Protein 2ZL7 (pdb70)

B-factor: mean 16.63, std 8.41, range [6.57, 60.33]

Nearest PDB structures (foldseek):
  2zl7-assembly1_A  TM=1.004E+00  e=2.308E-61  unclassified
  2zl5-assembly1_B  TM=1.003E+00  e=7.548E-60  unclassified
  2zl7-assembly1_B  TM=1.002E+00  e=5.084E-59  unclassified
  5n7m-assembly1_B  TM=1.002E+00  e=2.753E-58  Norovirus Hu/1968/US
  5kw9-assembly1_A  TM=9.920E-01  e=4.555E-55  Norwalk virus

Radius of gyration: 23.11 Å; Cα contacts (8 Å, |Δi|>4): 1688; chains: 2; bounding box: 57×53×64 Å

Secondary structure (DSSP, 8-state):
-----S-GGGSB-SSSS-B--EEE---TT---B--SSS-B-TTS-B-TT--SSGGGTTEEEEEE-SSEEEEB-TTS-B--GGG-SSSTT-----SSEEEEEEE-BTS---EEEEE-S-STT-BGGGTEEE-TTPPSEEEEEEEEEEE--SSSTTPPP-TTS----SSSTTS---PPPPB---BTTBEEEEEEEEE-BSS-EEEEESS-HHHHHHHHHH--S---SEEEEEEE-TTT--EEEEEEEETTTEEEE--SS---GGGS-SS-EEEEEEEE-TTPPPPP-/-----S-GGGSB-SSSS-B--EEE---TT---B--SSS-B-TTS-B-TT--SSGGGTTEEEEEE-SSEEEEB-TTS-B--GGG-SSSTT-----SSEEEEEEE-BT----EEEEE-S-STT-BGGGTEEE-TTPPSEEEEEEEEEEE--SSSTTPPP-TTS----SSSTTS---PPPPB---STT-EE-EEEEEE-BSS-EEEEESS-HHHHHHHHHH--S---SEEEEEEE-TTT--EEEEEEEETTTEEEE---TTTSSGGGS-SS-EEEEEEEE-TTPPPPP-

Solvent-accessible surface area: 21526 Å² total; per-residue (Å²): 50,74,12,1,69,7,39,0,41,29,0,0,0,0,0,1,28,22,35,6,47,38,5,8,58,23,60,143,124,21,109,41,4,50,0,0,0,0,9,0,21,1,73,14,171,65,27,32,1,3,6,18,1,7,1,32,0,0,20,5,42,2,64,2,94,37,100,36,0,75,12,33,26,20,109,34,67,88,18,85,55,152,86,5,1,3,6,70,0,1,0,0,0,1,14,3,16,0,14,1,4,2,9,32,79,38,105,51,62,28,62,59,0,57,1,25,9,65,48,110,64,1,16,0,10,90,10,23,1,24,0,92,74,7,41,82,22,56,19,16,0,40,10,16,15,0,16,61,15,56,104,100,108,70,31,146,35,48,8,36,113,35,8,40,4,1,59,46,150,134,51,82,10,106,66,6,92,35,6,140,51,47,32,157,50,14,40,7,0,0,0,18,0,92,4,9,0,54,23,107,24,64,0,0,0,0,0,0,4,13,0,0,8,30,0,7,12,54,92,8,132,83,50,28,98,0,0,13,0,47,0,23,24,70,144,95,46,133,70,32,10,13,0,0,0,3,38,89,3,12,1,0,0,19,32,106,46,102,106,8,0,62,103,28,66,37,78,0,8,2,65,43,66,41,76,23,59,94,150,76,108,6,135,70,44,56,73,12,2,70,6,43,0,44,20,0,0,0,0,0,1,29,21,35,6,45,37,2,8,89,24,56,138,125,28,108,37,4,51,0,0,0,0,12,0,21,1,73,15,170,67,28,30,1,3,5,16,1,6,1,32,0,0,20,6,29,1,66,2,91,36,102,36,0,75,11,33,26,20,108,34,67,90,19,84,57,151,87,5,1,3,6,73,0,1,0,0,0,0,14,3,15,1,15,1,4,2,13,31,68,41,100,51,61,30,63,66,1,57,0,27,8,65,48,115,62,1,18,0,7,88,10,23,1,26,0,94,72,5,39,85,22,57,20,19,0,42,10,15,15,0,15,61,14,53,101,102,97,82,38,156,34,52,8,42,112,34,9,49,5,2,54,49,148,115,54,78,9,106,65,6,91,43,7,142,53,29,25,73,50,7,40,6,0,0,0,19,0,103,5,3,0,53,25,96,23,56,0,0,0,1,1,0,4,13,0,0,8,31,0,9,12,53,92,9,133,104,48,25,103,0,0,13,0,48,0,25,28,70,134,99,49,163,65,25,8,34,0,0,0,2,43,93,3,11,0,0,0,16,27,82,61,104,96,26,3,4,132,105,24,66,37,71,0,8,1,65,44,64,44,76,24,58,97,151,77,110,4,135,47,24

Sequence (571 aa):
FTLPNLPLSSSLSNSRAPLPISSMGISPDNVQSVQFQNGRCTLDGRLVGTTPVSLSHVAKIRGTSNGTVINLTELDGTPFHPFEGPAPIGFPDLGGCDWHINMTQFGHSSQTQYDVDTTPDTFVPHLGSIQANGIGSGNYVGVLSWISPPSHPSGSQVDLWKIPNYGSSITEATHLAPSVYPPGFGEVLVFFMSKMPGPGAYNLPCLLPQEYISHLASEQAPTVGEAALLHYVDPDTGRNLGEFKAYPDGFLTCVPNGASGPQQLPINGVFVFVSWVSRFYQLKPVFTLPNLPLSSSLSNSRAPLPISSMGISPDNVQSVQFQNGRCTLDGRLVGTTPVSLSHVAKIRGTSNGTVINLTELDGTPFHPFEGPAPIGFPDLGGCDWHINMTQFGHSSQTQYDVDTTPDTFVPHLGSIQANGIGSGNYVGVLSWISPPSHPSGSQVDLWKIPNYGSSITEATHLAPSVYPPGFGEVLVFFMSKKMPGPGAYNLPCLLPQEYISSHLASEQAPTVGEAALLHYVDPDTGRNLGEFKAYPDGFLTCVPNGASSGPQQLPINGVFVFVSWVSRFYQLKPV

Foldseek 3Di:
DWFDPFFQQVFAAFQAGFGFDFKDFDPPVDFKFQFQTQWAFLLQRRGHLYDLDNVLAQKWKAWDQQFKTQTAAQVPHHDALVVFLAHRRHHFFPFWWWWKWKDDDPDDDIDTFIGQLPALQQARSHRIHTRNRPHGDIIMIHTAAIGGHPPPPPTGRDRSGTGCNHSDVPDDRRGGDMDGQPDDQKTWMWGWGAGDDDDRDIHTHFDTSSRSNVSNVCSDPDDAQKWWKFWADVPVRDGPFIWIAGRRRGIIAHAPDPCARRVDDRRTDITTDDHDHNPDHTDHD/DWFDPFFQQVFADFQAGFGFDFKDFDPPVDFKFQFQTQWAFLLQRRGHLYDLDNVLAQKWKAWDQQFKTQTAAQVRHHDALVVFLAHRRHHFFPQWWFWKWKDDDPDDDIDTFIGQLPALQQARSHRIHTRNRPHGDIIMIHTAAIGGHPPPPPGHRDRSGTGDNHSDVPDDRHGGDMDGQDDDPKGWMWGWGAGDDDDRDIHTHFDTSSRSNVSNVCSDPDAAQWWWKFFADVPVRDGPFIWIAGRRRGIIGAAPPPPGDRRPDDRRTDITTDDHDHNPDDTDHD

CATH classification: 2.40.510.10 (+1 more: 2.40.30.120)

Structure (mmCIF, N/CA/C/O backbone):
data_2ZL7
#
_entry.id   2ZL7
#
_cell.length_a   83.069
_cell.length_b   83.069
_cell.length_c   164.316
_cell.angle_alpha   90.00
_cell.angle_beta   90.00
_cell.angle_gamma   120.00
#
_symmetry.space_group_name_H-M   'P 31 2 1'
#
loop_
_entity.id
_entity.type
_entity.pdbx_description
1 polymer '58 kd capsid protein'
2 branched alpha-L-fucopyranose-(1-2)-[2-acetamido-2-deoxy-beta-D-galactopyranose-(1-3)]beta-D-galactopyranose
3 non-polymer 'CALCIUM ION'
4 non-polymer 'MAGNESIUM ION'
5 non-polymer 'ACETATE ION'
6 water water
#
loop_
_atom_site.group_PDB
_atom_site.id
_atom_site.type_symbol
_atom_site.label_atom_id
_atom_site.label_alt_id
_atom_site.label_comp_id
_atom_site.label_asym_id
_atom_site.label_entity_id
_atom_site.label_seq_id
_atom_site.pdbx_PDB_ins_code
_atom_site.Cartn_x
_atom_site.Cartn_y
_atom_site.Cartn_z
_atom_site.occupancy
_atom_site.B_iso_or_equiv
_atom_site.auth_seq_id
_atom_site.auth_comp_id
_atom_site.auth_asym_id
_atom_site.auth_atom_id
_atom_site.pdbx_PDB_model_num
ATOM 1 N N . PHE A 1 7 ? -22.229 68.025 3.034 1.00 18.86 231 PHE A N 1
ATOM 2 C CA . PHE A 1 7 ? -20.923 67.588 3.602 1.00 18.50 231 PHE A CA 1
ATOM 3 C C . PHE A 1 7 ? -20.910 66.090 3.730 1.00 17.44 231 PHE A C 1
ATOM 4 O O . PHE A 1 7 ? -21.932 65.488 4.072 1.00 18.59 231 PHE A O 1
ATOM 12 N N . THR A 1 8 ? -19.763 65.465 3.439 1.00 16.67 232 THR A N 1
ATOM 13 C CA . THR A 1 8 ? -19.652 64.013 3.587 1.00 15.25 232 THR A CA 1
ATOM 14 C C . THR A 1 8 ? -18.345 63.557 4.239 1.00 13.22 232 THR A C 1
ATOM 15 O O . THR A 1 8 ? -17.291 64.210 4.133 1.00 13.89 232 THR A O 1
ATOM 19 N N . LEU A 1 9 ? -18.453 62.417 4.921 1.00 11.95 233 LEU A N 1
ATOM 20 C CA . LEU A 1 9 ? -17.300 61.607 5.307 1.00 11.67 233 LEU A CA 1
ATOM 21 C C . LEU A 1 9 ? -17.337 60.345 4.448 1.00 11.83 233 LEU A C 1
ATOM 22 O O . LEU A 1 9 ? -18.375 60.025 3.862 1.00 12.32 233 LEU A O 1
ATOM 27 N N . PRO A 1 10 ? -16.207 59.632 4.331 1.00 10.65 234 PRO A N 1
ATOM 28 C CA . PRO A 1 10 ? -16.202 58.409 3.533 1.00 11.01 234 PRO A CA 1
ATOM 29 C C . PRO A 1 10 ? -17.262 57.387 3.942 1.00 10.32 234 PRO A C 1
ATOM 30 O O . PRO A 1 10 ? -17.460 57.107 5.126 1.00 11.16 234 PRO A O 1
ATOM 34 N N . ASN A 1 11 ? -17.942 56.847 2.942 1.00 10.13 235 ASN A N 1
ATOM 35 C CA . ASN A 1 11 ? -18.924 55.796 3.163 1.00 10.96 235 ASN A CA 1
ATOM 36 C C . ASN A 1 11 ? -18.195 54.456 3.121 1.00 10.68 235 ASN A C 1
ATOM 37 O O . ASN A 1 11 ? -18.367 53.657 2.193 1.00 11.59 235 ASN A O 1
ATOM 42 N N . LEU A 1 12 ? -17.360 54.249 4.127 1.00 10.71 236 LEU A N 1
ATOM 43 C CA . LEU A 1 12 ? -16.495 53.078 4.218 1.00 10.00 236 LEU A CA 1
ATOM 44 C C . LEU A 1 12 ? -16.410 52.656 5.672 1.00 10.38 236 LEU A C 1
ATOM 45 O O . LEU A 1 12 ? -16.298 53.519 6.554 1.00 10.54 236 LEU A O 1
ATOM 50 N N . PRO A 1 13 ? -16.457 51.345 5.947 1.00 10.54 237 PRO A N 1
ATOM 51 C CA . PRO A 1 13 ? -16.368 50.927 7.334 1.00 10.68 237 PRO A CA 1
ATOM 52 C C . PRO A 1 13 ? -14.982 51.190 7.920 1.00 10.53 237 PRO A C 1
ATOM 53 O O . PRO A 1 13 ? -13.970 51.032 7.225 1.00 9.62 237 PRO A O 1
ATOM 57 N N . LEU A 1 14 ? -14.920 51.530 9.203 1.00 10.49 238 LEU A N 1
ATOM 58 C CA . LEU A 1 14 ? -13.636 51.886 9.824 1.00 10.15 238 LEU A CA 1
ATOM 59 C C . LEU A 1 14 ? -12.606 50.771 9.691 1.00 10.91 238 LEU A C 1
ATOM 60 O O . LEU A 1 14 ? -11.414 51.032 9.493 1.00 10.67 238 LEU A O 1
ATOM 65 N N . SER A 1 15 ? -13.052 49.531 9.816 1.00 11.34 239 SER A N 1
ATOM 66 C CA . SER A 1 15 ? -12.139 48.393 9.778 1.00 12.01 239 SER A CA 1
ATOM 67 C C . SER A 1 15 ? -11.490 48.194 8.409 1.00 11.07 239 SER A C 1
ATOM 68 O O . SER A 1 15 ? -10.557 47.398 8.286 1.00 11.60 239 SER A O 1
ATOM 71 N N . SER A 1 16 ? -11.967 48.906 7.389 1.00 10.02 240 SER A N 1
ATOM 72 C CA A SER A 1 16 ? -11.353 48.843 6.057 0.50 9.96 240 SER A CA 1
ATOM 73 C CA B SER A 1 16 ? -11.350 48.839 6.057 0.50 9.79 240 SER A CA 1
ATOM 74 C C . SER A 1 16 ? -10.315 49.943 5.840 1.00 9.56 240 SER A C 1
ATOM 75 O O . SER A 1 16 ? -9.716 50.015 4.771 1.00 9.19 240 SER A O 1
ATOM 80 N N . LEU A 1 17 ? -10.106 50.792 6.840 1.00 8.93 241 LEU A N 1
ATOM 81 C CA . LEU A 1 17 ? -9.289 51.996 6.671 1.00 8.41 241 LEU A CA 1
ATOM 82 C C . LEU A 1 17 ? -7.960 51.904 7.387 1.00 7.78 241 LEU A C 1
ATOM 83 O O . LEU A 1 17 ? -7.668 50.927 8.080 1.00 8.40 241 LEU A O 1
ATOM 88 N N . SER A 1 18 ? -7.144 52.938 7.199 1.00 7.87 242 SER A N 1
ATOM 89 C CA . SER A 1 18 ? -5.797 52.972 7.744 1.00 8.24 242 SER A CA 1
ATOM 90 C C . SER A 1 18 ? -5.629 53.987 8.842 1.00 7.45 242 SER A C 1
ATOM 91 O O . SER A 1 18 ? -6.229 55.064 8.809 1.00 7.64 242 SER A O 1
ATOM 94 N N . ASN A 1 19 ? -4.691 53.708 9.738 1.00 7.12 243 ASN A N 1
ATOM 95 C CA . ASN A 1 19 ? -4.121 54.740 10.577 1.00 7.11 243 ASN A CA 1
ATOM 96 C C . ASN A 1 19 ? -3.500 55.855 9.730 1.00 7.46 243 ASN A C 1
ATOM 97 O O . ASN A 1 19 ? -3.066 55.611 8.615 1.00 7.94 243 ASN A O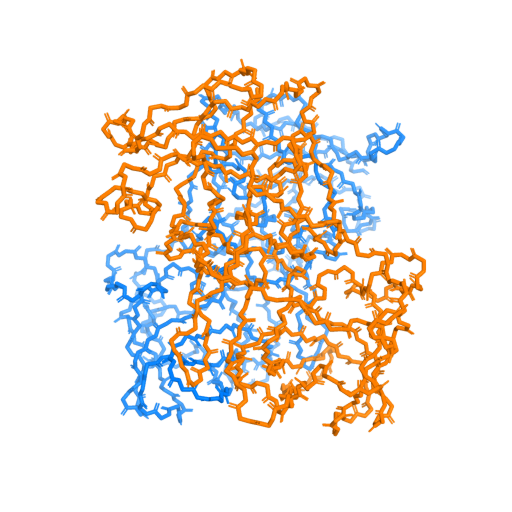 1
ATOM 102 N N . SER A 1 20 ? -3.430 57.056 10.288 1.00 7.19 244 SER A N 1
ATOM 103 C CA . SER A 1 20 ? -2.769 58.180 9.638 1.00 7.11 244 SER A CA 1
ATOM 104 C C . SER A 1 20 ? -1.396 58.489 10.233 1.00 7.47 244 SER A C 1
ATOM 105 O O . SER A 1 20 ? -0.727 59.410 9.769 1.00 7.89 244 SER A O 1
ATOM 108 N N . ARG A 1 21 ? -0.951 57.705 11.228 1.00 7.03 245 ARG A N 1
ATOM 109 C CA . ARG A 1 21 ? 0.396 57.889 11.785 1.00 7.12 245 ARG A CA 1
ATOM 110 C C . ARG A 1 21 ? 1.357 56.763 11.433 1.00 6.97 245 ARG A C 1
ATOM 111 O O . ARG A 1 21 ? 2.538 56.867 11.672 1.00 8.30 245 ARG A O 1
ATOM 119 N N . ALA A 1 22 ? 0.843 55.690 10.841 1.00 7.37 246 ALA A N 1
ATOM 120 C CA . ALA A 1 22 ? 1.660 54.607 10.301 1.00 7.45 246 ALA A CA 1
ATOM 121 C C . ALA A 1 22 ? 0.756 53.828 9.340 1.00 8.12 246 ALA A C 1
ATOM 122 O O . ALA A 1 22 ? -0.463 53.907 9.452 1.00 8.32 246 ALA A O 1
ATOM 124 N N . PRO A 1 23 ? 1.338 53.118 8.364 1.00 8.81 247 PRO A N 1
ATOM 125 C CA . PRO A 1 23 ? 0.528 52.403 7.377 1.00 8.75 247 PRO A CA 1
ATOM 126 C C . PRO A 1 23 ? -0.068 51.088 7.881 1.00 9.80 247 PRO A C 1
ATOM 127 O O . PRO A 1 23 ? 0.274 50.000 7.403 1.00 11.61 247 PRO A O 1
ATOM 131 N N . LEU A 1 24 ? -0.989 51.215 8.826 1.00 9.09 248 LEU A N 1
ATOM 132 C CA . LEU A 1 24 ? -1.533 50.060 9.538 1.00 9.30 248 LEU A CA 1
ATOM 133 C C . LEU A 1 24 ? -3.039 50.080 9.495 1.00 9.20 248 LEU A C 1
ATOM 134 O O . LEU A 1 24 ? -3.641 51.128 9.617 1.00 9.89 248 LEU A O 1
ATOM 139 N N . PRO A 1 25 ? -3.669 48.920 9.341 1.00 9.04 249 PRO A N 1
ATOM 140 C CA . PRO A 1 25 ? -5.121 48.858 9.418 1.00 9.18 249 PRO A CA 1
ATOM 141 C C . PRO A 1 25 ? -5.656 49.355 10.743 1.00 9.05 249 PRO A C 1
ATOM 142 O O . PRO A 1 25 ? -5.032 49.182 11.780 1.00 9.13 249 PRO A O 1
ATOM 146 N N . ILE A 1 26 ? -6.829 49.970 10.712 1.00 9.53 250 ILE A N 1
ATOM 147 C CA . ILE A 1 26 ? -7.539 50.318 11.936 1.00 10.04 250 ILE A CA 1
ATOM 148 C C . ILE A 1 26 ? -8.141 49.053 12.558 1.00 11.11 250 ILE A C 1
ATOM 149 O O . ILE A 1 26 ? -8.862 48.315 11.873 1.00 12.02 250 ILE A O 1
ATOM 154 N N . SER A 1 27 ? -7.873 48.841 13.847 1.00 11.50 251 SER A N 1
ATOM 155 C CA . SER A 1 27 ? -8.353 47.662 14.577 1.00 13.32 251 SER A CA 1
ATOM 156 C C . SER A 1 27 ? -9.437 47.998 15.602 1.00 13.47 251 SER A C 1
ATOM 157 O O . SER A 1 27 ? -10.225 47.110 15.990 1.00 14.06 251 SER A O 1
ATOM 160 N N . SER A 1 28 ? -9.498 49.244 16.059 1.00 12.74 252 SER A N 1
ATOM 161 C CA . SER A 1 28 ? -10.467 49.633 17.082 1.00 13.40 252 SER A CA 1
ATOM 162 C C . SER A 1 28 ? -10.549 51.138 17.167 1.00 12.98 252 SER A C 1
ATOM 163 O O . SER A 1 28 ? -9.708 51.828 16.585 1.00 11.43 252 SER A O 1
ATOM 166 N N . MET A 1 29 ? -11.581 51.663 17.828 1.00 13.10 253 MET A N 1
ATOM 167 C CA . MET A 1 29 ? -11.588 53.037 18.298 1.00 13.95 253 MET A CA 1
ATOM 168 C C . MET A 1 29 ? -11.210 53.015 19.758 1.00 14.38 253 MET A C 1
ATOM 169 O O . MET A 1 29 ? -11.263 51.965 20.413 1.00 16.34 253 MET A O 1
ATOM 174 N N . GLY A 1 30 ? -10.817 54.166 20.277 1.00 14.11 254 GLY A N 1
ATOM 175 C CA . GLY A 1 30 ? -10.421 54.244 21.674 1.00 14.87 254 GLY A CA 1
ATOM 176 C C . GLY A 1 30 ? -10.469 55.655 22.198 1.00 14.71 254 GLY A C 1
ATOM 177 O O . GLY A 1 30 ? -10.714 56.599 21.461 1.00 13.18 254 GLY A O 1
ATOM 178 N N . ILE A 1 31 ? -10.236 55.778 23.491 1.00 14.90 255 ILE A N 1
ATOM 179 C CA . ILE A 1 31 ? -10.137 57.054 24.146 1.00 15.38 255 ILE A CA 1
ATOM 180 C C . ILE A 1 31 ? -8.757 57.085 24.774 1.00 14.79 255 ILE A C 1
ATOM 181 O O . ILE A 1 31 ? -8.106 56.052 24.895 1.00 14.95 255 ILE A O 1
ATOM 186 N N . SER A 1 32 ? -8.269 58.254 25.140 1.00 14.36 256 SER A N 1
ATOM 187 C CA . SER A 1 32 ? -6.936 58.324 25.726 1.00 15.03 256 SER A CA 1
ATOM 188 C C . SER A 1 32 ? -6.954 57.900 27.189 1.00 16.03 256 SER A C 1
ATOM 189 O O . SER A 1 32 ? -8.002 57.918 27.820 1.00 16.95 256 SER A O 1
ATOM 192 N N . PRO A 1 33 ? -5.786 57.531 27.721 1.00 16.46 257 PRO A N 1
ATOM 193 C CA . PRO A 1 33 ? -5.660 57.350 29.170 1.00 17.54 257 PRO A CA 1
ATOM 194 C C . PRO A 1 33 ? -6.081 58.606 29.902 1.00 18.38 257 PRO A C 1
ATOM 195 O O . PRO A 1 33 ? -6.055 59.705 29.333 1.00 17.63 257 PRO A O 1
ATOM 199 N N . ASP A 1 34 ? -6.453 58.454 31.172 1.00 19.64 258 ASP A N 1
ATOM 200 C CA . ASP A 1 34 ? -6.860 59.602 31.980 1.00 21.06 258 ASP A CA 1
ATOM 201 C C . ASP A 1 34 ? -5.749 60.635 32.154 1.00 21.70 258 ASP A C 1
ATOM 202 O O . ASP A 1 34 ? -6.035 61.828 32.288 1.00 22.62 258 ASP A O 1
ATOM 207 N N . ASN A 1 35 ? -4.494 60.186 32.102 1.00 21.79 259 ASN A N 1
ATOM 208 C CA . ASN A 1 35 ? -3.342 61.083 32.218 1.00 22.29 259 ASN A CA 1
ATOM 209 C C . ASN A 1 35 ? -2.959 61.792 30.910 1.00 21.14 259 ASN A C 1
ATOM 210 O O . ASN A 1 35 ? -1.953 62.499 30.839 1.00 21.36 259 ASN A O 1
ATOM 215 N N . VAL A 1 36 ? -3.771 61.595 29.877 1.00 19.28 260 VAL A N 1
ATOM 216 C CA . VAL A 1 36 ? -3.610 62.317 28.621 1.00 18.68 260 VAL A CA 1
ATOM 217 C C . VAL A 1 36 ? -4.869 63.107 28.380 1.00 18.97 260 VAL A C 1
ATOM 218 O O . VAL A 1 36 ? -5.962 62.551 28.358 1.00 19.51 260 VAL A O 1
ATOM 222 N N . GLN A 1 37 ? -4.713 64.402 28.200 1.00 19.50 261 GLN A N 1
ATOM 223 C CA . GLN A 1 37 ? -5.844 65.232 27.850 1.00 20.28 261 GLN A CA 1
ATOM 224 C C . GLN A 1 37 ? -5.641 65.651 26.392 1.00 19.41 261 GLN A C 1
ATOM 225 O O . GLN A 1 37 ? -6.269 65.107 25.475 1.00 20.82 261 GLN A O 1
ATOM 231 N N . SER A 1 38 ? -4.726 66.570 26.163 1.00 17.43 262 SER A N 1
ATOM 232 C CA . SER A 1 38 ? -4.504 67.059 24.818 1.00 15.84 262 SER A CA 1
ATOM 233 C C . SER A 1 38 ? -3.516 66.172 24.099 1.00 14.14 262 SER A C 1
ATOM 234 O O . SER A 1 38 ? -2.740 65.440 24.705 1.00 14.22 262 SER A O 1
ATOM 237 N N . VAL A 1 39 ? -3.576 66.243 22.772 1.00 11.92 263 VAL A N 1
ATOM 238 C CA . VAL A 1 39 ? -2.579 65.592 21.922 1.00 11.31 263 VAL A CA 1
ATOM 239 C C . VAL A 1 39 ? -2.079 66.599 20.913 1.00 10.76 263 VAL A C 1
ATOM 240 O O . VAL A 1 39 ? -2.736 67.610 20.637 1.00 11.43 263 VAL A O 1
ATOM 244 N N . GLN A 1 40 ? -0.911 66.312 20.362 1.00 9.95 264 GLN A N 1
ATOM 245 C CA . GLN A 1 40 ? -0.291 67.230 19.424 1.00 10.27 264 GLN A CA 1
ATOM 246 C C . GLN A 1 40 ? 0.310 66.472 18.245 1.00 9.69 264 GLN A C 1
ATOM 247 O O . GLN A 1 40 ? 1.370 66.812 17.755 1.00 9.38 264 GLN A O 1
ATOM 253 N N . PHE A 1 41 ? -0.402 65.456 17.765 1.00 9.56 265 PHE A N 1
ATOM 254 C CA . PHE A 1 41 ? 0.076 64.667 16.636 1.00 8.62 265 PHE A CA 1
ATOM 255 C C . PHE A 1 41 ? 0.364 65.587 15.464 1.00 8.60 265 PHE A C 1
ATOM 256 O O . PHE A 1 41 ? -0.343 66.560 15.267 1.00 9.43 265 PHE A O 1
ATOM 264 N N . GLN A 1 42 ? 1.404 65.273 14.707 1.00 8.23 266 GLN A N 1
ATOM 265 C CA . GLN A 1 42 ? 1.758 66.060 13.523 1.00 8.49 266 GLN A CA 1
ATOM 266 C C . GLN A 1 42 ? 1.292 65.422 12.226 1.00 8.32 266 GLN A C 1
ATOM 267 O O . GLN A 1 42 ? 1.123 66.122 11.235 1.00 8.68 266 GLN A O 1
ATOM 273 N N . ASN A 1 43 ? 1.120 64.093 12.226 1.00 8.29 267 ASN A N 1
ATOM 274 C CA . ASN A 1 43 ? 0.473 63.391 11.127 1.00 8.04 267 ASN A CA 1
ATOM 275 C C . ASN A 1 43 ? -0.979 63.110 11.473 1.00 7.77 267 ASN A C 1
ATOM 276 O O . ASN A 1 43 ? -1.378 63.155 12.653 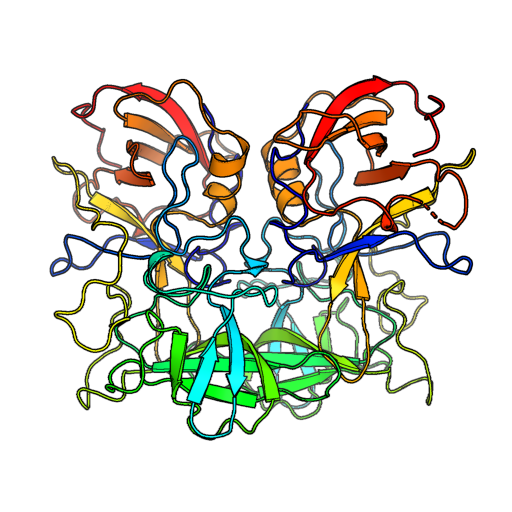1.00 8.68 267 ASN A O 1
ATOM 281 N N . GLY A 1 44 ? -1.778 62.842 10.453 1.00 8.05 268 GLY A N 1
ATOM 282 C CA . GLY A 1 44 ? -3.211 62.620 10.678 1.00 8.24 268 GLY A CA 1
ATOM 283 C C . GLY A 1 44 ? -3.990 63.856 11.091 1.00 8.48 268 GLY A C 1
ATOM 284 O O . GLY A 1 44 ? -4.962 63.761 11.842 1.00 8.75 268 GLY A O 1
ATOM 285 N N . ARG A 1 45 ? -3.545 65.015 10.605 1.00 8.20 269 ARG A N 1
ATOM 286 C CA . ARG A 1 45 ? -4.141 66.311 10.935 1.00 8.70 269 ARG A CA 1
ATOM 287 C C . ARG A 1 45 ? -4.717 66.940 9.680 1.00 8.83 269 ARG A C 1
ATOM 288 O O . ARG A 1 45 ? -3.974 67.330 8.771 1.00 9.29 269 ARG A O 1
ATOM 296 N N . CYS A 1 46 ? -6.036 67.060 9.627 1.00 8.76 270 CYS A N 1
ATOM 297 C CA . CYS A 1 46 ? -6.697 67.685 8.491 1.00 9.41 270 CYS A CA 1
ATOM 298 C C . CYS A 1 46 ? -7.977 68.323 9.004 1.00 9.71 270 CYS A C 1
ATOM 299 O O . CYS A 1 46 ? -8.733 67.669 9.700 1.00 10.09 270 CYS A O 1
ATOM 302 N N . THR A 1 47 ? -8.220 69.585 8.648 1.00 9.18 271 THR A N 1
ATOM 303 C CA . THR A 1 47 ? -9.454 70.258 9.048 1.00 9.10 271 THR A CA 1
ATOM 304 C C . THR A 1 47 ? -10.633 69.753 8.209 1.00 9.46 271 THR A C 1
ATOM 305 O O . THR A 1 47 ? -10.442 69.147 7.155 1.00 9.81 271 THR A O 1
ATOM 309 N N . LEU A 1 48 ? -11.854 70.035 8.648 1.00 9.59 272 LEU A N 1
ATOM 310 C CA . LEU A 1 48 ? -13.024 69.534 7.937 1.00 9.94 272 LEU A CA 1
ATOM 311 C C . LEU A 1 48 ? -13.181 70.145 6.561 1.00 10.23 272 LEU A C 1
ATOM 312 O O . LEU A 1 48 ? -13.811 69.546 5.700 1.00 10.53 272 LEU A O 1
ATOM 317 N N . ASP A 1 49 ? -12.614 71.333 6.344 1.00 9.66 273 ASP A N 1
ATOM 318 C CA . ASP A 1 49 ? -12.620 71.943 5.023 1.00 9.52 273 ASP A CA 1
ATOM 319 C C . ASP A 1 49 ? -11.447 71.549 4.130 1.00 9.63 273 ASP A C 1
ATOM 320 O O . ASP A 1 49 ? -11.338 72.034 3.022 1.00 9.49 273 ASP A O 1
ATOM 325 N N . GLY A 1 50 ? -10.612 70.610 4.595 1.00 9.23 274 GLY A N 1
ATOM 326 C CA . GLY A 1 50 ? -9.570 70.038 3.756 1.00 9.12 274 GLY A CA 1
ATOM 327 C C . GLY A 1 50 ? -8.181 70.624 3.892 1.00 9.74 274 GLY A C 1
ATOM 328 O O . GLY A 1 50 ? -7.358 70.381 3.019 1.00 11.33 274 GLY A O 1
ATOM 329 N N . ARG A 1 51 ? -7.913 71.363 4.959 1.00 9.21 275 ARG A N 1
ATOM 330 C CA . ARG A 1 51 ? -6.577 71.919 5.190 1.00 9.24 275 ARG A CA 1
ATOM 331 C C . ARG A 1 51 ? -5.689 70.899 5.906 1.00 9.21 275 ARG A C 1
ATOM 332 O O . ARG A 1 51 ? -5.927 70.576 7.057 1.00 9.71 275 ARG A O 1
ATOM 340 N N . LEU A 1 52 ? -4.657 70.425 5.225 1.00 9.27 276 LEU A N 1
ATOM 341 C CA . LEU A 1 52 ? -3.646 69.582 5.860 1.00 10.18 276 LEU A CA 1
ATOM 342 C C . LEU A 1 52 ? -2.811 70.413 6.797 1.00 10.16 276 LEU A C 1
ATOM 343 O O . LEU A 1 52 ? -2.376 71.491 6.444 1.00 11.04 276 LEU A O 1
ATOM 348 N N . VAL A 1 53 ? -2.523 69.842 7.958 1.00 10.25 277 VAL A N 1
ATOM 349 C CA . VAL A 1 53 ? -1.889 70.480 9.071 1.00 11.60 277 VAL A CA 1
ATOM 350 C C . VAL A 1 53 ? -0.659 69.640 9.475 1.00 10.18 277 VAL A C 1
ATOM 351 O O . VAL A 1 53 ? -0.650 68.432 9.297 1.00 9.61 277 VAL A O 1
ATOM 355 N N . GLY A 1 54 ? 0.372 70.267 10.021 1.00 9.97 278 GLY A N 1
ATOM 356 C CA . GLY A 1 54 ? 1.539 69.527 10.502 1.00 9.56 278 GLY A CA 1
ATOM 357 C C . GLY A 1 54 ? 2.315 68.928 9.354 1.00 9.59 278 GLY A C 1
ATOM 358 O O . GLY A 1 54 ? 2.479 69.561 8.317 1.00 10.28 278 GLY A O 1
ATOM 359 N N . THR A 1 55 ? 2.790 67.707 9.535 1.00 8.72 279 THR A N 1
ATOM 360 C CA . THR A 1 55 ? 3.526 67.000 8.490 1.00 8.27 279 THR A CA 1
ATOM 361 C C . THR A 1 55 ? 2.620 66.063 7.666 1.00 8.11 279 THR A C 1
ATOM 362 O O . THR A 1 55 ? 3.080 65.277 6.859 1.00 8.87 279 THR A O 1
ATOM 366 N N . THR A 1 56 ? 1.310 66.188 7.861 1.00 8.24 280 THR A N 1
ATOM 367 C CA . THR A 1 56 ? 0.331 65.304 7.231 1.00 7.51 280 THR A CA 1
ATOM 368 C C . THR A 1 56 ? 0.356 65.350 5.707 1.00 7.87 280 THR A C 1
ATOM 369 O O . THR A 1 56 ? 0.199 66.433 5.125 1.00 8.42 280 THR A O 1
ATOM 373 N N . PRO A 1 57 ? 0.489 64.183 5.056 1.00 7.62 281 PRO A N 1
ATOM 374 C CA . PRO A 1 57 ? 0.339 64.067 3.604 1.00 7.96 281 PRO A CA 1
ATOM 375 C C . PRO A 1 57 ? -1.064 63.663 3.211 1.00 7.87 281 PRO A C 1
ATOM 376 O O . PRO A 1 57 ? -1.822 63.149 4.035 1.00 8.96 281 PRO A O 1
ATOM 380 N N . VAL A 1 58 ? -1.396 63.864 1.943 1.00 7.93 282 VAL A N 1
ATOM 381 C CA . VAL A 1 58 ? -2.642 63.356 1.379 1.00 8.47 282 VAL A CA 1
ATOM 382 C C . VAL A 1 58 ? -2.717 61.813 1.410 1.00 7.98 282 VAL A C 1
ATOM 383 O O . VAL A 1 58 ? -3.786 61.238 1.680 1.00 8.62 282 VAL A O 1
ATOM 387 N N . SER A 1 59 ? -1.593 61.159 1.087 1.00 7.52 283 SER A N 1
ATOM 388 C CA . SER A 1 59 ? -1.552 59.725 0.824 1.00 7.75 283 SER A CA 1
ATOM 389 C C . SER A 1 59 ? -0.813 58.958 1.884 1.00 7.22 283 SER A C 1
ATOM 390 O O . SER A 1 59 ? 0.253 59.363 2.334 1.00 7.51 283 SER A O 1
ATOM 393 N N . LEU A 1 60 ? -1.323 57.775 2.192 1.00 7.46 284 LEU A N 1
ATOM 394 C CA . LEU A 1 60 ? -0.630 56.843 3.062 1.00 7.47 284 LEU A CA 1
ATOM 395 C C . LEU A 1 60 ? 0.743 56.437 2.536 1.00 7.36 284 LEU A C 1
ATOM 396 O O . LEU A 1 60 ? 1.599 56.034 3.324 1.00 7.93 284 LEU A O 1
ATOM 401 N N . SER A 1 61 ? 0.977 56.552 1.227 1.00 6.71 285 SER A N 1
ATOM 402 C CA . SER A 1 61 ? 2.279 56.228 0.661 1.00 7.10 285 SER A CA 1
ATOM 403 C C . SER A 1 61 ? 3.380 57.153 1.149 1.00 7.76 285 SER A C 1
ATOM 404 O O . SER A 1 61 ? 4.547 56.864 0.930 1.00 8.33 285 SER A O 1
ATOM 407 N N . HIS A 1 62 ? 3.029 58.240 1.817 1.00 7.41 286 HIS A N 1
ATOM 408 C CA . HIS A 1 62 ? 4.016 59.141 2.416 1.00 6.80 286 HIS A CA 1
ATOM 409 C C . HIS A 1 62 ? 4.064 59.052 3.946 1.00 7.95 286 HIS A C 1
ATOM 410 O O . HIS A 1 62 ? 4.876 59.708 4.560 1.00 8.89 286 HIS A O 1
ATOM 417 N N . VAL A 1 63 ? 3.189 58.266 4.575 1.00 7.42 287 VAL A N 1
ATOM 418 C CA . VAL A 1 63 ? 3.053 58.269 6.038 1.00 7.65 287 VAL A CA 1
ATOM 419 C C . VAL A 1 63 ? 4.124 57.446 6.754 1.00 8.22 287 VAL A C 1
ATOM 420 O O . VAL A 1 63 ? 4.331 56.272 6.459 1.00 8.09 287 VAL A O 1
ATOM 424 N N . ALA A 1 64 ? 4.773 58.085 7.720 1.00 7.78 288 ALA A N 1
ATOM 425 C CA . ALA A 1 64 ? 5.823 57.487 8.535 1.00 8.02 288 ALA A CA 1
ATOM 426 C C . ALA A 1 64 ? 6.989 57.018 7.686 1.00 8.45 288 ALA A C 1
ATOM 427 O O . ALA A 1 64 ? 7.535 55.928 7.873 1.00 8.66 288 ALA A O 1
ATOM 429 N N . LYS A 1 65 ? 7.390 57.898 6.778 1.00 8.91 289 LYS A N 1
ATOM 430 C CA . LYS A 1 65 ? 8.520 57.653 5.907 1.00 9.31 289 LYS A CA 1
ATOM 431 C C . LYS A 1 65 ? 9.549 58.757 6.011 1.00 9.45 289 LYS A C 1
ATOM 432 O O . LYS A 1 65 ? 9.241 59.878 6.432 1.00 9.26 289 LYS A O 1
ATOM 438 N N . ILE A 1 66 ? 10.782 58.396 5.665 1.00 9.23 290 ILE A N 1
ATOM 439 C CA . ILE A 1 66 ? 11.895 59.353 5.594 1.00 9.80 290 ILE A CA 1
ATOM 440 C C . ILE A 1 66 ? 12.606 59.191 4.268 1.00 9.65 290 ILE A C 1
ATOM 441 O O . ILE A 1 66 ? 12.545 58.156 3.640 1.00 8.90 290 ILE A O 1
ATOM 446 N N . ARG A 1 67 ? 13.273 60.251 3.838 1.00 9.81 291 ARG A N 1
ATOM 447 C CA . ARG A 1 67 ? 14.170 60.175 2.721 1.00 10.49 291 ARG A CA 1
ATOM 448 C C . ARG A 1 67 ? 15.374 61.034 3.002 1.00 10.25 291 ARG A C 1
ATOM 449 O O . ARG A 1 67 ? 15.253 62.156 3.475 1.00 10.50 291 ARG A O 1
ATOM 457 N N . GLY A 1 68 ? 16.550 60.512 2.706 1.00 10.79 292 GLY A N 1
ATOM 458 C CA . GLY A 1 68 ? 17.745 61.323 2.916 1.00 12.05 292 GLY A CA 1
ATOM 459 C C . GLY A 1 68 ? 19.005 60.640 2.489 1.00 12.39 292 GLY A C 1
ATOM 460 O O . GLY A 1 68 ? 19.002 59.475 2.098 1.00 12.51 292 GLY A O 1
ATOM 461 N N . THR A 1 69 ? 20.099 61.388 2.591 1.00 12.59 293 THR A N 1
ATOM 462 C CA . THR A 1 69 ? 21.415 60.859 2.258 1.00 13.10 293 THR A CA 1
ATOM 463 C C . THR A 1 69 ? 22.262 60.760 3.510 1.00 13.00 293 THR A C 1
ATOM 464 O O . THR A 1 69 ? 22.464 61.744 4.187 1.00 13.54 293 THR A O 1
ATOM 468 N N . SER A 1 70 ? 22.707 59.546 3.824 1.00 13.54 294 SER A N 1
ATOM 469 C CA . SER A 1 70 ? 23.681 59.322 4.876 1.00 14.06 294 SER A CA 1
ATOM 470 C C . SER A 1 70 ? 25.095 59.615 4.377 1.00 14.51 294 SER A C 1
ATOM 471 O O . SER A 1 70 ? 25.422 59.286 3.249 1.00 14.36 294 SER A O 1
ATOM 474 N N . ASN A 1 71 ? 25.902 60.213 5.253 1.00 15.36 295 ASN A N 1
ATOM 475 C CA . ASN A 1 71 ? 27.351 60.288 5.044 1.00 16.37 295 ASN A CA 1
ATOM 476 C C . ASN A 1 71 ? 28.080 59.399 6.047 1.00 17.43 295 ASN A C 1
ATOM 477 O O . ASN A 1 71 ? 29.307 59.513 6.214 1.00 18.79 295 ASN A O 1
ATOM 482 N N . GLY A 1 72 ? 27.339 58.520 6.717 1.00 17.41 296 GLY A N 1
ATOM 483 C CA . GLY A 1 72 ? 27.894 57.611 7.718 1.00 17.84 296 GLY A CA 1
ATOM 484 C C . GLY A 1 72 ? 27.795 58.124 9.142 1.00 17.90 296 GLY A C 1
ATOM 485 O O . GLY A 1 72 ? 27.873 57.344 10.088 1.00 19.08 296 GLY A O 1
ATOM 486 N N . THR A 1 73 ? 27.621 59.438 9.287 1.00 17.56 297 THR A N 1
ATOM 487 C CA . THR A 1 73 ? 27.483 60.085 10.585 1.00 17.24 297 THR A CA 1
ATOM 488 C C . THR A 1 73 ? 26.084 60.678 10.777 1.00 16.13 297 THR A C 1
ATOM 489 O O . THR A 1 73 ? 25.491 60.510 11.833 1.00 15.17 297 THR A O 1
ATOM 493 N N . VAL A 1 74 ? 25.612 61.410 9.775 1.00 15.18 298 VAL A N 1
ATOM 494 C CA . VAL A 1 74 ? 24.255 61.964 9.774 1.00 15.36 298 VAL A CA 1
ATOM 495 C C . VAL A 1 74 ? 23.544 61.578 8.490 1.00 14.13 298 VAL A C 1
ATOM 496 O O . VAL A 1 74 ? 24.158 61.261 7.476 1.00 14.42 298 VAL A O 1
ATOM 500 N N . ILE A 1 75 ? 22.215 61.640 8.562 1.00 13.11 299 ILE A N 1
ATOM 501 C CA . ILE A 1 75 ? 21.353 61.544 7.408 1.00 12.92 299 ILE A CA 1
ATOM 502 C C . ILE A 1 75 ? 20.762 62.941 7.168 1.00 12.19 299 ILE A C 1
ATOM 503 O O . ILE A 1 75 ? 20.100 63.499 8.044 1.00 12.60 299 ILE A O 1
ATOM 508 N N . ASN A 1 76 ? 21.073 63.517 6.015 1.00 12.55 300 ASN A N 1
ATOM 509 C CA . ASN A 1 76 ? 20.529 64.805 5.620 1.00 12.87 300 ASN A CA 1
ATOM 510 C C . ASN A 1 76 ? 19.238 64.535 4.850 1.00 12.32 300 ASN A C 1
ATOM 511 O O . ASN A 1 76 ? 19.262 63.917 3.788 1.00 12.61 300 ASN A O 1
ATOM 516 N N . LEU A 1 77 ? 18.128 65.003 5.434 1.00 11.71 301 LEU A N 1
ATOM 517 C CA . LEU A 1 77 ? 16.779 64.692 4.976 1.00 11.63 301 LEU A CA 1
ATOM 518 C C . LEU A 1 77 ? 16.347 65.578 3.833 1.00 11.73 301 LEU A C 1
ATOM 519 O O . LEU A 1 77 ? 16.740 66.752 3.758 1.00 12.81 301 LEU A O 1
ATOM 524 N N . THR A 1 78 ? 15.505 65.021 2.974 1.00 10.97 302 THR A N 1
ATOM 525 C CA . THR A 1 78 ? 14.772 65.750 1.958 1.00 10.56 302 THR A CA 1
ATOM 526 C C . THR A 1 78 ? 13.292 65.378 2.084 1.00 10.55 302 THR A C 1
ATOM 527 O O . THR A 1 78 ? 12.924 64.541 2.910 1.00 10.98 302 THR A O 1
ATOM 531 N N . GLU A 1 79 ? 12.453 65.948 1.234 1.00 10.06 303 GLU A N 1
ATOM 532 C CA . GLU A 1 79 ? 11.113 65.410 1.067 1.00 10.66 303 GLU A CA 1
ATOM 533 C C . GLU A 1 79 ? 11.222 64.040 0.417 1.00 11.11 303 GLU A C 1
ATOM 534 O O . GLU A 1 79 ? 12.265 63.670 -0.138 1.00 10.31 303 GLU A O 1
ATOM 540 N N . LEU A 1 80 ? 10.127 63.293 0.464 1.00 10.76 304 LEU A N 1
ATOM 541 C CA . LEU A 1 80 ? 10.101 61.918 -0.026 1.00 11.86 304 LEU A CA 1
ATOM 542 C C . LEU A 1 80 ? 10.483 61.823 -1.493 1.00 12.14 304 LEU A C 1
ATOM 543 O O . LEU A 1 80 ? 11.150 60.867 -1.896 1.00 12.86 304 LEU A O 1
ATOM 548 N N . ASP A 1 81 ? 10.088 62.822 -2.288 1.00 12.27 305 ASP A N 1
ATOM 549 C CA . ASP A 1 81 ? 10.413 62.848 -3.728 1.00 13.06 305 ASP A CA 1
ATOM 550 C C . ASP A 1 81 ? 11.818 63.388 -4.027 1.00 13.26 305 ASP A C 1
ATOM 551 O O . ASP A 1 81 ? 12.189 63.517 -5.203 1.00 14.39 305 ASP A O 1
ATOM 556 N N . GLY A 1 82 ? 12.600 63.681 -2.993 1.00 13.38 306 GLY A N 1
ATOM 557 C CA . GLY A 1 82 ? 13.970 64.157 -3.167 1.00 14.23 306 GLY A CA 1
ATOM 558 C C . GLY A 1 82 ? 14.112 65.661 -3.171 1.00 15.32 306 GLY A C 1
ATOM 559 O O . GLY A 1 82 ? 15.233 66.162 -3.123 1.00 16.78 306 GLY A O 1
ATOM 560 N N . THR A 1 83 ? 13.017 66.398 -3.154 1.00 15.00 307 THR A N 1
ATOM 561 C CA . THR A 1 83 ? 13.182 67.841 -3.206 1.00 15.86 307 THR A CA 1
ATOM 562 C C . THR A 1 83 ? 13.582 68.362 -1.835 1.00 15.38 307 THR A C 1
ATOM 563 O O . THR A 1 83 ? 13.296 67.750 -0.798 1.00 13.97 307 THR A O 1
ATOM 567 N N . PRO A 1 84 ? 14.293 69.484 -1.809 1.00 14.82 308 PRO A N 1
ATOM 568 C CA . PRO A 1 84 ? 14.829 69.958 -0.558 1.00 14.33 308 PRO A CA 1
ATOM 569 C C . PRO A 1 84 ? 13.777 70.285 0.492 1.00 13.36 308 PRO A C 1
ATOM 570 O O . PRO A 1 84 ? 12.690 70.730 0.171 1.00 14.07 308 PRO A O 1
ATOM 574 N N . PHE A 1 85 ? 14.146 70.039 1.744 1.00 12.40 309 PHE A N 1
ATOM 575 C CA . PHE A 1 85 ? 13.377 70.451 2.902 1.00 11.91 309 PHE A CA 1
ATOM 576 C C . PHE A 1 85 ? 14.134 71.575 3.600 1.00 12.55 309 PHE A C 1
ATOM 577 O O . PHE A 1 85 ? 15.348 71.510 3.745 1.00 14.03 309 PHE A O 1
ATOM 585 N N . HIS A 1 86 ? 13.395 72.588 4.047 1.00 12.20 310 HIS A N 1
ATOM 586 C CA . HIS A 1 86 ? 13.966 73.730 4.756 1.00 12.95 310 HIS A CA 1
ATOM 587 C C . HIS A 1 86 ? 13.235 73.923 6.068 1.00 11.47 310 HIS A C 1
ATOM 588 O O . HIS A 1 86 ? 12.045 73.654 6.140 1.00 11.59 310 HIS A O 1
ATOM 595 N N . PRO A 1 87 ? 13.922 74.401 7.105 1.00 11.86 311 PRO A N 1
ATOM 596 C CA . PRO A 1 87 ? 13.283 74.544 8.405 1.00 11.96 311 PRO A CA 1
ATOM 597 C C . PRO A 1 87 ? 11.970 75.330 8.393 1.00 11.02 311 PRO A C 1
ATOM 598 O O . PRO A 1 87 ? 11.082 75.021 9.182 1.00 10.74 311 PRO A O 1
ATOM 602 N N . PHE A 1 88 ? 11.833 76.341 7.531 1.00 10.58 312 PHE A N 1
ATOM 603 C CA . PHE A 1 88 ? 10.589 77.125 7.532 1.00 10.34 312 PHE A CA 1
ATOM 604 C C . PHE A 1 88 ? 9.361 76.295 7.206 1.00 10.46 312 PHE A C 1
ATOM 605 O O . PHE A 1 88 ? 8.247 76.687 7.550 1.00 10.32 312 PHE A O 1
ATOM 613 N N . GLU A 1 89 ? 9.564 75.143 6.577 1.00 10.38 313 GLU A N 1
ATOM 614 C CA . GLU A 1 89 ? 8.447 74.339 6.103 1.00 11.15 313 GLU A CA 1
ATOM 615 C C . GLU A 1 89 ? 7.747 73.556 7.211 1.00 11.34 313 GLU A C 1
ATOM 616 O O . GLU A 1 89 ? 6.591 73.201 7.054 1.00 12.86 313 GLU A O 1
ATOM 622 N N . GLY A 1 90 ? 8.383 73.287 8.345 1.00 10.46 314 GLY A N 1
ATOM 623 C CA . GLY A 1 90 ? 7.728 72.491 9.353 1.00 10.63 314 GLY A CA 1
ATOM 624 C C . GLY A 1 90 ? 8.690 71.855 10.322 1.00 10.24 314 GLY A C 1
ATOM 625 O O . GLY A 1 90 ? 9.897 72.118 10.298 1.00 10.09 314 GLY A O 1
ATOM 626 N N . PRO A 1 91 ? 8.162 71.012 11.210 1.00 9.09 315 PRO A N 1
ATOM 627 C CA . PRO A 1 91 ? 8.991 70.340 12.194 1.00 9.88 315 PRO A CA 1
ATOM 628 C C . PRO A 1 91 ? 9.868 69.238 11.599 1.00 9.78 315 PRO A C 1
ATOM 629 O O . PRO A 1 91 ? 10.824 68.806 12.236 1.00 10.06 315 PRO A O 1
ATOM 633 N N . ALA A 1 92 ? 9.514 68.791 10.394 1.00 9.53 316 ALA A N 1
ATOM 634 C CA . ALA A 1 92 ? 10.205 67.739 9.691 1.00 8.81 316 ALA A CA 1
ATOM 635 C C . ALA A 1 92 ? 9.586 67.693 8.301 1.00 8.47 316 ALA A C 1
ATOM 636 O O . ALA A 1 92 ? 8.560 68.324 8.055 1.00 8.44 316 ALA A O 1
ATOM 638 N N . PRO A 1 93 ? 10.209 66.953 7.376 1.00 8.70 317 PRO A N 1
ATOM 639 C CA . PRO A 1 93 ? 9.592 66.798 6.067 1.00 8.24 317 PRO A CA 1
ATOM 640 C C . PRO A 1 93 ? 8.198 66.160 6.150 1.00 8.85 317 PRO A C 1
ATOM 641 O O . PRO A 1 93 ? 7.878 65.409 7.105 1.00 8.59 317 PRO A O 1
ATOM 645 N N . ILE A 1 94 ? 7.390 66.398 5.125 1.00 8.49 318 ILE A N 1
ATOM 646 C CA . ILE A 1 94 ? 6.063 65.800 5.041 1.00 9.02 318 ILE A CA 1
ATOM 647 C C . ILE A 1 94 ? 6.161 64.274 5.217 1.00 8.70 318 ILE A C 1
ATOM 648 O O . ILE A 1 94 ? 7.014 63.622 4.629 1.00 9.17 318 ILE A O 1
ATOM 653 N N . GLY A 1 95 ? 5.296 63.729 6.067 1.00 8.34 319 GLY A N 1
ATOM 654 C CA . GLY A 1 95 ? 5.211 62.294 6.295 1.00 8.50 319 GLY A CA 1
ATOM 655 C C . GLY A 1 95 ? 6.153 61.764 7.340 1.00 8.37 319 GLY A C 1
ATOM 656 O O . GLY A 1 95 ? 6.038 60.606 7.720 1.00 8.50 319 GLY A O 1
ATOM 657 N N . PHE A 1 96 ? 7.082 62.574 7.822 1.00 7.52 320 PHE A N 1
ATOM 658 C CA . PHE A 1 96 ? 8.083 62.096 8.764 1.00 8.16 320 PHE A CA 1
ATOM 659 C C . PHE A 1 96 ? 7.371 61.486 9.978 1.00 8.06 320 PHE A C 1
ATOM 660 O O . PHE A 1 96 ? 6.365 62.017 10.423 1.00 8.15 320 PHE A O 1
ATOM 668 N N . PRO A 1 97 ? 7.865 60.361 10.535 1.00 7.82 321 PRO A N 1
ATOM 669 C CA . PRO A 1 97 ? 7.138 59.800 11.663 1.00 8.02 321 PRO A CA 1
ATOM 670 C C . PRO A 1 97 ? 6.956 60.743 12.835 1.00 8.06 321 PRO A C 1
ATOM 671 O O . PRO A 1 97 ? 7.853 61.551 13.131 1.00 7.92 321 PRO A O 1
ATOM 675 N N . ASP A 1 98 ? 5.818 60.628 13.523 1.00 7.99 322 ASP A N 1
ATOM 676 C CA . ASP A 1 98 ? 5.505 61.503 14.641 1.00 8.19 322 ASP A CA 1
ATOM 677 C C . ASP A 1 98 ? 5.233 60.735 15.928 1.00 8.63 322 ASP A C 1
ATOM 678 O O . ASP A 1 98 ? 4.571 61.250 16.824 1.00 8.47 322 ASP A O 1
ATOM 683 N N . LEU A 1 99 ? 5.774 59.528 16.041 1.00 9.04 323 LEU A N 1
ATOM 684 C CA . LEU A 1 99 ? 5.539 58.681 17.225 1.00 8.96 323 LEU A CA 1
ATOM 685 C C . LEU A 1 99 ? 6.553 59.071 18.292 1.00 8.89 323 LEU A C 1
ATOM 686 O O . LEU A 1 99 ? 7.716 58.714 18.212 1.00 9.69 323 LEU A O 1
ATOM 691 N N . GLY A 1 100 ? 6.083 59.785 19.309 1.00 9.76 324 GLY A N 1
ATOM 692 C CA . GLY A 1 100 ? 6.890 59.999 20.509 1.00 9.64 324 GLY A CA 1
ATOM 693 C C . GLY A 1 100 ? 6.873 58.755 21.368 1.00 9.70 324 GLY A C 1
ATOM 694 O O . GLY A 1 100 ? 6.194 57.783 21.060 1.00 10.80 324 GLY A O 1
ATOM 695 N N . GLY A 1 101 ? 7.605 58.810 22.474 1.00 9.71 325 GLY A N 1
ATOM 696 C CA . GLY A 1 101 ? 7.511 57.767 23.482 1.00 10.32 325 GLY A CA 1
ATOM 697 C C . GLY A 1 101 ? 7.927 56.393 23.033 1.00 10.12 325 GLY A C 1
ATOM 698 O O . GLY A 1 101 ? 7.401 55.397 23.533 1.00 10.80 325 GLY A O 1
ATOM 699 N N . CYS A 1 102 ? 8.898 56.302 22.136 1.00 9.59 326 CYS A N 1
ATOM 700 C CA . CYS A 1 102 ? 9.390 55.024 21.667 1.00 9.34 326 CYS A CA 1
ATOM 701 C C . CYS A 1 102 ? 10.663 55.213 20.843 1.00 10.06 326 CYS A C 1
ATOM 702 O O . CYS A 1 102 ? 10.939 56.320 20.370 1.00 10.37 326 CYS A O 1
ATOM 705 N N . ASP A 1 103 ? 11.408 54.134 20.645 1.00 9.67 327 ASP A N 1
ATOM 706 C CA . ASP A 1 103 ? 12.429 54.085 19.609 1.00 10.55 327 ASP A CA 1
ATOM 707 C C . ASP A 1 103 ? 11.778 53.552 18.342 1.00 10.09 327 ASP A C 1
ATOM 708 O O . ASP A 1 103 ? 10.849 52.732 18.397 1.00 10.85 327 ASP A O 1
ATOM 713 N N . TRP A 1 104 ? 12.284 54.002 17.199 1.00 10.25 328 TRP A N 1
ATOM 714 C CA . TRP A 1 104 ? 11.779 53.562 15.908 1.00 9.81 328 TRP A CA 1
ATOM 715 C C . TRP A 1 104 ? 12.737 52.584 15.274 1.00 9.72 328 TRP A C 1
ATOM 716 O O . TRP A 1 104 ? 13.951 52.681 15.471 1.00 10.40 328 TRP A O 1
ATOM 727 N N . HIS A 1 105 ? 12.201 51.665 14.479 1.00 9.61 329 HIS A N 1
ATOM 728 C CA . HIS A 1 105 ? 13.008 50.792 13.641 1.00 9.39 329 HIS A CA 1
ATOM 729 C C . HIS A 1 105 ? 12.461 50.928 12.236 1.00 9.81 329 HIS A C 1
ATOM 730 O O . HIS A 1 105 ? 11.306 50.580 11.978 1.00 9.84 329 HIS A O 1
ATOM 737 N N . ILE A 1 106 ? 13.260 51.584 11.399 1.00 9.47 330 ILE A N 1
ATOM 738 C CA . ILE A 1 106 ? 12.844 52.006 10.083 1.00 9.95 330 ILE A CA 1
ATOM 739 C C . ILE A 1 106 ? 13.503 51.125 9.044 1.00 9.17 330 ILE A C 1
ATOM 740 O O . ILE A 1 106 ? 14.708 50.869 9.118 1.00 10.80 330 ILE A O 1
ATOM 745 N N . ASN A 1 107 ? 12.741 50.621 8.083 1.00 9.41 331 ASN A N 1
ATOM 746 C CA . ASN A 1 107 ? 13.286 49.780 7.028 1.00 8.90 331 ASN A CA 1
ATOM 747 C C . ASN A 1 107 ? 13.742 50.645 5.865 1.00 9.59 331 ASN A C 1
ATOM 748 O O . ASN A 1 107 ? 12.926 51.332 5.235 1.00 8.98 331 ASN A O 1
ATOM 753 N N . MET A 1 108 ? 15.052 50.608 5.580 1.00 9.31 332 MET A N 1
ATOM 754 C CA . MET A 1 108 ? 15.695 51.484 4.593 1.00 10.25 332 MET A CA 1
ATOM 755 C C . MET A 1 108 ? 15.979 50.712 3.311 1.00 9.83 332 MET A C 1
ATOM 756 O O . MET A 1 108 ? 16.593 49.641 3.363 1.00 10.14 332 MET A O 1
ATOM 761 N N . THR A 1 109 ? 15.521 51.232 2.178 1.00 9.24 333 THR A N 1
ATOM 762 C CA . THR A 1 109 ? 15.777 50.662 0.864 1.00 9.85 333 THR A CA 1
ATOM 763 C C . THR A 1 109 ? 16.312 51.755 -0.050 1.00 10.27 333 THR A C 1
ATOM 764 O O . THR A 1 109 ? 16.357 52.928 0.328 1.00 10.22 333 THR A O 1
ATOM 768 N N . GLN A 1 110 ? 16.741 51.357 -1.244 1.00 10.93 334 GLN A N 1
ATOM 769 C CA . GLN A 1 110 ? 17.388 52.278 -2.170 1.00 11.08 334 GLN A CA 1
ATOM 770 C C . GLN A 1 110 ? 16.927 52.041 -3.595 1.00 11.24 334 GLN A C 1
ATOM 771 O O . GLN A 1 110 ? 16.780 50.897 -4.041 1.00 13.41 334 GLN A O 1
ATOM 777 N N . PHE A 1 111 ? 16.713 53.122 -4.329 1.00 11.97 335 PHE A N 1
ATOM 778 C CA . PHE A 1 111 ? 16.453 53.019 -5.749 1.00 11.76 335 PHE A CA 1
ATOM 779 C C . PHE A 1 111 ? 17.750 52.651 -6.436 1.00 12.39 335 PHE A C 1
ATOM 780 O O . PHE A 1 111 ? 18.765 53.330 -6.274 1.00 13.71 335 PHE A O 1
ATOM 788 N N . GLY A 1 112 ? 17.741 51.548 -7.161 1.00 12.29 336 GLY A N 1
ATOM 789 C CA . GLY A 1 112 ? 18.913 51.138 -7.921 1.00 12.85 336 GLY A CA 1
ATOM 790 C C . GLY A 1 112 ? 19.862 50.220 -7.183 1.00 13.44 336 GLY A C 1
ATOM 791 O O . GLY A 1 112 ? 20.909 49.863 -7.735 1.00 15.29 336 GLY A O 1
ATOM 792 N N . HIS A 1 113 ? 19.561 49.841 -5.946 1.00 13.47 337 HIS A N 1
ATOM 793 C CA . HIS A 1 113 ? 20.394 48.883 -5.228 1.00 13.75 337 HIS A CA 1
ATOM 794 C C . HIS A 1 113 ? 19.557 47.813 -4.574 1.00 13.39 337 HIS A C 1
ATOM 795 O O . HIS A 1 113 ? 18.397 48.049 -4.217 1.00 12.72 337 HIS A O 1
ATOM 802 N N . SER A 1 114 ? 20.169 46.649 -4.403 1.00 12.61 338 SER A N 1
ATOM 803 C CA . SER A 1 114 ? 19.596 45.572 -3.610 1.00 12.39 338 SER A CA 1
ATOM 804 C C . SER A 1 114 ? 19.565 45.919 -2.138 1.00 12.52 338 SER A C 1
ATOM 805 O O . SER A 1 114 ? 20.228 46.842 -1.678 1.00 11.80 338 SER A O 1
ATOM 808 N N . SER A 1 115 ? 18.775 45.145 -1.403 1.00 11.55 339 SER A N 1
ATOM 809 C CA . SER A 1 115 ? 18.854 44.980 0.040 1.00 12.01 339 SER A CA 1
ATOM 810 C C . SER A 1 115 ? 18.003 45.959 0.819 1.00 11.22 339 SER A C 1
ATOM 811 O O . SER A 1 115 ? 17.603 47.010 0.306 1.00 11.29 339 SER A O 1
ATOM 814 N N . GLN A 1 116 ? 17.764 45.619 2.071 1.00 11.45 340 GLN A N 1
ATOM 815 C CA . GLN A 1 116 ? 17.135 46.513 3.025 1.00 11.86 340 GLN A CA 1
ATOM 816 C C . GLN A 1 116 ? 18.006 46.568 4.267 1.00 11.95 340 GLN A C 1
ATOM 817 O O . GLN A 1 116 ? 18.779 45.639 4.520 1.00 12.17 340 GLN A O 1
ATOM 823 N N . THR A 1 117 ? 17.881 47.636 5.045 1.00 11.95 341 THR A N 1
ATOM 824 C CA . THR A 1 117 ? 18.680 47.815 6.256 1.00 11.63 341 THR A CA 1
ATOM 825 C C . THR A 1 117 ? 17.802 48.397 7.345 1.00 11.72 341 THR A C 1
ATOM 826 O O . THR A 1 117 ? 17.079 49.355 7.095 1.00 11.91 341 THR A O 1
ATOM 830 N N . GLN A 1 118 ? 17.853 47.839 8.542 1.00 11.34 342 GLN A N 1
ATOM 831 C CA . GLN A 1 118 ? 17.110 48.393 9.659 1.00 11.28 342 GLN A CA 1
ATOM 832 C C . GLN A 1 118 ? 17.883 49.556 10.250 1.00 12.13 342 GLN A C 1
ATOM 833 O O . GLN A 1 118 ? 19.061 49.426 10.576 1.00 14.07 342 GLN A O 1
ATOM 839 N N . TYR A 1 119 ? 17.209 50.692 10.372 1.00 10.90 343 TYR A N 1
ATOM 840 C CA . TYR A 1 119 ? 17.732 51.909 10.965 1.00 11.02 343 TYR A CA 1
ATOM 841 C C . TYR A 1 119 ? 17.061 52.085 12.324 1.00 11.22 343 TYR A C 1
ATOM 842 O O . TYR A 1 119 ? 15.842 52.183 12.424 1.00 11.22 343 TYR A O 1
ATOM 851 N N . ASP A 1 120 ? 17.867 52.097 13.386 1.00 11.19 344 ASP A N 1
ATOM 852 C CA . ASP A 1 120 ? 17.389 52.187 14.748 1.00 11.49 344 ASP A CA 1
ATOM 853 C C . ASP A 1 120 ? 17.484 53.637 15.215 1.00 11.55 344 ASP A C 1
ATOM 854 O O . ASP A 1 120 ? 18.576 54.220 15.229 1.00 12.31 344 ASP A O 1
ATOM 859 N N . VAL A 1 121 ? 16.347 54.208 15.606 1.00 11.44 345 VAL A N 1
ATOM 860 C CA . VAL A 1 121 ? 16.244 55.618 15.893 1.00 11.67 345 VAL A CA 1
ATOM 861 C C . VAL A 1 121 ? 15.816 55.869 17.334 1.00 11.79 345 VAL A C 1
ATOM 862 O O . VAL A 1 121 ? 14.688 55.559 17.716 1.00 12.53 345 VAL A O 1
ATOM 866 N N . ASP A 1 122 ? 16.723 56.449 18.119 1.00 11.96 346 ASP A N 1
ATOM 867 C CA . ASP A 1 122 ? 16.388 57.089 19.380 1.00 12.78 346 ASP A CA 1
ATOM 868 C C . ASP A 1 122 ? 16.133 58.557 19.037 1.00 12.36 346 ASP A C 1
ATOM 869 O O . ASP A 1 122 ? 16.992 59.207 18.447 1.00 12.91 346 ASP A O 1
ATOM 874 N N . THR A 1 123 ? 14.941 59.064 19.358 1.00 12.00 347 THR A N 1
ATOM 875 C CA . THR A 1 123 ? 14.561 60.410 18.932 1.00 12.58 347 THR A CA 1
ATOM 876 C C . THR A 1 123 ? 14.957 61.459 19.973 1.00 13.46 347 THR A C 1
ATOM 877 O O . THR A 1 123 ? 14.700 62.646 19.794 1.00 13.67 347 THR A O 1
ATOM 881 N N . THR A 1 124 ? 15.594 61.023 21.061 1.00 13.92 348 THR A N 1
ATOM 882 C CA . THR A 1 124 ? 15.939 61.948 22.155 1.00 14.76 348 THR A CA 1
ATOM 883 C C . THR A 1 124 ? 17.259 62.731 22.081 1.00 16.06 348 THR A C 1
ATOM 884 O O . THR A 1 124 ? 17.311 63.813 22.674 1.00 16.98 348 THR A O 1
ATOM 888 N N . PRO A 1 125 ? 18.306 62.204 21.413 1.00 16.38 349 PRO A N 1
ATOM 889 C CA . PRO A 1 125 ? 19.602 62.907 21.525 1.00 16.94 349 PRO A CA 1
ATOM 890 C C . PRO A 1 125 ? 19.645 64.207 20.729 1.00 17.72 349 PRO A C 1
ATOM 891 O O . PRO A 1 125 ? 18.789 64.452 19.869 1.00 17.28 349 PRO A O 1
ATOM 895 N N . ASP A 1 126 ? 20.649 65.041 21.011 1.00 18.23 350 ASP A N 1
ATOM 896 C CA . ASP A 1 126 ? 20.759 66.351 20.356 1.00 18.52 350 ASP A CA 1
ATOM 897 C C . ASP A 1 126 ? 21.107 66.266 18.870 1.00 16.89 350 ASP A C 1
ATOM 898 O O . ASP A 1 126 ? 21.062 67.269 18.172 1.00 18.16 350 ASP A O 1
ATOM 903 N N . THR A 1 127 ? 21.479 65.072 18.408 1.00 15.85 351 THR A N 1
ATOM 904 C CA . THR A 1 127 ? 21.700 64.800 16.992 1.00 14.85 351 THR A CA 1
ATOM 905 C C . THR A 1 127 ? 20.408 64.542 16.196 1.00 13.73 351 THR A C 1
ATOM 906 O O . THR A 1 127 ? 20.442 64.507 14.972 1.00 14.07 351 THR A O 1
ATOM 910 N N . PHE A 1 128 ? 19.304 64.312 16.903 1.00 13.07 352 PHE A N 1
ATOM 911 C CA . PHE A 1 128 ? 18.023 64.098 16.233 1.00 12.08 352 PHE A CA 1
ATOM 912 C C . PHE A 1 128 ? 17.366 65.462 16.051 1.00 11.81 352 PHE A C 1
ATOM 913 O O . PHE A 1 128 ? 16.671 65.965 16.942 1.00 11.92 352 PHE A O 1
ATOM 921 N N . VAL A 1 129 ? 17.620 66.077 14.898 1.00 12.07 353 VAL A N 1
ATOM 922 C CA . VAL A 1 129 ? 17.104 67.427 14.631 1.00 13.04 353 VAL A CA 1
ATOM 923 C C . VAL A 1 129 ? 16.452 67.464 13.247 1.00 12.12 353 VAL A C 1
ATOM 924 O O . VAL A 1 129 ? 16.886 68.175 12.336 1.00 11.96 353 VAL A O 1
ATOM 928 N N . PRO A 1 130 ? 15.372 66.686 13.073 1.00 11.65 354 PRO A N 1
ATOM 929 C CA . PRO A 1 130 ? 14.734 66.665 11.764 1.00 10.84 354 PRO A CA 1
ATOM 930 C C . PRO A 1 130 ? 14.194 68.043 11.326 1.00 10.85 354 PRO A C 1
ATOM 931 O O . PRO A 1 130 ? 14.127 68.320 10.128 1.00 10.80 354 PRO A O 1
ATOM 935 N N . HIS A 1 131 ? 13.853 68.909 12.279 1.00 10.86 355 HIS A N 1
ATOM 936 C CA . HIS A 1 131 ? 13.459 70.270 11.913 1.00 11.22 355 HIS A CA 1
ATOM 937 C C . HIS A 1 131 ? 14.559 71.016 11.147 1.00 12.00 355 HIS A C 1
ATOM 938 O O . HIS A 1 131 ? 14.274 71.857 10.294 1.00 11.69 355 HIS A O 1
ATOM 945 N N . LEU A 1 132 ? 15.816 70.708 11.459 1.00 13.41 356 LEU A N 1
ATOM 946 C CA . LEU A 1 132 ? 16.945 71.294 10.745 1.00 14.38 356 LEU A CA 1
ATOM 947 C C . LEU A 1 132 ? 17.482 70.360 9.668 1.00 15.12 356 LEU A C 1
ATOM 948 O O . LEU A 1 132 ? 18.574 70.584 9.123 1.00 17.64 356 LEU A O 1
ATOM 953 N N . GLY A 1 133 ? 16.723 69.311 9.359 1.00 14.66 357 GLY A N 1
ATOM 954 C CA . GLY A 1 133 ? 17.014 68.407 8.261 1.00 14.36 357 GLY A CA 1
ATOM 955 C C . GLY A 1 133 ? 18.104 67.377 8.493 1.00 13.58 357 GLY A C 1
ATOM 956 O O . GLY A 1 133 ? 18.625 66.838 7.536 1.00 13.93 357 GLY A O 1
ATOM 957 N N . SER A 1 134 ? 18.416 67.079 9.755 1.00 13.12 358 SER A N 1
ATOM 958 C CA . SER A 1 134 ? 19.558 66.219 10.074 1.00 13.87 358 SER A CA 1
ATOM 959 C C . SER A 1 134 ? 19.200 65.284 11.216 1.00 13.14 358 SER A C 1
ATOM 960 O O . SER A 1 134 ? 18.731 65.741 12.245 1.00 13.76 358 SER A O 1
ATOM 963 N N . ILE A 1 135 ? 19.439 63.985 11.031 1.00 12.41 359 ILE A N 1
ATOM 964 C CA . ILE A 1 135 ? 19.285 63.012 12.112 1.00 11.84 359 ILE A CA 1
ATOM 965 C C . ILE A 1 135 ? 20.502 62.094 12.124 1.00 12.23 359 ILE A C 1
ATOM 966 O O . ILE A 1 135 ? 21.118 61.887 11.094 1.00 11.92 359 ILE A O 1
ATOM 971 N N . GLN A 1 136 ? 20.842 61.538 13.283 1.00 12.98 360 GLN A N 1
ATOM 972 C CA . GLN A 1 136 ? 22.039 60.669 13.356 1.00 13.20 360 GLN A CA 1
ATOM 973 C C . GLN A 1 136 ? 21.902 59.448 12.444 1.00 13.66 360 GLN A C 1
ATOM 974 O O . GLN A 1 136 ? 20.820 58.867 12.343 1.00 13.26 360 GLN A O 1
ATOM 980 N N . ALA A 1 137 ? 22.982 59.035 11.791 1.00 13.43 361 ALA A N 1
ATOM 981 C CA . ALA A 1 137 ? 22.960 57.877 10.898 1.00 13.62 361 ALA A CA 1
ATOM 982 C C . ALA A 1 137 ? 22.902 56.557 11.667 1.00 14.34 361 ALA A C 1
ATOM 983 O O . ALA A 1 137 ? 22.413 55.549 11.150 1.00 13.93 361 ALA A O 1
ATOM 985 N N . ASN A 1 138 ? 23.413 56.567 12.895 1.00 14.64 362 ASN A N 1
ATOM 986 C CA . ASN A 1 138 ? 23.479 55.373 13.737 1.00 14.95 362 ASN A CA 1
ATOM 987 C C . ASN A 1 138 ? 23.895 54.135 12.961 1.00 15.68 362 ASN A C 1
ATOM 988 O O . ASN A 1 138 ? 23.253 53.083 13.038 1.00 15.50 362 ASN A O 1
ATOM 993 N N . GLY A 1 139 ? 24.983 54.255 12.219 1.00 15.75 363 GLY A N 1
ATOM 994 C CA . GLY A 1 139 ? 25.575 53.114 11.535 1.00 16.25 363 GLY A CA 1
ATOM 995 C C . GLY A 1 139 ? 25.105 52.872 10.120 1.00 16.35 363 GLY A C 1
ATOM 996 O O . GLY A 1 139 ? 25.608 51.991 9.434 1.00 17.06 363 GLY A O 1
ATOM 997 N N . ILE A 1 140 ? 24.133 53.652 9.655 1.00 15.52 364 ILE A N 1
ATOM 998 C CA . ILE A 1 140 ? 23.670 53.519 8.285 1.00 15.33 364 ILE A CA 1
ATOM 999 C C . ILE A 1 140 ? 24.747 54.081 7.364 1.00 15.15 364 ILE A C 1
ATOM 1000 O O . ILE A 1 140 ? 25.137 55.247 7.489 1.00 15.66 364 ILE A O 1
ATOM 1005 N N . GLY A 1 141 ? 25.250 53.231 6.475 1.00 15.44 365 GLY A N 1
ATOM 1006 C CA . GLY A 1 141 ? 26.347 53.587 5.581 1.00 15.57 365 GLY A CA 1
ATOM 1007 C C . GLY A 1 141 ? 25.962 54.632 4.563 1.00 15.88 365 GLY A C 1
ATOM 1008 O O . GLY A 1 141 ? 24.777 54.825 4.259 1.00 15.65 365 GLY A O 1
ATOM 1009 N N . SER A 1 142 ? 26.968 55.308 4.019 1.00 15.86 366 SER A N 1
ATOM 1010 C CA . SER A 1 142 ? 26.745 56.365 3.068 1.00 16.13 366 SER A CA 1
ATOM 1011 C C . SER A 1 142 ? 25.858 55.921 1.911 1.00 15.47 366 SER A C 1
ATOM 1012 O O . SER A 1 142 ? 25.967 54.785 1.404 1.00 15.82 366 SER A O 1
ATOM 1015 N N . GLY A 1 143 ? 24.974 56.823 1.488 1.00 15.20 367 GLY A N 1
ATOM 1016 C CA . GLY A 1 143 ? 24.056 56.513 0.420 1.00 13.85 367 GLY A CA 1
ATOM 1017 C C . GLY A 1 143 ? 22.740 57.230 0.591 1.00 13.08 367 GLY A C 1
ATOM 1018 O O . GLY A 1 143 ? 22.487 57.808 1.630 1.00 12.96 367 GLY A O 1
ATOM 1019 N N . ASN A 1 144 ? 21.926 57.169 -0.446 1.00 12.79 368 ASN A N 1
ATOM 1020 C CA . ASN A 1 144 ? 20.582 57.739 -0.412 1.00 12.90 368 ASN A CA 1
ATOM 1021 C C . ASN A 1 144 ? 19.588 56.619 -0.140 1.00 12.85 368 ASN A C 1
ATOM 1022 O O . ASN A 1 144 ? 19.660 55.544 -0.762 1.00 13.06 368 ASN A O 1
ATOM 1027 N N . TYR A 1 145 ? 18.646 56.885 0.765 1.00 12.05 369 TYR A N 1
ATOM 1028 C CA . TYR A 1 145 ? 17.667 55.889 1.182 1.00 11.30 369 TYR A CA 1
ATOM 1029 C C . TYR A 1 145 ? 16.281 56.489 1.279 1.00 11.22 369 TYR A C 1
ATOM 1030 O O . TYR A 1 145 ? 16.109 57.672 1.561 1.00 11.48 369 TYR A O 1
ATOM 1039 N N . VAL A 1 146 ? 15.296 55.623 1.072 1.00 10.44 370 VAL A N 1
ATOM 1040 C CA . VAL A 1 146 ? 13.916 55.844 1.544 1.00 10.34 370 VAL A CA 1
ATOM 1041 C C . VAL A 1 146 ? 13.687 54.851 2.671 1.00 9.51 370 VAL A C 1
ATOM 1042 O O . VAL A 1 146 ? 14.090 53.680 2.577 1.00 10.22 370 VAL A O 1
ATOM 1046 N N . GLY A 1 147 ? 13.080 55.321 3.753 1.00 8.92 371 GLY A N 1
ATOM 1047 C CA . GLY A 1 147 ? 12.787 54.477 4.897 1.00 8.90 371 GLY A CA 1
ATOM 1048 C C . GLY A 1 147 ? 11.314 54.537 5.250 1.00 8.78 371 GLY A C 1
ATOM 1049 O O . GLY A 1 147 ? 10.674 55.587 5.098 1.00 9.31 371 GLY A O 1
ATOM 1050 N N . VAL A 1 148 ? 10.799 53.429 5.767 1.00 8.91 372 VAL A N 1
ATOM 1051 C CA . VAL A 1 148 ? 9.435 53.389 6.288 1.00 8.46 372 VAL A CA 1
ATOM 1052 C C . VAL A 1 148 ? 9.473 52.761 7.673 1.00 8.14 372 VAL A C 1
ATOM 1053 O O . VAL A 1 148 ? 10.173 51.780 7.918 1.00 9.06 372 VAL A O 1
ATOM 1057 N N . LEU A 1 149 ? 8.715 53.333 8.592 1.00 8.29 373 LEU A N 1
ATOM 1058 C CA . LEU A 1 149 ? 8.633 52.796 9.927 1.00 8.85 373 LEU A CA 1
ATOM 1059 C C . LEU A 1 149 ? 8.128 51.357 9.873 1.00 9.21 373 LEU A C 1
ATOM 1060 O O . LEU A 1 149 ? 7.120 51.071 9.221 1.00 9.59 373 LEU A O 1
ATOM 1065 N N . SER A 1 150 ? 8.834 50.445 10.535 1.00 9.52 374 SER A N 1
ATOM 1066 C CA . SER A 1 150 ? 8.510 49.017 10.494 1.00 9.64 374 SER A CA 1
ATOM 1067 C C . SER A 1 150 ? 8.013 48.487 11.852 1.00 9.70 374 SER A C 1
ATOM 1068 O O . SER A 1 150 ? 7.009 47.779 11.912 1.00 10.11 374 SER A O 1
ATOM 1071 N N . TRP A 1 151 ? 8.718 48.806 12.928 1.00 9.29 375 TRP A N 1
ATOM 1072 C CA . TRP A 1 151 ? 8.307 48.386 14.265 1.00 9.40 375 TRP A CA 1
ATOM 1073 C C . TRP A 1 151 ? 8.904 49.347 15.275 1.00 9.29 375 TRP A C 1
ATOM 1074 O O . TRP A 1 151 ? 9.776 50.175 14.927 1.00 9.67 375 TRP A O 1
ATOM 1085 N N . ILE A 1 152 ? 8.405 49.299 16.511 1.00 9.13 376 ILE A N 1
ATOM 1086 C CA . ILE A 1 152 ? 8.855 50.211 17.563 1.00 9.57 376 ILE A CA 1
ATOM 1087 C C . ILE A 1 152 ? 9.222 49.437 18.815 1.00 10.04 376 ILE A C 1
ATOM 1088 O O . ILE A 1 152 ? 8.889 48.254 18.935 1.00 10.11 376 ILE A O 1
ATOM 1093 N N . SER A 1 153 ? 9.921 50.105 19.730 1.00 10.46 377 SER A N 1
ATOM 1094 C CA . SER A 1 153 ? 10.287 49.472 20.993 1.00 10.69 377 SER A CA 1
ATOM 1095 C C . SER A 1 153 ? 10.373 50.573 22.027 1.00 11.16 377 SER A C 1
ATOM 1096 O O . SER A 1 153 ? 10.252 51.747 21.700 1.00 10.40 377 SER A O 1
ATOM 1099 N N . PRO A 1 154 ? 10.551 50.218 23.316 1.00 11.30 378 PRO A N 1
ATOM 1100 C CA . PRO A 1 154 ? 10.655 51.262 24.331 1.00 11.85 378 PRO A CA 1
ATOM 1101 C C . PRO A 1 154 ? 11.779 52.275 24.070 1.00 11.61 378 PRO A C 1
ATOM 1102 O O . PRO A 1 154 ? 12.801 51.928 23.478 1.00 11.55 378 PRO A O 1
ATOM 1106 N N . PRO A 1 155 ? 11.577 53.528 24.502 1.00 12.53 379 PRO A N 1
ATOM 1107 C CA . PRO A 1 155 ? 12.618 54.527 24.285 1.00 13.49 379 PRO A CA 1
ATOM 1108 C C . PRO A 1 155 ? 13.925 54.134 24.944 1.00 14.62 379 PRO A C 1
ATOM 1109 O O . PRO A 1 155 ? 13.923 53.596 26.061 1.00 15.16 379 PRO A O 1
ATOM 1113 N N . SER A 1 156 ? 15.027 54.444 24.282 1.00 15.21 380 SER A N 1
ATOM 1114 C CA . SER A 1 156 ? 16.352 54.228 24.861 1.00 15.84 380 SER A CA 1
ATOM 1115 C C . SER A 1 156 ? 16.602 55.182 26.020 1.00 16.43 380 SER A C 1
ATOM 1116 O O . SER A 1 156 ? 17.309 54.823 26.972 1.00 17.25 380 SER A O 1
ATOM 1119 N N . HIS A 1 157 ? 16.032 56.384 25.953 1.00 16.54 381 HIS A N 1
ATOM 1120 C CA . HIS A 1 157 ? 16.124 57.375 27.028 1.00 17.29 381 HIS A CA 1
ATOM 1121 C C . HIS A 1 157 ? 14.766 58.041 27.208 1.00 17.78 381 HIS A C 1
ATOM 1122 O O . HIS A 1 157 ? 14.078 58.281 26.228 1.00 16.61 381 HIS A O 1
ATOM 1129 N N . PRO A 1 158 ? 14.363 58.345 28.453 1.00 18.57 382 PRO A N 1
ATOM 1130 C CA . PRO A 1 158 ? 15.011 57.935 29.698 1.00 19.28 382 PRO A CA 1
ATOM 1131 C C . PRO A 1 158 ? 15.006 56.424 29.854 1.00 20.18 382 PRO A C 1
ATOM 1132 O O . PRO A 1 158 ? 14.052 55.764 29.446 1.00 20.00 382 PRO A O 1
ATOM 1136 N N . SER A 1 159 ? 16.066 55.879 30.440 1.00 21.29 383 SER A N 1
ATOM 1137 C CA . SER A 1 159 ? 16.181 54.445 30.673 1.00 21.80 383 SER A CA 1
ATOM 1138 C C . SER A 1 159 ? 14.943 53.911 31.382 1.00 21.39 383 SER A C 1
ATOM 1139 O O . SER A 1 159 ? 14.475 54.531 32.330 1.00 21.38 383 SER A O 1
ATOM 1142 N N . GLY A 1 160 ? 14.407 52.793 30.887 1.00 20.55 384 GLY A N 1
ATOM 1143 C CA . GLY A 1 160 ? 13.257 52.123 31.516 1.00 20.24 384 GLY A CA 1
ATOM 1144 C C . GLY A 1 160 ? 11.894 52.740 31.244 1.00 19.54 384 GLY A C 1
ATOM 1145 O O . GLY A 1 160 ? 10.891 52.307 31.820 1.00 20.01 384 GLY A O 1
ATOM 1146 N N . SER A 1 161 ? 11.847 53.747 30.371 1.00 18.11 385 SER A N 1
ATOM 1147 C CA . SER A 1 161 ? 10.607 54.399 29.973 1.00 17.45 385 SER A CA 1
ATOM 1148 C C . SER A 1 161 ? 9.630 53.422 29.324 1.00 14.82 385 SER A C 1
ATOM 1149 O O . SER A 1 161 ? 10.042 52.469 28.676 1.00 15.52 385 SER A O 1
ATOM 1152 N N . GLN A 1 162 ? 8.339 53.694 29.513 1.00 13.46 386 GLN A N 1
ATOM 1153 C CA . GLN A 1 162 ? 7.278 52.943 28.850 1.00 12.01 386 GLN A CA 1
ATOM 1154 C C . GLN A 1 162 ? 7.131 53.438 27.417 1.00 11.66 386 GLN A C 1
ATOM 1155 O O . GLN A 1 162 ? 7.701 54.479 27.032 1.00 12.44 386 GLN A O 1
ATOM 1161 N N . VAL A 1 163 ? 6.374 52.695 26.624 1.00 11.25 387 VAL A N 1
ATOM 1162 C CA . VAL A 1 163 ? 5.981 53.153 25.287 1.00 11.13 387 VAL A CA 1
ATOM 1163 C C . VAL A 1 163 ? 4.727 53.983 25.457 1.00 10.81 387 VAL A C 1
ATOM 1164 O O . VAL A 1 163 ? 3.717 53.513 25.978 1.00 11.47 387 VAL A O 1
ATOM 1168 N N . ASP A 1 164 ? 4.780 55.226 24.979 1.00 10.43 388 ASP A N 1
ATOM 1169 C CA . ASP A 1 164 ? 3.681 56.172 25.134 1.00 10.53 388 ASP A CA 1
ATOM 1170 C C . ASP A 1 164 ? 3.431 56.870 23.806 1.00 10.29 388 ASP A C 1
ATOM 1171 O O . ASP A 1 164 ? 3.975 57.931 23.524 1.00 10.43 388 ASP A O 1
ATOM 1176 N N . LEU A 1 165 ? 2.555 56.268 23.015 1.00 10.44 389 LEU A N 1
ATOM 1177 C CA . LEU A 1 165 ? 2.299 56.737 21.658 1.00 9.98 389 LEU A CA 1
ATOM 1178 C C . LEU A 1 165 ? 1.343 57.922 21.631 1.00 9.94 389 LEU A C 1
ATOM 1179 O O . LEU A 1 165 ? 0.971 58.390 20.547 1.00 10.84 389 LEU A O 1
ATOM 1184 N N . TRP A 1 166 ? 0.955 58.437 22.801 1.00 9.86 390 TRP A N 1
ATOM 1185 C CA . TRP A 1 166 ? 0.218 59.702 22.875 1.00 10.70 390 TRP A CA 1
ATOM 1186 C C . TRP A 1 166 ? 1.138 60.897 22.707 1.00 10.62 390 TRP A C 1
ATOM 1187 O O . TRP A 1 166 ? 0.657 62.021 22.578 1.00 11.80 390 TRP A O 1
ATOM 1198 N N . LYS A 1 167 ? 2.446 60.646 22.681 1.00 10.37 391 LYS A N 1
ATOM 1199 C CA . LYS A 1 167 ? 3.453 61.681 22.540 1.00 11.38 391 LYS A CA 1
ATOM 1200 C C . LYS A 1 167 ? 3.908 61.834 21.096 1.00 10.47 391 LYS A C 1
ATOM 1201 O O . LYS A 1 167 ? 3.672 60.968 20.257 1.00 9.96 391 LYS A O 1
ATOM 1207 N N . ILE A 1 168 ? 4.562 62.963 20.842 1.00 10.45 392 ILE A N 1
ATOM 1208 C CA . ILE A 1 168 ? 5.301 63.219 19.608 1.00 9.79 392 ILE A CA 1
ATOM 1209 C C . ILE A 1 168 ? 6.790 63.352 19.963 1.00 9.90 392 ILE A C 1
ATOM 1210 O O . ILE A 1 168 ? 7.126 63.630 21.128 1.00 10.59 392 ILE A O 1
ATOM 1215 N N . PRO A 1 169 ? 7.684 63.143 18.993 1.00 10.37 393 PRO A N 1
ATOM 1216 C CA . PRO A 1 169 ? 9.097 63.321 19.288 1.00 11.38 393 PRO A CA 1
ATOM 1217 C C . PRO A 1 169 ? 9.528 64.774 19.394 1.00 12.38 393 PRO A C 1
ATOM 1218 O O . PRO A 1 169 ? 8.801 65.693 19.026 1.00 12.50 393 PRO A O 1
ATOM 1222 N N . ASN A 1 170 ? 10.742 64.959 19.910 1.00 13.02 394 ASN A N 1
ATOM 1223 C CA . ASN A 1 170 ? 11.380 66.245 19.933 1.00 14.37 394 ASN A CA 1
ATOM 1224 C C . ASN A 1 170 ? 12.065 66.482 18.595 1.00 13.82 394 ASN A C 1
ATOM 1225 O O . ASN A 1 170 ? 13.139 65.971 18.353 1.00 15.50 394 ASN A O 1
ATOM 1230 N N . TYR A 1 171 ? 11.457 67.301 17.743 1.00 12.64 395 TYR A N 1
ATOM 1231 C CA . TYR A 1 171 ? 11.963 67.544 16.391 1.00 12.16 395 TYR A CA 1
ATOM 1232 C C . TYR A 1 171 ? 13.125 68.541 16.322 1.00 12.95 395 TYR A C 1
ATOM 1233 O O . TYR A 1 171 ? 13.793 68.637 15.301 1.00 13.05 395 TYR A O 1
ATOM 1242 N N . GLY A 1 172 ? 13.341 69.267 17.414 1.00 15.14 396 GLY A N 1
ATOM 1243 C CA . GLY A 1 172 ? 14.376 70.312 17.449 1.00 17.48 396 GLY A CA 1
ATOM 1244 C C . GLY A 1 172 ? 15.583 69.858 18.248 1.00 20.25 396 GLY A C 1
ATOM 1245 O O . GLY A 1 172 ? 15.594 68.766 18.808 1.00 20.73 396 GLY A O 1
ATOM 1246 N N . SER A 1 173 ? 16.607 70.703 18.311 1.00 23.97 397 SER A N 1
ATOM 1247 C CA . SER A 1 173 ? 17.823 70.378 19.069 1.00 26.51 397 SER A CA 1
ATOM 1248 C C . SER A 1 173 ? 17.545 70.374 20.571 1.00 27.69 397 SER A C 1
ATOM 1249 O O . SER A 1 173 ? 18.188 69.646 21.335 1.00 28.64 397 SER A O 1
ATOM 1252 N N . SER A 1 174 ? 16.579 71.189 20.983 1.00 28.94 398 SER A N 1
ATOM 1253 C CA . SER A 1 174 ? 16.055 71.153 22.338 1.00 29.87 398 SER A CA 1
ATOM 1254 C C . SER A 1 174 ? 14.541 71.305 22.292 1.00 30.32 398 SER A C 1
ATOM 1255 O O . SER A 1 174 ? 13.965 71.641 21.252 1.00 30.26 398 SER A O 1
ATOM 1258 N N . ILE A 1 175 ? 13.898 71.091 23.433 1.00 30.83 399 ILE A N 1
ATOM 1259 C CA . ILE A 1 175 ? 12.442 71.150 23.503 1.00 31.14 399 ILE A CA 1
ATOM 1260 C C . ILE A 1 175 ? 11.970 72.611 23.477 1.00 30.93 399 ILE A C 1
ATOM 1261 O O . ILE A 1 175 ? 10.791 72.886 23.246 1.00 31.40 399 ILE A O 1
ATOM 1266 N N . THR A 1 176 ? 12.898 73.545 23.688 1.00 30.51 400 THR A N 1
ATOM 1267 C CA . THR A 1 176 ? 12.588 74.973 23.654 1.00 30.29 400 THR A CA 1
ATOM 1268 C C . THR A 1 176 ? 12.739 75.586 22.260 1.00 29.35 400 THR A C 1
ATOM 1269 O O . THR A 1 176 ? 12.405 76.758 22.065 1.00 30.18 400 THR A O 1
ATOM 1273 N N . GLU A 1 177 ? 13.244 74.809 21.301 1.00 27.68 401 GLU A N 1
ATOM 1274 C CA . GLU A 1 177 ? 13.376 75.285 19.927 1.00 26.26 401 GLU A CA 1
ATOM 1275 C C . GLU A 1 177 ? 12.024 75.256 19.216 1.00 24.31 401 GLU A C 1
ATOM 1276 O O . GLU A 1 177 ? 11.300 74.263 19.272 1.00 23.74 401 GLU A O 1
ATOM 1282 N N . ALA A 1 178 ? 11.707 76.356 18.540 1.00 22.52 402 ALA A N 1
ATOM 1283 C CA . ALA A 1 178 ? 10.480 76.480 17.770 1.00 20.82 402 ALA A CA 1
ATOM 1284 C C . ALA A 1 178 ? 10.634 75.669 16.495 1.00 18.39 402 ALA A C 1
ATOM 1285 O O . ALA A 1 178 ? 11.644 75.787 15.807 1.00 20.04 402 ALA A O 1
ATOM 1287 N N . THR A 1 179 ? 9.658 74.813 16.206 1.00 15.77 403 THR A N 1
ATOM 1288 C CA . THR A 1 179 ? 9.752 73.905 15.055 1.00 13.71 403 THR A CA 1
ATOM 1289 C C . THR A 1 179 ? 8.487 73.936 14.183 1.00 12.57 403 THR A C 1
ATOM 1290 O O . THR A 1 179 ? 8.334 73.126 13.299 1.00 11.91 403 THR A O 1
ATOM 1294 N N . HIS A 1 180 ? 7.616 74.921 14.420 1.00 11.48 404 HIS A N 1
ATOM 1295 C CA . HIS A 1 180 ? 6.371 75.095 13.668 1.00 11.64 404 HIS A CA 1
ATOM 1296 C C . HIS A 1 180 ? 5.438 73.918 13.818 1.00 11.35 404 HIS A C 1
ATOM 1297 O O . HIS A 1 180 ? 4.815 73.496 12.853 1.00 11.77 404 HIS A O 1
ATOM 1304 N N . LEU A 1 181 ? 5.305 73.421 15.039 1.00 11.33 405 LEU A N 1
ATOM 1305 C CA . LEU A 1 181 ? 4.380 72.307 15.276 1.00 11.37 405 LEU A CA 1
ATOM 1306 C C . LEU A 1 181 ? 2.960 72.727 15.002 1.00 11.79 405 LEU A C 1
ATOM 1307 O O . LEU A 1 181 ? 2.558 73.864 15.331 1.00 12.42 405 LEU A O 1
ATOM 1312 N N . ALA A 1 182 ? 2.174 71.830 14.429 1.00 11.57 406 ALA A N 1
ATOM 1313 C CA . ALA A 1 182 ? 0.729 71.975 14.458 1.00 11.80 406 ALA A CA 1
ATOM 1314 C C . ALA A 1 182 ? 0.286 72.073 15.904 1.00 11.83 406 ALA A C 1
ATOM 1315 O O . ALA A 1 182 ? 0.841 71.390 16.767 1.00 11.46 406 ALA A O 1
ATOM 1317 N N . PRO A 1 183 ? -0.711 72.922 16.189 1.00 12.20 407 PRO A N 1
ATOM 1318 C CA . PRO A 1 183 ? -1.154 73.106 17.564 1.00 12.08 407 PRO A CA 1
ATOM 1319 C C . PRO A 1 183 ? -1.787 71.873 18.203 1.00 12.21 407 PRO A C 1
ATOM 1320 O O . PRO A 1 183 ? -2.244 70.970 17.521 1.00 12.00 407 PRO A O 1
ATOM 1324 N N . SER A 1 184 ? -1.835 71.865 19.522 1.00 12.24 408 SER A N 1
ATOM 1325 C CA . SER A 1 184 ? -2.489 70.806 20.252 1.00 12.65 408 SER A CA 1
ATOM 1326 C C . SER A 1 184 ? -3.996 70.794 20.029 1.00 12.77 408 SER A C 1
ATOM 1327 O O . SER A 1 184 ? -4.615 71.810 19.704 1.00 13.73 408 SER A O 1
ATOM 1330 N N . VAL A 1 185 ? -4.573 69.615 20.223 1.00 12.81 409 VAL A N 1
ATOM 1331 C CA . VAL A 1 185 ? -6.003 69.388 20.131 1.00 13.20 409 VAL A CA 1
ATOM 1332 C C . VAL A 1 185 ? -6.475 69.035 21.532 1.00 13.70 409 VAL A C 1
ATOM 1333 O O . VAL A 1 185 ? -5.908 68.154 22.155 1.00 13.57 409 VAL A O 1
ATOM 1337 N N . TYR A 1 186 ? -7.502 69.740 22.016 1.00 14.77 410 TYR A N 1
ATOM 1338 C CA . TYR A 1 186 ? -8.022 69.549 23.381 1.00 16.47 410 TYR A CA 1
ATOM 1339 C C . TYR A 1 186 ? -9.438 68.977 23.367 1.00 16.61 410 TYR A C 1
ATOM 1340 O O . TYR A 1 186 ? -10.245 69.334 22.499 1.00 15.88 410 TYR A O 1
ATOM 1349 N N . PRO A 1 187 ? -9.775 68.150 24.374 1.00 18.09 411 PRO A N 1
ATOM 1350 C CA . PRO A 1 187 ? -11.159 67.767 24.586 1.00 18.88 411 PRO A CA 1
ATOM 1351 C C . PRO A 1 187 ? -11.961 69.057 24.787 1.00 19.68 411 PRO A C 1
ATOM 1352 O O . PRO A 1 187 ? -11.505 69.931 25.525 1.00 19.38 411 PRO A O 1
ATOM 1356 N N . PRO A 1 188 ? -13.094 69.212 24.082 1.00 20.85 412 PRO A N 1
ATOM 1357 C CA . PRO A 1 188 ? -13.772 70.523 24.085 1.00 22.39 412 PRO A CA 1
ATOM 1358 C C . PRO A 1 188 ? -14.681 70.835 25.279 1.00 23.97 412 PRO A C 1
ATOM 1359 O O . PRO A 1 188 ? -15.231 71.944 25.331 1.00 25.03 412 PRO A O 1
ATOM 1363 N N . GLY A 1 189 ? -14.845 69.891 26.206 1.00 24.89 413 GLY A N 1
ATOM 1364 C CA . GLY A 1 189 ? -15.638 70.115 27.420 1.00 25.60 413 GLY A CA 1
ATOM 1365 C C . GLY A 1 189 ? -16.952 69.363 27.473 1.00 26.24 413 GLY A C 1
ATOM 1366 O O . GLY A 1 189 ? -17.321 68.634 26.546 1.00 26.23 413 GLY A O 1
ATOM 1367 N N . PHE A 1 190 ? -17.654 69.563 28.591 1.00 27.06 414 PHE A N 1
ATOM 1368 C CA . PHE A 1 190 ? -19.010 69.062 28.810 1.00 27.28 414 PHE A CA 1
ATOM 1369 C C . PHE A 1 190 ? -19.190 67.568 28.561 1.00 26.03 414 PHE A C 1
ATOM 1370 O O . PHE A 1 190 ? -20.145 67.131 27.920 1.00 26.22 414 PHE A O 1
ATOM 1378 N N . GLY A 1 191 ? -18.266 66.792 29.105 1.00 24.71 415 GLY A N 1
ATOM 1379 C CA . GLY A 1 191 ? -18.371 65.349 29.062 1.00 23.29 415 GLY A CA 1
ATOM 1380 C C . GLY A 1 191 ? -17.882 64.747 27.761 1.00 21.99 415 GLY A C 1
ATOM 1381 O O . GLY A 1 191 ? -17.821 63.529 27.644 1.00 22.23 415 GLY A O 1
ATOM 1382 N N . GLU A 1 192 ? -17.527 65.585 26.788 1.00 20.48 416 GLU A N 1
ATOM 1383 C CA . GLU A 1 192 ? -17.020 65.066 25.521 1.00 19.37 416 GLU A CA 1
ATOM 1384 C C . GLU A 1 192 ? -15.567 64.639 25.632 1.00 18.81 416 GLU A C 1
ATOM 1385 O O . GLU A 1 192 ? -14.723 65.358 26.186 1.00 20.06 416 GLU A O 1
ATOM 1391 N N . VAL A 1 193 ? -15.284 63.463 25.067 1.00 16.96 417 VAL A N 1
ATOM 1392 C CA . VAL A 1 193 ? -13.940 62.917 25.015 1.00 16.48 417 VAL A CA 1
ATOM 1393 C C . VAL A 1 193 ? -13.501 62.850 23.547 1.00 14.50 417 VAL A C 1
ATOM 1394 O O . VAL A 1 193 ? -14.313 62.630 22.650 1.00 14.05 417 VAL A O 1
ATOM 1398 N N . LEU A 1 194 ? -12.202 63.040 23.325 1.00 13.19 418 LEU A N 1
ATOM 1399 C CA . LEU A 1 194 ? -11.626 62.827 22.000 1.00 12.50 418 LEU A CA 1
ATOM 1400 C C . LEU A 1 194 ? -11.706 61.354 21.622 1.00 12.06 418 LEU A C 1
ATOM 1401 O O . LEU A 1 194 ? -11.485 60.462 22.435 1.00 12.08 418 LEU A O 1
ATOM 1406 N N . VAL A 1 195 ? -12.031 61.120 20.359 1.00 10.98 419 VAL A N 1
ATOM 1407 C CA . VAL A 1 195 ? -12.122 59.770 19.819 1.00 11.49 419 VAL A CA 1
ATOM 1408 C C . VAL A 1 195 ? -10.891 59.487 18.978 1.00 10.46 419 VAL A C 1
ATOM 1409 O O . VAL A 1 195 ? -10.512 60.321 18.131 1.00 11.47 419 VAL A O 1
ATOM 1413 N N . PHE A 1 196 ? -10.270 58.342 19.213 1.00 10.13 420 PHE A N 1
ATOM 1414 C CA . PHE A 1 196 ? -9.076 57.966 18.479 1.00 9.83 420 PHE A CA 1
ATOM 1415 C C . PHE A 1 196 ? -9.296 56.694 17.704 1.00 9.67 420 PHE A C 1
ATOM 1416 O O . PHE A 1 196 ? -10.068 55.809 18.102 1.00 10.33 420 PHE A O 1
ATOM 1424 N N . PHE A 1 197 ? -8.604 56.593 16.576 1.00 9.17 421 PHE A N 1
ATOM 1425 C CA . PHE A 1 197 ? -8.645 55.413 15.734 1.00 9.44 421 PHE A CA 1
ATOM 1426 C C . PHE A 1 197 ? -7.330 54.692 15.945 1.00 8.95 421 PHE A C 1
ATOM 1427 O O . PHE A 1 197 ? -6.280 55.280 15.806 1.00 9.42 421 PHE A O 1
ATOM 1435 N N . MET A 1 198 ? -7.398 53.418 16.334 1.00 9.45 422 MET A N 1
ATOM 1436 C CA . MET A 1 198 ? -6.265 52.671 16.841 1.00 9.92 422 MET A CA 1
ATOM 1437 C C . MET A 1 198 ? -5.815 51.581 15.891 1.00 9.98 422 MET A C 1
ATOM 1438 O O . MET A 1 198 ? -6.645 50.988 15.190 1.00 10.26 422 MET A O 1
ATOM 1443 N N . SER A 1 199 ? -4.506 51.331 15.867 1.00 9.11 423 SER A N 1
ATOM 1444 C CA . SER A 1 199 ? -3.916 50.236 15.125 1.00 9.46 423 SER A CA 1
ATOM 1445 C C . SER A 1 199 ? -2.876 49.518 15.966 1.00 10.00 423 SER A C 1
ATOM 1446 O O . SER A 1 199 ? -2.161 50.140 16.734 1.00 10.63 423 SER A O 1
ATOM 1449 N N . LYS A 1 200 ? -2.775 48.217 15.773 1.00 10.76 424 LYS A N 1
ATOM 1450 C CA . LYS A 1 200 ? -1.716 47.417 16.386 1.00 11.47 424 LYS A CA 1
ATOM 1451 C C . LYS A 1 200 ? -0.395 47.679 15.681 1.00 10.11 424 LYS A C 1
ATOM 1452 O O . LYS A 1 200 ? -0.299 47.525 14.468 1.00 10.35 424 LYS A O 1
ATOM 1458 N N . MET A 1 201 ? 0.633 48.046 16.440 1.00 10.17 425 MET A N 1
ATOM 1459 C CA . MET A 1 201 ? 1.982 48.326 15.893 1.00 10.14 425 MET A CA 1
ATOM 1460 C C . MET A 1 201 ? 2.928 47.205 16.328 1.00 10.03 425 MET A C 1
ATOM 1461 O O . MET A 1 201 ? 3.048 46.949 17.526 1.00 10.17 425 MET A O 1
ATOM 1466 N N . PRO A 1 202 ? 3.607 46.543 15.376 1.00 9.98 426 PRO A N 1
ATOM 1467 C CA . PRO A 1 202 ? 4.557 45.524 15.794 1.00 10.19 426 PRO A CA 1
ATOM 1468 C C . PRO A 1 202 ? 5.702 46.047 16.657 1.00 10.48 426 PRO A C 1
ATOM 1469 O O . PRO A 1 202 ? 6.078 47.228 16.624 1.00 9.80 426 PRO A O 1
ATOM 1473 N N . GLY A 1 203 ? 6.264 45.106 17.403 1.00 10.25 427 GLY A N 1
ATOM 1474 C CA . GLY A 1 203 ? 7.311 45.348 18.374 1.00 10.45 427 GLY A CA 1
ATOM 1475 C C . GLY A 1 203 ? 7.063 44.494 19.601 1.00 10.59 427 GLY A C 1
ATOM 1476 O O . GLY A 1 203 ? 6.056 43.785 19.667 1.00 11.98 427 GLY A O 1
ATOM 1477 N N . PRO A 1 204 ? 7.992 44.548 20.564 1.00 11.28 428 PRO A N 1
ATOM 1478 C CA . PRO A 1 204 ? 7.962 43.662 21.746 1.00 12.44 428 PRO A CA 1
ATOM 1479 C C . PRO A 1 204 ? 6.997 44.079 22.848 1.00 13.70 428 PRO A C 1
ATOM 1480 O O . PRO A 1 204 ? 7.359 44.134 24.043 1.00 17.01 428 PRO A O 1
ATOM 1484 N N . GLY A 1 205 ? 5.778 44.379 22.479 1.00 14.50 429 GLY A N 1
ATOM 1485 C CA . GLY A 1 205 ? 4.735 44.718 23.423 1.00 14.54 429 GLY A CA 1
ATOM 1486 C C . GLY A 1 205 ? 3.425 44.863 22.687 1.00 14.87 429 GLY A C 1
ATOM 1487 O O . GLY A 1 205 ? 3.392 44.787 21.455 1.00 14.77 429 GLY A O 1
ATOM 1488 N N . ALA A 1 206 ? 2.350 45.071 23.419 1.00 14.48 430 ALA A N 1
ATOM 1489 C CA . ALA A 1 206 ? 1.030 45.209 22.835 1.00 14.43 430 ALA A CA 1
ATOM 1490 C C . ALA A 1 206 ? 0.770 46.675 22.562 1.00 14.21 430 ALA A C 1
ATOM 1491 O O . ALA A 1 206 ? 0.051 47.360 23.287 1.00 15.34 430 ALA A O 1
ATOM 1493 N N . TYR A 1 207 ? 1.380 47.168 21.494 1.00 12.88 431 TYR A N 1
ATOM 1494 C CA . TYR A 1 207 ? 1.384 48.592 21.208 1.00 12.23 431 TYR A CA 1
ATOM 1495 C C . TYR A 1 207 ? 0.200 48.948 20.340 1.00 11.72 431 TYR A C 1
ATOM 1496 O O . TYR A 1 207 ? -0.066 48.277 19.347 1.00 12.21 431 TYR A O 1
ATOM 1505 N N . ASN A 1 208 ? -0.505 49.998 20.749 1.00 11.97 432 ASN A N 1
ATOM 1506 C CA . ASN A 1 208 ? -1.683 50.484 20.044 1.00 12.53 432 ASN A CA 1
ATOM 1507 C C . ASN A 1 208 ? -1.474 51.951 19.717 1.00 10.66 432 ASN A C 1
ATOM 1508 O O . ASN A 1 208 ? -1.316 52.760 20.598 1.00 12.23 432 ASN A O 1
ATOM 1513 N N . LEU A 1 209 ? -1.467 52.253 18.422 1.00 9.01 433 LEU A N 1
ATOM 1514 C CA . LEU A 1 209 ? -1.155 53.582 17.910 1.00 8.54 433 LEU A CA 1
ATOM 1515 C C . LEU A 1 209 ? -2.444 54.331 17.651 1.00 8.61 433 LEU A C 1
ATOM 1516 O O . LEU A 1 209 ? -3.226 53.921 16.783 1.00 8.89 433 LEU A O 1
ATOM 1521 N N . PRO A 1 210 ? -2.666 55.447 18.361 1.00 8.25 434 PRO A N 1
ATOM 1522 C CA . PRO A 1 210 ? -3.850 56.255 18.155 1.00 8.89 434 PRO A CA 1
ATOM 1523 C C . PRO A 1 210 ? -3.629 57.331 17.090 1.00 8.68 434 PRO A C 1
ATOM 1524 O O . PRO A 1 210 ? -2.531 57.854 16.991 1.00 8.98 434 PRO A O 1
ATOM 1528 N N . CYS A 1 211 ? -4.670 57.669 16.345 1.00 8.63 435 CYS A N 1
ATOM 1529 C CA . CYS A 1 211 ? -4.652 58.828 15.453 1.00 8.30 435 CYS A CA 1
ATOM 1530 C C . CYS A 1 211 ? -6.018 59.501 15.499 1.00 8.87 435 CYS A C 1
ATOM 1531 O O . CYS A 1 211 ? -7.019 58.913 15.922 1.00 8.37 435 CYS A O 1
ATOM 1534 N N . LEU A 1 212 ? -6.079 60.753 15.059 1.00 8.38 436 LEU A N 1
ATOM 1535 C CA . LEU A 1 212 ? -7.320 61.512 15.131 1.00 8.35 436 LEU A CA 1
ATOM 1536 C C . LEU A 1 212 ? -8.287 61.228 13.984 1.00 7.96 436 LEU A C 1
ATOM 1537 O O . LEU A 1 212 ? -9.486 61.402 14.147 1.00 8.67 436 LEU A O 1
ATOM 1542 N N . LEU A 1 213 ? -7.770 60.838 12.822 1.00 7.87 437 LEU A N 1
ATOM 1543 C CA . LEU A 1 213 ? -8.599 60.528 11.659 1.00 8.51 437 LEU A CA 1
ATOM 1544 C C . LEU A 1 213 ? -7.964 59.405 10.890 1.00 8.91 437 LEU A C 1
ATOM 1545 O O . LEU A 1 213 ? -6.762 59.422 10.711 1.00 8.73 437 LEU A O 1
ATOM 1550 N N . PRO A 1 214 ? -8.765 58.489 10.346 1.00 8.85 438 PRO A N 1
ATOM 1551 C CA . PRO A 1 214 ? -8.172 57.541 9.401 1.00 8.83 438 PRO A CA 1
ATOM 1552 C C . PRO A 1 214 ? -7.589 58.247 8.198 1.00 8.10 438 PRO A C 1
ATOM 1553 O O . PRO A 1 214 ? -8.059 59.312 7.800 1.00 8.03 438 PRO A O 1
ATOM 1557 N N . GLN A 1 215 ? -6.557 57.674 7.603 1.00 7.29 439 GLN A N 1
ATOM 1558 C CA . GLN A 1 215 ? -5.925 58.337 6.467 1.00 7.60 439 GLN A CA 1
ATOM 1559 C C . GLN A 1 215 ? -6.897 58.598 5.319 1.00 7.66 439 GLN A C 1
ATOM 1560 O O . GLN A 1 215 ? -6.829 59.649 4.655 1.00 7.95 439 GLN A O 1
ATOM 1566 N N . GLU A 1 216 ? -7.831 57.687 5.093 1.00 7.64 440 GLU A N 1
ATOM 1567 C CA . GLU A 1 216 ? -8.745 57.849 3.989 1.00 8.06 440 GLU A CA 1
ATOM 1568 C C . GLU A 1 216 ? -9.727 58.990 4.228 1.00 8.46 440 GLU A C 1
ATOM 1569 O O . GLU A 1 216 ? -10.253 59.568 3.283 1.00 8.51 440 GLU A O 1
ATOM 1575 N N . TYR A 1 217 ? -9.964 59.316 5.488 1.00 8.53 441 TYR A N 1
ATOM 1576 C CA . TYR A 1 217 ? -10.747 60.525 5.795 1.00 8.82 441 TYR A CA 1
ATOM 1577 C C . TYR A 1 217 ? -9.977 61.771 5.351 1.00 9.21 441 TYR A C 1
ATOM 1578 O O . TYR A 1 217 ? -10.562 62.741 4.888 1.00 9.65 441 TYR A O 1
ATOM 1587 N N . ILE A 1 218 ? -8.664 61.754 5.545 1.00 9.58 442 ILE A N 1
ATOM 1588 C CA . ILE A 1 218 ? -7.828 62.901 5.195 1.00 9.96 442 ILE A CA 1
ATOM 1589 C C . ILE A 1 218 ? -7.856 63.131 3.702 1.00 9.72 442 ILE A C 1
ATOM 1590 O O . ILE A 1 218 ? -8.106 64.252 3.246 1.00 10.00 442 ILE A O 1
ATOM 1595 N N . SER A 1 219 ? -7.642 62.087 2.905 1.00 9.35 443 SER A N 1
ATOM 1596 C CA . SER A 1 219 ? -7.708 62.272 1.461 1.00 9.94 443 SER A CA 1
ATOM 1597 C C . SER A 1 219 ? -9.110 62.706 1.021 1.00 10.33 443 SER A C 1
ATOM 1598 O O . SER A 1 219 ? -9.264 63.523 0.107 1.00 10.80 443 SER A O 1
ATOM 1601 N N . HIS A 1 220 ? -10.142 62.164 1.655 1.00 9.63 444 HIS A N 1
ATOM 1602 C CA . HIS A 1 220 ? -11.524 62.552 1.331 1.00 9.58 444 HIS A CA 1
ATOM 1603 C C . HIS A 1 220 ? -11.766 64.020 1.613 1.00 9.79 444 HIS A C 1
ATOM 1604 O O . HIS A 1 220 ? -12.271 64.750 0.765 1.00 10.07 444 HIS A O 1
ATOM 1611 N N . LEU A 1 221 ? -11.378 64.465 2.801 1.00 9.22 445 LEU A N 1
ATOM 1612 C CA . LEU A 1 221 ? -11.596 65.862 3.176 1.00 9.55 445 LEU A CA 1
ATOM 1613 C C . LEU A 1 221 ? -10.780 66.817 2.309 1.00 9.36 445 LEU A C 1
ATOM 1614 O O . LEU A 1 221 ? -11.268 67.897 1.927 1.00 9.65 445 LEU A O 1
ATOM 1619 N N . ALA A 1 222 ? -9.534 66.445 2.009 1.00 9.78 446 ALA A N 1
ATOM 1620 C CA . ALA A 1 222 ? -8.649 67.251 1.175 1.00 9.40 446 ALA A CA 1
ATOM 1621 C C . ALA A 1 222 ? -9.149 67.346 -0.254 1.00 10.01 446 ALA A C 1
ATOM 1622 O O . ALA A 1 222 ? -8.936 68.363 -0.913 1.00 10.84 446 ALA A O 1
ATOM 1624 N N . SER A 1 223 ? -9.844 66.328 -0.724 1.00 10.08 447 SER A N 1
ATOM 1625 C CA . SER A 1 223 ? -10.479 66.339 -2.046 1.00 10.00 447 SER A CA 1
ATOM 1626 C C . SER A 1 223 ? -11.764 67.148 -2.051 1.00 11.19 447 SER A C 1
ATOM 1627 O O . SER A 1 223 ? -12.007 67.978 -2.943 1.00 11.47 447 SER A O 1
ATOM 1630 N N . GLU A 1 224 ? -12.579 66.937 -1.033 1.00 10.97 448 GLU A N 1
ATOM 1631 C CA . GLU A 1 224 ? -13.920 67.530 -0.944 1.00 12.41 448 GLU A CA 1
ATOM 1632 C C . GLU A 1 224 ? -13.858 69.043 -0.814 1.00 12.31 448 GLU A C 1
ATOM 1633 O O . GLU A 1 224 ? -14.668 69.780 -1.398 1.00 13.23 448 GLU A O 1
ATOM 1639 N N . GLN A 1 225 ? -12.924 69.526 0.000 1.00 12.18 449 GLN A N 1
ATOM 1640 C CA . GLN A 1 225 ? -12.721 70.968 0.185 1.00 13.67 449 GLN A CA 1
ATOM 1641 C C . GLN A 1 225 ? -14.031 71.675 0.522 1.00 15.26 449 GLN A C 1
ATOM 1642 O O . GLN A 1 225 ? -14.357 72.731 -0.040 1.00 17.17 449 GLN A O 1
ATOM 1648 N N . ALA A 1 226 ? -14.762 71.093 1.462 1.00 16.04 450 ALA A N 1
ATOM 1649 C CA . ALA A 1 226 ? -16.087 71.582 1.829 1.00 17.77 450 ALA A CA 1
ATOM 1650 C C . ALA A 1 226 ? -16.164 73.115 1.932 1.00 20.29 450 ALA A C 1
ATOM 1651 O O . ALA A 1 226 ? -15.449 73.720 2.730 1.00 21.67 450 ALA A O 1
ATOM 1653 N N . PRO A 1 227 ? -17.020 73.749 1.099 1.00 22.31 451 PRO A N 1
ATOM 1654 C CA . PRO A 1 227 ? -17.218 75.203 1.099 1.00 23.67 451 PRO A CA 1
ATOM 1655 C C . PRO A 1 227 ? -18.071 75.671 2.271 1.00 24.51 451 PRO A C 1
ATOM 1656 O O . PRO A 1 227 ? -18.143 76.868 2.559 1.00 26.26 451 PRO A O 1
ATOM 1660 N N . THR A 1 228 ? -18.763 74.718 2.879 1.00 25.39 452 THR A N 1
ATOM 1661 C CA . THR A 1 228 ? -19.579 74.923 4.038 1.00 26.40 452 THR A CA 1
ATOM 1662 C C . THR A 1 228 ? -18.988 74.057 5.124 1.00 25.98 452 THR A C 1
ATOM 1663 O O . THR A 1 228 ? -18.890 72.843 4.975 1.00 27.54 452 THR A O 1
ATOM 1667 N N . VAL A 1 229 ? -18.576 74.684 6.207 1.00 24.28 453 VAL A N 1
ATOM 1668 C CA . VAL A 1 229 ? -18.347 73.967 7.444 1.00 23.01 453 VAL A CA 1
ATOM 1669 C C . VAL A 1 229 ? -18.956 74.803 8.562 1.00 22.58 453 VAL A C 1
ATOM 1670 O O . VAL A 1 229 ? -18.682 75.990 8.659 1.00 23.56 453 VAL A O 1
ATOM 1674 N N . GLY A 1 230 ? -19.779 74.168 9.394 1.00 21.96 454 GLY A N 1
ATOM 1675 C CA . GLY A 1 230 ? -20.468 74.838 10.509 1.00 21.38 454 GLY A CA 1
ATOM 1676 C C . GLY A 1 230 ? -19.644 74.747 11.791 1.00 21.00 454 GLY A C 1
ATOM 1677 O O . GLY A 1 230 ? -18.441 74.504 11.728 1.00 21.70 454 GLY A O 1
ATOM 1678 N N . GLU A 1 231 ? -20.278 74.919 12.952 1.00 19.88 455 GLU A N 1
ATOM 1679 C CA . GLU A 1 231 ? -19.561 74.900 14.241 1.00 19.59 455 GLU A CA 1
ATOM 1680 C C . GLU A 1 231 ? -19.139 73.496 14.677 1.00 18.11 455 GLU A C 1
ATOM 1681 O O . GLU A 1 231 ? -18.095 73.304 15.308 1.00 16.84 455 GLU A O 1
ATOM 1687 N N . ALA A 1 232 ? -19.994 72.530 14.379 1.00 16.54 456 ALA A N 1
ATOM 1688 C CA . ALA A 1 232 ? -19.696 71.128 14.643 1.00 16.27 456 ALA A CA 1
ATOM 1689 C C . ALA A 1 232 ? -20.616 70.294 13.788 1.00 16.03 456 ALA A C 1
ATOM 1690 O O . ALA A 1 232 ? -21.750 70.690 13.522 1.00 16.28 456 ALA A O 1
ATOM 1692 N N . ALA A 1 233 ? -20.124 69.146 13.331 1.00 15.27 457 ALA A N 1
ATOM 1693 C CA . ALA A 1 233 ? -20.919 68.250 12.523 1.00 15.08 457 ALA A CA 1
ATOM 1694 C C . ALA A 1 233 ? -21.451 67.170 13.432 1.00 15.40 457 ALA A C 1
ATOM 1695 O O . ALA A 1 233 ? -20.673 66.487 14.094 1.00 16.00 457 ALA A O 1
ATOM 1697 N N . LEU A 1 234 ? -22.778 67.031 13.485 1.00 14.62 458 LEU A N 1
ATOM 1698 C CA . LEU A 1 234 ? -23.396 65.907 14.158 1.00 14.74 458 LEU A CA 1
ATOM 1699 C C . LEU A 1 234 ? -23.289 64.705 13.229 1.00 13.77 458 LEU A C 1
ATOM 1700 O O . LEU A 1 234 ? -23.664 64.785 12.063 1.00 14.53 458 LEU A O 1
ATOM 1705 N N . LEU A 1 235 ? -22.758 63.614 13.777 1.00 13.16 459 LEU A N 1
ATOM 1706 C CA . LEU A 1 235 ? -22.608 62.354 13.048 1.00 12.95 459 LEU A CA 1
ATOM 1707 C C . LEU A 1 235 ? -23.370 61.252 13.750 1.00 13.31 459 LEU A C 1
ATOM 1708 O O . LEU A 1 235 ? -23.565 61.295 14.967 1.00 13.65 459 LEU A O 1
ATOM 1713 N N . HIS A 1 236 ? -23.738 60.246 12.972 1.00 13.64 460 HIS A N 1
ATOM 1714 C CA . HIS A 1 236 ? -24.124 58.952 13.497 1.00 13.75 460 HIS A CA 1
ATOM 1715 C C . HIS A 1 236 ? -23.098 57.913 13.075 1.00 12.83 460 HIS A C 1
ATOM 1716 O O . HIS A 1 236 ? -22.618 57.927 11.940 1.00 13.28 460 HIS A O 1
ATOM 1723 N N . TYR A 1 237 ? -22.795 56.999 13.985 1.00 12.92 461 TYR A N 1
ATOM 1724 C CA . TYR A 1 237 ? -21.977 55.839 13.674 1.00 13.36 461 TYR A CA 1
ATOM 1725 C C . TYR A 1 237 ? -22.967 54.739 13.375 1.00 14.09 461 TYR A C 1
ATOM 1726 O O . TYR A 1 237 ? -23.714 54.309 14.263 1.00 15.54 461 TYR A O 1
ATOM 1735 N N . VAL A 1 238 ? -23.020 54.323 12.119 1.00 14.26 462 VAL A N 1
ATOM 1736 C CA . VAL A 1 238 ? -24.082 53.454 11.649 1.00 16.10 462 VAL A CA 1
ATOM 1737 C C . VAL A 1 238 ? -23.590 52.057 11.287 1.00 17.54 462 VAL A C 1
ATOM 1738 O O . VAL A 1 238 ? -22.495 51.883 10.741 1.00 16.55 462 VAL A O 1
ATOM 1742 N N . ASP A 1 239 ? -24.407 51.053 11.596 1.00 18.97 463 ASP A N 1
ATOM 1743 C CA . ASP A 1 239 ? -24.202 49.722 11.054 1.00 20.42 463 ASP A CA 1
ATOM 1744 C C . ASP A 1 239 ? -24.740 49.692 9.624 1.00 21.62 463 ASP A C 1
ATOM 1745 O O . ASP A 1 239 ? -25.939 49.865 9.417 1.00 21.52 463 ASP A O 1
ATOM 1750 N N . PRO A 1 240 ? -23.869 49.473 8.627 1.00 22.71 464 PRO A N 1
ATOM 1751 C CA . PRO A 1 240 ? -24.285 49.588 7.218 1.00 23.99 464 PRO A CA 1
ATOM 1752 C C . PRO A 1 240 ? -25.484 48.737 6.760 1.00 25.50 464 PRO A C 1
ATOM 1753 O O . PRO A 1 240 ? -26.339 49.222 6.009 1.00 26.49 464 PRO A O 1
ATOM 1757 N N . ASP A 1 241 ? -25.537 47.485 7.185 1.00 27.13 465 ASP A N 1
ATOM 1758 C CA . ASP A 1 241 ? -26.558 46.561 6.681 1.00 28.28 465 ASP A CA 1
ATOM 1759 C C . ASP A 1 241 ? -27.933 46.867 7.245 1.00 28.28 465 ASP A C 1
ATOM 1760 O O . ASP A 1 241 ? -28.924 46.884 6.502 1.00 28.60 465 ASP A O 1
ATOM 1765 N N . THR A 1 242 ? -27.988 47.094 8.557 1.00 28.09 466 THR A N 1
ATOM 1766 C CA . THR A 1 242 ? -29.246 47.364 9.254 1.00 27.48 466 THR A CA 1
ATOM 1767 C C . THR A 1 242 ? -29.596 48.843 9.197 1.00 27.27 466 THR A C 1
ATOM 1768 O O . THR A 1 242 ? -30.770 49.225 9.274 1.00 27.18 466 THR A O 1
ATOM 1772 N N . GLY A 1 243 ? -28.571 49.683 9.063 1.00 26.34 467 GLY A N 1
ATOM 1773 C CA . GLY A 1 243 ? -28.753 51.127 9.088 1.00 25.89 467 GLY A CA 1
ATOM 1774 C C . GLY A 1 243 ? -28.933 51.661 10.498 1.00 25.12 467 GLY A C 1
ATOM 1775 O O . GLY A 1 243 ? -29.259 52.829 10.672 1.00 25.70 467 GLY A O 1
ATOM 1776 N N . ARG A 1 244 ? -28.702 50.811 11.498 1.00 24.37 468 ARG A N 1
ATOM 1777 C CA . ARG A 1 244 ? -28.903 51.171 12.895 1.00 24.49 468 ARG A CA 1
ATOM 1778 C C . ARG A 1 244 ? -27.891 52.219 13.331 1.00 23.00 468 ARG A C 1
ATOM 1779 O O . ARG A 1 244 ? -26.689 52.062 13.100 1.00 21.66 468 ARG A O 1
ATOM 1787 N N . ASN A 1 245 ? -28.392 53.290 13.940 1.00 21.64 469 ASN A N 1
ATOM 1788 C CA . ASN A 1 245 ? -27.573 54.301 14.589 1.00 20.97 469 ASN A CA 1
ATOM 1789 C C . ASN A 1 245 ? -27.013 53.741 15.897 1.00 20.26 469 ASN A C 1
ATOM 1790 O O . ASN A 1 245 ? -27.762 53.516 16.864 1.00 20.62 469 ASN A O 1
ATOM 1795 N N . LEU A 1 246 ? -25.703 53.516 15.936 1.00 18.61 470 LEU A N 1
ATOM 1796 C CA . LEU A 1 246 ? -25.035 52.980 17.109 1.00 18.07 470 LEU A CA 1
ATOM 1797 C C . LEU A 1 246 ? -24.575 54.056 18.101 1.00 17.46 470 LEU A C 1
ATOM 1798 O O . LEU A 1 246 ? -24.192 53.734 19.216 1.00 18.18 470 LEU A O 1
ATOM 1803 N N . GLY A 1 247 ? -24.608 55.326 17.707 1.00 17.03 471 GLY A N 1
ATOM 1804 C CA . GLY A 1 247 ? -24.178 56.383 18.602 1.00 16.83 471 GLY A CA 1
ATOM 1805 C C . GLY A 1 247 ? -23.984 57.706 17.903 1.00 16.72 471 GLY A C 1
ATOM 1806 O O . GLY A 1 247 ? -23.616 57.736 16.728 1.00 16.16 471 GLY A O 1
ATOM 1807 N N . GLU A 1 248 ? -24.196 58.789 18.648 1.00 16.37 472 GLU A N 1
ATOM 1808 C CA . GLU A 1 248 ? -24.006 60.151 18.157 1.00 16.92 472 GLU A CA 1
ATOM 1809 C C . GLU A 1 248 ? -22.606 60.615 18.487 1.00 15.58 472 GLU A C 1
ATOM 1810 O O . GLU A 1 248 ? -22.107 60.385 19.587 1.00 15.58 472 GLU A O 1
ATOM 1816 N N . PHE A 1 249 ? -21.987 61.286 17.518 1.00 14.44 473 PHE A N 1
ATOM 1817 C CA . PHE A 1 249 ? -20.665 61.882 17.679 1.00 13.87 473 PHE A CA 1
ATOM 1818 C C . PHE A 1 249 ? -20.693 63.283 17.090 1.00 13.59 473 PHE A C 1
ATOM 1819 O O . PHE A 1 249 ? -21.575 63.619 16.315 1.00 14.74 473 PHE A O 1
ATOM 1827 N N . LYS A 1 250 ? -19.692 64.078 17.437 1.00 13.68 474 LYS A N 1
ATOM 1828 C CA . LYS A 1 250 ? -19.483 65.367 16.785 1.00 14.26 474 LYS A CA 1
ATOM 1829 C C . LYS A 1 250 ? -18.107 65.398 16.134 1.00 14.37 474 LYS A C 1
ATOM 1830 O O . LYS A 1 250 ? -17.150 64.896 16.694 1.00 15.40 474 LYS A O 1
ATOM 1836 N N . ALA A 1 251 ? -18.027 65.969 14.940 1.00 13.28 475 ALA A N 1
ATOM 1837 C CA . ALA A 1 251 ? -16.736 66.315 14.337 1.00 12.98 475 ALA A CA 1
ATOM 1838 C C . ALA A 1 251 ? -16.571 67.818 14.392 1.00 12.88 475 ALA A C 1
ATOM 1839 O O . ALA A 1 251 ? -17.491 68.567 14.038 1.00 13.85 475 ALA A O 1
ATOM 1841 N N . TYR A 1 252 ? -15.392 68.254 14.813 1.00 12.39 476 TYR A N 1
ATOM 1842 C CA . TYR A 1 252 ? -15.087 69.666 14.987 1.00 12.52 476 TYR A CA 1
ATOM 1843 C C . TYR A 1 252 ? -14.238 70.162 13.823 1.00 12.09 476 TYR A C 1
ATOM 1844 O O . TYR A 1 252 ? -13.459 69.395 13.243 1.00 11.65 476 TYR A O 1
ATOM 1853 N N . PRO A 1 253 ? -14.407 71.431 13.440 1.00 12.08 477 PRO A N 1
ATOM 1854 C CA . PRO A 1 253 ? -13.695 71.982 12.290 1.00 12.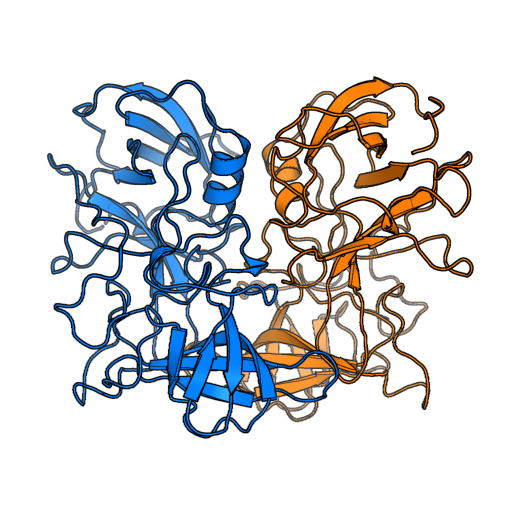13 477 PRO A CA 1
ATOM 1855 C C . PRO A 1 253 ? -12.187 71.681 12.250 1.00 11.93 477 PRO A C 1
ATOM 1856 O O . PRO A 1 253 ? -11.644 71.464 11.171 1.00 11.72 477 PRO A O 1
ATOM 1860 N N . ASP A 1 254 ? -11.515 71.684 13.396 1.00 11.97 478 ASP A N 1
ATOM 1861 C CA . ASP A 1 254 ? -10.068 71.449 13.430 1.00 13.00 478 ASP A CA 1
ATOM 1862 C C . ASP A 1 254 ? -9.644 70.018 13.081 1.00 12.27 478 ASP A C 1
ATOM 1863 O O . ASP A 1 254 ? -8.451 69.761 12.900 1.00 13.07 478 ASP A O 1
ATOM 1868 N N . GLY A 1 255 ? -10.612 69.115 12.943 1.00 11.57 479 GLY A N 1
ATOM 1869 C CA . GLY A 1 255 ? -10.348 67.771 12.411 1.00 11.34 479 GLY A CA 1
ATOM 1870 C C . GLY A 1 255 ? -10.301 66.664 13.435 1.00 11.06 479 GLY A C 1
ATOM 1871 O O . GLY A 1 255 ? -9.439 65.803 13.365 1.00 11.57 479 GLY A O 1
ATOM 1872 N N . PHE A 1 256 ? -11.241 66.636 14.358 1.00 10.91 480 PHE A N 1
ATOM 1873 C CA . PHE A 1 256 ? -11.284 65.584 15.349 1.00 10.96 480 PHE A CA 1
ATOM 1874 C C . PHE A 1 256 ? -12.733 65.282 15.694 1.00 11.45 480 PHE A C 1
ATOM 1875 O O . PHE A 1 256 ? -13.637 66.110 15.474 1.00 11.71 480 PHE A O 1
ATOM 1883 N N . LEU A 1 257 ? -12.935 64.080 16.215 1.00 11.38 481 LEU A N 1
ATOM 1884 C CA . LEU A 1 257 ? -14.259 63.598 16.606 1.00 12.25 481 LEU A CA 1
ATOM 1885 C C . LEU A 1 257 ? -14.326 63.464 18.113 1.00 12.38 481 LEU A C 1
ATOM 1886 O O . LEU A 1 257 ? -13.319 63.218 18.778 1.00 12.09 481 LEU A O 1
ATOM 1891 N N . THR A 1 258 ? -15.547 63.622 18.635 1.00 13.19 482 THR A N 1
ATOM 1892 C CA . THR A 1 258 ? -15.815 63.408 20.045 1.00 13.56 482 THR A CA 1
ATOM 1893 C C . THR A 1 258 ? -17.103 62.624 20.239 1.00 13.47 482 THR A C 1
ATOM 1894 O O . THR A 1 258 ? -17.943 62.541 19.356 1.00 13.48 482 THR A O 1
ATOM 1898 N N . CYS A 1 259 ? -17.236 62.074 21.446 1.00 14.56 483 CYS A N 1
ATOM 1899 C CA . CYS A 1 259 ? -18.514 61.564 21.899 1.00 15.23 483 CYS A CA 1
ATOM 1900 C C . CYS A 1 259 ? -18.571 61.719 23.403 1.00 15.37 483 CYS A C 1
ATOM 1901 O O . CYS A 1 259 ? -17.607 62.132 24.020 1.00 14.92 483 CYS A O 1
ATOM 1904 N N . VAL A 1 260 ? -19.732 61.411 23.974 1.00 17.23 484 VAL A N 1
ATOM 1905 C CA . VAL A 1 260 ? -19.891 61.377 25.425 1.00 18.33 484 VAL A CA 1
ATOM 1906 C C . VAL A 1 260 ? -20.066 59.920 25.851 1.00 19.29 484 VAL A C 1
ATOM 1907 O O . VAL A 1 260 ? -21.084 59.327 25.564 1.00 19.16 484 VAL A O 1
ATOM 1911 N N . PRO A 1 261 ? -19.056 59.330 26.489 1.00 21.13 485 PRO A N 1
ATOM 1912 C CA . PRO A 1 261 ? -19.230 57.938 26.914 1.00 22.83 485 PRO A CA 1
ATOM 1913 C C . PRO A 1 261 ? -20.353 57.789 27.941 1.00 24.62 485 PRO A C 1
ATOM 1914 O O . PRO A 1 261 ? -20.621 58.714 28.708 1.00 24.44 485 PRO A O 1
ATOM 1918 N N . ASN A 1 262 ? -21.001 56.629 27.927 1.00 27.05 486 ASN A N 1
ATOM 1919 C CA . ASN A 1 262 ? -21.963 56.258 28.959 1.00 29.14 486 ASN A CA 1
ATOM 1920 C C . ASN A 1 262 ? -21.268 55.297 29.931 1.00 30.17 486 ASN A C 1
ATOM 1921 O O . ASN A 1 262 ? -21.588 54.103 29.992 1.00 30.99 486 ASN A O 1
ATOM 1926 N N . GLY A 1 263 ? -20.289 55.824 30.662 1.00 31.08 487 GLY A N 1
ATOM 1927 C CA . GLY A 1 263 ? -19.516 55.038 31.626 1.00 31.70 487 GLY A CA 1
ATOM 1928 C C . GLY A 1 263 ? -18.212 54.492 31.066 1.00 32.36 487 GLY A C 1
ATOM 1929 O O . GLY A 1 263 ? -18.032 54.393 29.845 1.00 32.39 487 GLY A O 1
ATOM 1930 N N . ALA A 1 264 ? -17.304 54.123 31.969 1.00 32.81 488 ALA A N 1
ATOM 1931 C CA . ALA A 1 264 ? -15.972 53.626 31.599 1.00 33.17 488 ALA A CA 1
ATOM 1932 C C . ALA A 1 264 ? -16.015 52.375 30.713 1.00 33.64 488 ALA A C 1
ATOM 1933 O O . ALA A 1 264 ? -15.080 52.124 29.946 1.00 33.74 488 ALA A O 1
ATOM 1935 N N . SER A 1 265 ? -17.089 51.597 30.833 1.00 33.87 489 SER A N 1
ATOM 1936 C CA . SER A 1 265 ? -17.334 50.446 29.970 1.00 34.29 489 SER A CA 1
ATOM 1937 C C . SER A 1 265 ? -18.415 50.782 28.940 1.00 34.29 489 SER A C 1
ATOM 1938 O O . SER A 1 265 ? -18.943 49.900 28.260 1.00 34.21 489 SER A O 1
ATOM 1941 N N . GLY A 1 267 ? -17.952 53.347 26.173 1.00 23.30 490 GLY A N 1
ATOM 1942 C CA . GLY A 1 267 ? -17.398 54.353 25.255 1.00 23.04 490 GLY A CA 1
ATOM 1943 C C . GLY A 1 267 ? -17.283 53.853 23.822 1.00 22.99 490 GLY A C 1
ATOM 1944 O O . GLY A 1 267 ? -17.829 52.795 23.481 1.00 22.86 490 GLY A O 1
ATOM 1945 N N . PRO A 1 268 ? -16.571 54.611 22.962 1.00 22.21 491 PRO A N 1
ATOM 1946 C CA . PRO A 1 268 ? -16.412 54.200 21.567 1.00 22.58 491 PRO A CA 1
ATOM 1947 C C . PRO A 1 268 ? -15.595 52.910 21.411 1.00 22.84 491 PRO A C 1
ATOM 1948 O O . PRO A 1 268 ? -15.763 52.196 20.427 1.00 22.16 491 PRO A O 1
ATOM 1952 N N . GLN A 1 269 ? -14.740 52.610 22.386 1.00 23.23 492 GLN A N 1
ATOM 1953 C CA . GLN A 1 269 ? -13.953 51.376 22.375 1.00 24.21 492 GLN A CA 1
ATOM 1954 C C . GLN A 1 269 ? -14.811 50.099 22.410 1.00 24.42 492 GLN A C 1
ATOM 1955 O O . GLN A 1 269 ? -14.393 49.052 21.903 1.00 25.49 492 GLN A O 1
ATOM 1961 N N . GLN A 1 270 ? -16.015 50.199 22.967 1.00 24.00 493 GLN A N 1
ATOM 1962 C CA . GLN A 1 270 ? -16.963 49.077 22.996 1.00 24.27 493 GLN A CA 1
ATOM 1963 C C . GLN A 1 270 ? -17.727 48.884 21.684 1.00 23.35 493 GLN A C 1
ATOM 1964 O O . GLN A 1 270 ? -18.342 47.841 21.483 1.00 24.43 493 GLN A O 1
ATOM 1970 N N . LEU A 1 271 ? -17.702 49.886 20.801 1.00 21.50 494 LEU A N 1
ATOM 1971 C CA . LEU A 1 271 ? -18.461 49.825 19.562 1.00 20.23 494 LEU A CA 1
ATOM 1972 C C . LEU A 1 271 ? -17.784 48.891 18.571 1.00 19.10 494 LEU A C 1
ATOM 1973 O O . LEU A 1 271 ? -16.558 48.780 18.570 1.00 19.34 494 LEU A O 1
ATOM 1978 N N . PRO A 1 272 ? -18.587 48.248 17.708 1.00 18.56 495 PRO A N 1
ATOM 1979 C CA . PRO A 1 272 ? -17.956 47.443 16.682 1.00 17.76 495 PRO A CA 1
ATOM 1980 C C . PRO A 1 272 ? -17.189 48.359 15.735 1.00 16.34 495 PRO A C 1
ATOM 1981 O O . PRO A 1 272 ? -17.524 49.537 15.610 1.00 16.41 495 PRO A O 1
ATOM 1985 N N . ILE A 1 273 ? -16.177 47.806 15.089 1.00 15.45 496 ILE A N 1
ATOM 1986 C CA . ILE A 1 273 ? -15.286 48.591 14.252 1.00 15.23 496 ILE A CA 1
ATOM 1987 C C . ILE A 1 273 ? -15.677 48.528 12.768 1.00 14.49 496 ILE A C 1
ATOM 1988 O O . ILE A 1 273 ? -15.050 49.185 11.943 1.00 15.16 496 ILE A O 1
ATOM 1993 N N . ASN A 1 274 ? -16.757 47.822 12.431 1.00 14.32 497 ASN A N 1
ATOM 1994 C CA . ASN A 1 274 ? -17.241 47.740 11.047 1.00 14.75 497 ASN A CA 1
ATOM 1995 C C . ASN A 1 274 ? -18.353 48.749 10.669 1.00 13.94 497 ASN A C 1
ATOM 1996 O O . ASN A 1 274 ? -19.026 48.589 9.653 1.00 14.87 497 ASN A O 1
ATOM 2001 N N . GLY A 1 275 ? -18.501 49.803 11.466 1.00 12.77 498 GLY A N 1
ATOM 2002 C CA . GLY A 1 275 ? -19.468 50.843 11.187 1.00 12.60 498 GLY A CA 1
ATOM 2003 C C . GLY A 1 275 ? -18.916 51.971 10.350 1.00 11.95 498 GLY A C 1
ATOM 2004 O O . GLY A 1 275 ? -17.716 52.030 10.076 1.00 11.46 498 GLY A O 1
ATOM 2005 N N . VAL A 1 276 ? -19.812 52.861 9.971 1.00 11.83 499 VAL A N 1
ATOM 2006 C CA . VAL A 1 276 ? -19.540 53.970 9.075 1.00 11.85 499 VAL A CA 1
ATOM 2007 C C . VAL A 1 276 ? -20.003 55.247 9.759 1.00 12.09 499 VAL A C 1
ATOM 2008 O O . VAL A 1 276 ? -21.125 55.305 10.292 1.00 12.52 499 VAL A O 1
ATOM 2012 N N . PHE A 1 277 ? -19.172 56.282 9.769 1.00 11.25 500 PHE A N 1
ATOM 2013 C CA . PHE A 1 277 ? -19.628 57.591 10.245 1.00 11.63 500 PHE A CA 1
ATOM 2014 C C . PHE A 1 277 ? -20.371 58.306 9.142 1.00 12.16 500 PHE A C 1
ATOM 2015 O O . PHE A 1 277 ? -19.888 58.402 8.012 1.00 12.27 500 PHE A O 1
ATOM 2023 N N . VAL A 1 278 ? -21.558 58.820 9.469 1.00 12.64 501 VAL A N 1
ATOM 2024 C CA . VAL A 1 278 ? -22.423 59.482 8.507 1.00 14.04 501 VAL A CA 1
ATOM 2025 C C . VAL A 1 278 ? -22.739 60.882 9.021 1.00 13.92 501 VAL A C 1
ATOM 2026 O O . VAL A 1 278 ? -23.173 61.045 10.169 1.00 14.19 501 VAL A O 1
ATOM 2030 N N . PHE A 1 279 ? -22.472 61.887 8.198 1.00 13.85 502 PHE A N 1
ATOM 2031 C CA . PHE A 1 279 ? -22.877 63.257 8.516 1.00 14.22 502 PHE A CA 1
ATOM 2032 C C . PHE A 1 279 ? -24.391 63.369 8.557 1.00 14.90 502 PHE A C 1
ATOM 2033 O O . PHE A 1 279 ? -25.079 62.892 7.649 1.00 14.97 502 PHE A O 1
ATOM 2041 N N . VAL A 1 280 ? -24.891 63.993 9.620 1.00 15.54 503 VAL A N 1
ATOM 2042 C CA . VAL A 1 280 ? -26.339 64.221 9.774 1.00 16.35 503 VAL A CA 1
ATOM 2043 C C . VAL A 1 280 ? -26.668 65.689 9.518 1.00 16.84 503 VAL A C 1
ATOM 2044 O O . VAL A 1 280 ? -27.490 66.006 8.650 1.00 17.94 503 VAL A O 1
ATOM 2048 N N . SER A 1 281 ? -26.017 66.581 10.258 1.00 16.64 504 SER A N 1
ATOM 2049 C CA . SER A 1 281 ? -26.297 68.007 10.138 1.00 17.31 504 SER A CA 1
ATOM 2050 C C . SER A 1 281 ? -25.252 68.851 10.856 1.00 17.38 504 SER A C 1
ATOM 2051 O O . SER A 1 281 ? -24.508 68.353 11.707 1.00 16.25 504 SER A O 1
ATOM 2054 N N . TRP A 1 282 ? -25.215 70.142 10.536 1.00 17.34 505 TRP A N 1
ATOM 2055 C CA . TRP A 1 282 ? -24.409 71.089 11.289 1.00 17.65 505 TRP A CA 1
ATOM 2056 C C . TRP A 1 282 ? -25.160 71.499 12.548 1.00 18.21 505 TRP A C 1
ATOM 2057 O O . TRP A 1 282 ? -26.367 71.774 12.499 1.00 19.38 505 TRP A O 1
ATOM 2068 N N . VAL A 1 283 ? -24.451 71.528 13.667 1.00 18.41 506 VAL A N 1
ATOM 2069 C CA . VAL A 1 283 ? -25.046 71.874 14.961 1.00 18.53 506 VAL A CA 1
ATOM 2070 C C . VAL A 1 283 ? -24.170 72.875 15.691 1.00 19.71 506 VAL A C 1
ATOM 2071 O O . VAL A 1 283 ? -23.032 73.146 15.292 1.00 19.59 506 VAL A O 1
ATOM 2075 N N . SER A 1 284 ? -24.701 73.431 16.775 1.00 20.51 507 SER A N 1
ATOM 2076 C CA . SER A 1 284 ? -23.943 74.320 17.625 1.00 21.65 507 SER A CA 1
ATOM 2077 C C . SER A 1 284 ? -22.735 73.617 18.235 1.00 22.12 507 SER A C 1
ATOM 2078 O O . SER A 1 284 ? -22.784 72.425 18.536 1.00 21.24 507 SER A O 1
ATOM 2081 N N . ARG A 1 285 ? -21.672 74.378 18.459 1.00 23.09 508 ARG A N 1
ATOM 2082 C CA . ARG A 1 285 ? -20.513 73.895 19.195 1.00 24.44 508 ARG A CA 1
ATOM 2083 C C . ARG A 1 285 ? -20.892 73.236 20.531 1.00 24.86 508 ARG A C 1
ATOM 2084 O O . ARG A 1 285 ? -20.217 72.318 20.990 1.00 24.80 508 ARG A O 1
ATOM 2092 N N . PHE A 1 286 ? -21.962 73.718 21.158 1.00 25.35 509 PHE A N 1
ATOM 2093 C CA . PHE A 1 286 ? -22.367 73.230 22.469 1.00 26.09 509 PHE A CA 1
ATOM 2094 C C . PHE A 1 286 ? -23.571 72.282 22.408 1.00 25.42 509 PHE A C 1
ATOM 2095 O O . PHE A 1 286 ? -24.196 72.005 23.433 1.00 25.81 509 PHE A O 1
ATOM 2103 N N . TYR A 1 287 ? -23.884 71.772 21.220 1.00 24.54 510 TYR A N 1
ATOM 2104 C CA . TYR A 1 287 ? -24.904 70.725 21.077 1.00 23.83 510 TYR A CA 1
ATOM 2105 C C . TYR A 1 287 ? -24.567 69.561 22.001 1.00 23.61 510 TYR A C 1
ATOM 2106 O O . TYR A 1 287 ? -23.439 69.064 21.977 1.00 22.23 510 TYR A O 1
ATOM 2115 N N . GLN A 1 288 ? -25.539 69.116 22.798 1.00 22.90 511 GLN A N 1
ATOM 2116 C CA . GLN A 1 288 ? -25.298 68.081 23.793 1.00 22.92 511 GLN A CA 1
ATOM 2117 C C . GLN A 1 288 ? -25.621 66.710 23.220 1.00 22.44 511 GLN A C 1
ATOM 2118 O O . GLN A 1 288 ? -26.752 66.431 22.824 1.00 21.86 511 GLN A O 1
ATOM 2124 N N . LEU A 1 289 ? -24.610 65.852 23.157 1.00 21.84 512 LEU A N 1
ATOM 2125 C CA . LEU A 1 289 ? -24.787 64.536 22.589 1.00 21.64 512 LEU A CA 1
ATOM 2126 C C . LEU A 1 289 ? -25.467 63.587 23.564 1.00 22.34 512 LEU A C 1
ATOM 2127 O O . LEU A 1 289 ? -25.289 63.696 24.776 1.00 22.42 512 LEU A O 1
ATOM 2132 N N . LYS A 1 290 ? -26.219 62.641 23.013 1.00 23.04 513 LYS A N 1
ATOM 2133 C CA . LYS A 1 290 ? -26.665 61.481 23.781 1.00 23.90 513 LYS A CA 1
ATOM 2134 C C . LYS A 1 290 ? -25.449 60.613 24.075 1.00 23.63 513 LYS A C 1
ATOM 2135 O O . LYS A 1 290 ? -24.662 60.329 23.158 1.00 22.86 513 LYS A O 1
ATOM 2141 N N . PRO A 1 291 ? -25.269 60.186 25.335 1.00 23.79 514 PRO A N 1
ATOM 2142 C CA . PRO A 1 291 ? -24.176 59.273 25.641 1.00 24.27 514 PRO A CA 1
ATOM 2143 C C . PRO A 1 291 ? -24.218 58.015 24.788 1.00 25.05 514 PRO A C 1
ATOM 2144 O O . PRO A 1 291 ? -25.295 57.510 24.501 1.00 25.33 514 PRO A O 1
ATOM 2148 N N . VAL A 1 292 ? -23.047 57.527 24.393 1.00 25.53 515 VAL A N 1
ATOM 2149 C CA . VAL A 1 292 ? -22.938 56.494 23.363 1.00 26.71 515 VAL A CA 1
ATOM 2150 C C . VAL A 1 292 ? -23.957 55.369 23.540 1.00 27.23 515 VAL A C 1
ATOM 2151 O O . VAL A 1 292 ? -23.982 54.707 24.565 1.00 27.43 515 VAL A O 1
ATOM 2155 N N . PHE B 1 7 ? -21.180 62.596 -10.801 1.00 19.13 231 PHE B N 1
ATOM 2156 C CA . PHE B 1 7 ? -20.039 61.639 -10.629 1.00 18.66 231 PHE B CA 1
ATOM 2157 C C . PHE B 1 7 ? -18.755 62.403 -10.367 1.00 17.59 231 PHE B C 1
ATOM 2158 O O . PHE B 1 7 ? -18.553 63.482 -10.925 1.00 18.40 231 PHE B O 1
ATOM 2166 N N . THR B 1 8 ? -17.884 61.860 -9.506 1.00 16.12 232 THR B N 1
ATOM 2167 C CA . THR B 1 8 ? -16.606 62.518 -9.208 1.00 14.93 232 THR B CA 1
ATOM 2168 C C . THR B 1 8 ? -15.412 61.580 -9.105 1.00 13.54 232 THR B C 1
ATOM 2169 O O . THR B 1 8 ? -15.527 60.414 -8.725 1.00 14.45 232 THR B O 1
ATOM 2173 N N . LEU B 1 9 ? -14.253 62.129 -9.452 1.00 12.56 233 LEU B N 1
ATOM 2174 C CA . LEU B 1 9 ? -12.964 61.545 -9.116 1.00 12.14 233 LEU B CA 1
ATOM 2175 C C . LEU B 1 9 ? -12.321 62.461 -8.079 1.00 12.25 233 LEU B C 1
ATOM 2176 O O . LEU B 1 9 ? -12.713 63.623 -7.941 1.00 12.60 233 LEU B O 1
ATOM 2181 N N . PRO B 1 10 ? -11.332 61.961 -7.333 1.00 11.10 234 PRO B N 1
ATOM 2182 C CA . PRO B 1 10 ? -10.685 62.808 -6.339 1.00 10.49 234 PRO B CA 1
ATOM 2183 C C . PRO B 1 10 ? -10.130 64.116 -6.909 1.00 10.33 234 PRO B C 1
ATOM 2184 O O . PRO B 1 10 ? -9.463 64.114 -7.944 1.00 10.51 234 PRO B O 1
ATOM 2188 N N . ASN B 1 11 ? -10.412 65.209 -6.203 1.00 10.53 235 ASN B N 1
ATOM 2189 C CA . ASN B 1 11 ? -9.855 66.513 -6.547 1.00 10.96 235 ASN B CA 1
ATOM 2190 C C . ASN B 1 11 ? -8.497 66.677 -5.867 1.00 10.60 235 ASN B C 1
ATOM 2191 O O . ASN B 1 11 ? -8.339 67.470 -4.948 1.00 10.98 235 ASN B O 1
ATOM 2196 N N . LEU B 1 12 ? -7.540 65.872 -6.323 1.00 10.05 236 LEU B N 1
ATOM 2197 C CA . LEU B 1 12 ? -6.205 65.750 -5.748 1.00 9.88 236 LEU B CA 1
ATOM 2198 C C . LEU B 1 12 ? -5.215 65.548 -6.886 1.00 10.26 236 LEU B C 1
ATOM 2199 O O . LEU B 1 12 ? -5.489 64.770 -7.809 1.00 10.88 236 LEU B O 1
ATOM 2204 N N . PRO B 1 13 ? -4.063 66.220 -6.834 1.00 10.33 237 PRO B N 1
ATOM 2205 C CA . PRO B 1 13 ? -3.088 66.051 -7.901 1.00 10.72 237 PRO B CA 1
ATOM 2206 C C . PRO B 1 13 ? -2.477 64.660 -7.893 1.00 10.75 237 PRO B C 1
ATOM 2207 O O . PRO B 1 13 ? -2.241 64.088 -6.826 1.00 9.93 237 PRO B O 1
ATOM 2211 N N . LEU B 1 14 ? -2.170 64.131 -9.072 1.00 10.08 238 LEU B N 1
ATOM 2212 C CA . LEU B 1 14 ? -1.679 62.761 -9.151 1.00 10.32 238 LEU B CA 1
ATOM 2213 C C . LEU B 1 14 ? -0.427 62.531 -8.337 1.00 10.28 238 LEU B C 1
ATOM 2214 O O . LEU B 1 14 ? -0.257 61.468 -7.730 1.00 10.16 238 LEU B O 1
ATOM 2219 N N . SER B 1 15 ? 0.460 63.512 -8.342 1.00 11.11 239 SER B N 1
ATOM 2220 C CA . SER B 1 15 ? 1.728 63.433 -7.643 1.00 11.56 239 SER B CA 1
ATOM 2221 C C . SER B 1 15 ? 1.570 63.308 -6.127 1.00 10.14 239 SER B C 1
ATOM 2222 O O . SER B 1 15 ? 2.549 63.003 -5.449 1.00 10.79 239 SER B O 1
ATOM 2225 N N . SER B 1 16 ? 0.361 63.571 -5.605 1.00 9.73 240 SER B N 1
ATOM 2226 C CA A SER B 1 16 ? 0.082 63.429 -4.174 0.50 9.44 240 SER B CA 1
ATOM 2227 C CA B SER B 1 16 ? 0.100 63.415 -4.176 0.50 9.75 240 SER B CA 1
ATOM 2228 C C . SER B 1 16 ? -0.451 62.034 -3.830 1.00 9.39 240 SER B C 1
ATOM 2229 O O . SER B 1 16 ? -0.678 61.743 -2.663 1.00 9.46 240 SER B O 1
ATOM 2234 N N . LEU B 1 17 ? -0.641 61.185 -4.838 1.00 9.17 241 LEU B N 1
ATOM 2235 C CA . LEU B 1 17 ? -1.340 59.906 -4.660 1.00 8.36 241 LEU B CA 1
ATOM 2236 C C . LEU B 1 17 ? -0.421 58.704 -4.706 1.00 8.14 241 LEU B C 1
ATOM 2237 O O . LEU B 1 17 ? 0.760 58.849 -4.954 1.00 8.40 241 LEU B O 1
ATOM 2242 N N . SER B 1 18 ? -0.983 57.524 -4.430 1.00 7.84 242 SER B N 1
ATOM 2243 C CA . SER B 1 18 ? -0.218 56.285 -4.337 1.00 8.11 242 SER B CA 1
ATOM 2244 C C . SER B 1 18 ? -0.516 55.338 -5.458 1.00 7.85 242 SER B C 1
ATOM 2245 O O . SER B 1 18 ? -1.636 55.280 -5.972 1.00 7.89 242 SER B O 1
ATOM 2248 N N . ASN B 1 19 ? 0.491 54.526 -5.788 1.00 7.65 243 ASN B N 1
ATOM 2249 C CA . ASN B 1 19 ? 0.290 53.319 -6.554 1.00 7.80 243 ASN B CA 1
ATOM 2250 C C . ASN B 1 19 ? -0.711 52.416 -5.811 1.00 7.63 243 ASN B C 1
ATOM 2251 O O . ASN B 1 19 ? -0.818 52.480 -4.592 1.00 7.40 243 ASN B O 1
ATOM 2256 N N . SER B 1 20 ? -1.422 51.583 -6.568 1.00 7.53 244 SER B N 1
ATOM 2257 C CA . SER B 1 20 ? -2.332 50.607 -5.995 1.00 7.84 244 SER B CA 1
ATOM 2258 C C . SER B 1 20 ? -1.767 49.194 -6.002 1.00 7.34 244 SER B C 1
ATOM 2259 O O . SER B 1 20 ? -2.439 48.285 -5.520 1.00 7.89 244 SER B O 1
ATOM 2262 N N . ARG B 1 21 ? -0.533 48.986 -6.497 1.00 6.98 245 ARG B N 1
ATOM 2263 C CA . ARG B 1 21 ? 0.104 47.665 -6.434 1.00 7.61 245 ARG B CA 1
ATOM 2264 C C . ARG B 1 21 ? 1.229 47.605 -5.400 1.00 7.35 245 ARG B C 1
ATOM 2265 O O . ARG B 1 21 ? 1.747 46.520 -5.118 1.00 8.01 245 ARG B O 1
ATOM 2273 N N . ALA B 1 22 ? 1.632 48.747 -4.851 1.00 7.86 246 ALA B N 1
ATOM 2274 C CA . ALA B 1 22 ? 2.595 48.803 -3.759 1.00 7.35 246 ALA B CA 1
ATOM 2275 C C . ALA B 1 22 ? 2.431 50.167 -3.139 1.00 8.12 246 ALA B C 1
ATOM 2276 O O . ALA B 1 22 ? 1.907 51.074 -3.779 1.00 8.32 246 ALA B O 1
ATOM 2278 N N . PRO B 1 23 ? 2.833 50.307 -1.875 1.00 8.34 247 PRO B N 1
ATOM 2279 C CA . PRO B 1 23 ? 2.643 51.589 -1.176 1.00 8.74 247 PRO B CA 1
ATOM 2280 C C . PRO B 1 23 ? 3.692 52.648 -1.535 1.00 9.60 247 PRO B C 1
ATOM 2281 O O . PRO B 1 23 ? 4.525 53.040 -0.708 1.00 10.92 247 PRO B O 1
ATOM 2285 N N . LEU B 1 24 ? 3.625 53.128 -2.772 1.00 9.07 248 LEU B N 1
ATOM 2286 C CA . LEU B 1 24 ? 4.654 53.991 -3.363 1.00 9.34 248 LEU B CA 1
ATOM 2287 C C . LEU B 1 24 ? 4.008 55.208 -3.983 1.00 9.15 248 LEU B C 1
ATOM 2288 O O . LEU B 1 24 ? 2.986 55.098 -4.649 1.00 9.46 248 LEU B O 1
ATOM 2293 N N . PRO B 1 25 ? 4.607 56.395 -3.813 1.00 8.87 249 PRO B N 1
ATOM 2294 C CA . PRO B 1 25 ? 4.112 57.588 -4.497 1.00 8.86 249 PRO B CA 1
ATOM 2295 C C . PRO B 1 25 ? 4.065 57.425 -6.013 1.00 9.29 249 PRO B C 1
ATOM 2296 O O . PRO B 1 25 ? 4.911 56.746 -6.594 1.00 9.31 249 PRO B O 1
ATOM 2300 N N . ILE B 1 26 ? 3.084 58.049 -6.649 1.00 9.45 250 ILE B N 1
ATOM 2301 C CA . ILE B 1 26 ? 3.032 58.128 -8.111 1.00 10.02 250 ILE B CA 1
ATOM 2302 C C . ILE B 1 26 ? 4.055 59.141 -8.591 1.00 11.12 250 ILE B C 1
ATOM 2303 O O . ILE B 1 26 ? 4.083 60.267 -8.106 1.00 12.01 250 ILE B O 1
ATOM 2308 N N . SER B 1 27 ? 4.916 58.705 -9.516 1.00 11.36 251 SER B N 1
ATOM 2309 C CA . SER B 1 27 ? 5.988 59.537 -10.074 1.00 12.90 251 SER B CA 1
ATOM 2310 C C . SER B 1 27 ? 5.710 59.978 -11.510 1.00 13.38 251 SER B C 1
ATOM 2311 O O . SER B 1 27 ? 6.281 60.965 -11.969 1.00 13.86 251 SER B O 1
ATOM 2314 N N . SER B 1 28 ? 4.851 59.277 -12.237 1.00 12.43 252 SER B N 1
ATOM 2315 C CA . SER B 1 28 ? 4.559 59.639 -13.633 1.00 12.94 252 SER B CA 1
ATOM 2316 C C . SER B 1 28 ? 3.353 58.871 -14.124 1.00 12.57 252 SER B C 1
ATOM 2317 O O . SER B 1 28 ? 2.914 57.918 -13.454 1.00 11.55 252 SER B O 1
ATOM 2320 N N . MET B 1 29 ? 2.811 59.264 -15.272 1.00 12.42 253 MET B N 1
ATOM 2321 C CA . MET B 1 29 ? 1.927 58.398 -16.038 1.00 13.34 253 MET B CA 1
ATOM 2322 C C . MET B 1 29 ? 2.760 57.771 -17.131 1.00 13.97 253 MET B C 1
ATOM 2323 O O . MET B 1 29 ? 3.812 58.277 -17.507 1.00 15.64 253 MET B O 1
ATOM 2328 N N . GLY B 1 30 ? 2.261 56.671 -17.658 1.00 13.46 254 GLY B N 1
ATOM 2329 C CA . GLY B 1 30 ? 2.983 55.940 -18.704 1.00 14.17 254 GLY B CA 1
ATOM 2330 C C . GLY B 1 30 ? 2.064 55.069 -19.519 1.00 14.01 254 GLY B C 1
ATOM 2331 O O . GLY B 1 30 ? 0.889 54.909 -19.210 1.00 12.54 254 GLY B O 1
ATOM 2332 N N . ILE B 1 31 ? 2.627 54.513 -20.588 1.00 14.44 255 ILE B N 1
ATOM 2333 C CA . ILE B 1 31 ? 1.931 53.548 -21.436 1.00 14.87 255 ILE B CA 1
ATOM 2334 C C . ILE B 1 31 ? 2.705 52.244 -21.362 1.00 13.50 255 ILE B C 1
ATOM 2335 O O . ILE B 1 31 ? 3.846 52.208 -20.900 1.00 14.46 255 ILE B O 1
ATOM 2340 N N . SER B 1 32 ? 2.073 51.166 -21.808 1.00 13.12 256 SER B N 1
ATOM 2341 C CA . SER B 1 32 ? 2.746 49.884 -21.809 1.00 13.08 256 SER B CA 1
ATOM 2342 C C . SER B 1 32 ? 3.700 49.814 -23.002 1.00 12.90 256 SER B C 1
ATOM 2343 O O . SER B 1 32 ? 3.544 50.552 -23.992 1.00 13.44 256 SER B O 1
ATOM 2346 N N . PRO B 1 33 ? 4.699 48.939 -22.906 1.00 12.86 257 PRO B N 1
ATOM 2347 C CA . PRO B 1 33 ? 5.503 48.666 -24.088 1.00 12.76 257 PRO B CA 1
ATOM 2348 C C . PRO B 1 33 ? 4.657 48.074 -25.196 1.00 12.92 257 PRO B C 1
ATOM 2349 O O . PRO B 1 33 ? 3.579 47.544 -24.949 1.00 12.25 257 PRO B O 1
ATOM 2353 N N . ASP B 1 34 ? 5.157 48.123 -26.429 1.00 12.30 258 ASP B N 1
ATOM 2354 C CA . ASP B 1 34 ? 4.324 47.699 -27.560 1.00 12.71 258 ASP B CA 1
ATOM 2355 C C . ASP B 1 34 ? 4.281 46.196 -27.746 1.00 12.03 258 ASP B C 1
ATOM 2356 O O . ASP B 1 34 ? 3.619 45.707 -28.646 1.00 12.48 258 ASP B O 1
ATOM 2361 N N . ASN B 1 35 ? 4.940 45.462 -26.854 1.00 11.65 259 ASN B N 1
ATOM 2362 C CA . ASN B 1 35 ? 4.733 44.037 -26.743 1.00 11.58 259 ASN B CA 1
ATOM 2363 C C . ASN B 1 35 ? 3.860 43.668 -25.535 1.00 11.40 259 ASN B C 1
ATOM 2364 O O . ASN B 1 35 ? 3.822 42.515 -25.123 1.00 11.87 259 ASN B O 1
ATOM 2369 N N . VAL B 1 36 ? 3.132 44.660 -25.020 1.00 10.76 260 VAL B N 1
ATOM 2370 C CA . VAL B 1 36 ? 2.097 44.445 -24.000 1.00 11.15 260 VAL B CA 1
ATOM 2371 C C . VAL B 1 36 ? 0.855 45.185 -24.452 1.00 10.00 260 VAL B C 1
ATOM 2372 O O . VAL B 1 36 ? 0.878 46.413 -24.621 1.00 10.80 260 VAL B O 1
ATOM 2376 N N . GLN B 1 37 ? -0.216 44.450 -24.724 1.00 10.26 261 GLN B N 1
ATOM 2377 C CA . GLN B 1 37 ? -1.505 45.065 -25.002 1.00 10.47 261 GLN B CA 1
ATOM 2378 C C . GLN B 1 37 ? -2.418 45.019 -23.785 1.00 11.06 261 GLN B C 1
ATOM 2379 O O . GLN B 1 37 ? -2.921 46.050 -23.372 1.00 11.88 261 GLN B O 1
ATOM 2385 N N . SER B 1 38 ? -2.642 43.837 -23.230 1.00 10.79 262 SER B N 1
ATOM 2386 C CA . SER B 1 38 ? -3.522 43.680 -22.080 1.00 10.42 262 SER B CA 1
ATOM 2387 C C . SER B 1 38 ? -2.723 43.501 -20.807 1.00 10.27 262 SER B C 1
ATOM 2388 O O . SER B 1 38 ? -1.555 43.157 -20.834 1.00 10.68 262 SER B O 1
ATOM 2391 N N . VAL B 1 39 ? -3.388 43.768 -19.685 1.00 10.27 263 VAL B N 1
ATOM 2392 C CA . VAL B 1 39 ? -2.854 43.509 -18.366 1.00 10.32 263 VAL B CA 1
ATOM 2393 C C . VAL B 1 39 ? -3.919 42.785 -17.552 1.00 9.67 263 VAL B C 1
ATOM 2394 O O . VAL B 1 39 ? -5.105 42.872 -17.855 1.00 10.07 263 VAL B O 1
ATOM 2398 N N . GLN B 1 40 ? -3.483 42.111 -16.484 1.00 9.40 264 GLN B N 1
ATOM 2399 C CA . GLN B 1 40 ? -4.393 41.341 -15.642 1.00 9.36 264 GLN B CA 1
ATOM 2400 C C . GLN B 1 40 ? -4.064 41.530 -14.168 1.00 8.61 264 GLN B C 1
ATOM 2401 O O . GLN B 1 40 ? -4.114 40.607 -13.364 1.00 8.68 264 GLN B O 1
ATOM 2407 N N . PHE B 1 41 ? -3.725 42.770 -13.812 1.00 8.42 265 PHE B N 1
ATOM 2408 C CA . PHE B 1 41 ? -3.375 43.086 -12.443 1.00 8.44 265 PHE B CA 1
ATOM 2409 C C . PHE B 1 41 ? -4.521 42.680 -11.527 1.00 8.28 265 PHE B C 1
ATOM 2410 O O . PHE B 1 41 ? -5.692 42.810 -11.899 1.00 8.36 265 PHE B O 1
ATOM 2418 N N . GLN B 1 42 ? -4.177 42.173 -10.339 1.00 7.84 266 GLN B N 1
ATOM 2419 C CA . GLN B 1 42 ? -5.181 41.767 -9.369 1.00 8.37 266 GLN B CA 1
ATOM 2420 C C . GLN B 1 42 ? -5.405 42.800 -8.299 1.00 8.18 266 GLN B C 1
ATOM 2421 O O . GLN B 1 42 ? -6.475 42.811 -7.696 1.00 7.71 266 GLN B O 1
ATOM 2427 N N . ASN B 1 43 ? -4.407 43.648 -8.024 1.00 7.76 267 ASN B N 1
ATOM 2428 C CA . ASN B 1 43 ? -4.586 44.819 -7.192 1.00 7.91 267 ASN B CA 1
ATOM 2429 C C . ASN B 1 43 ? -4.769 46.058 -8.058 1.00 8.05 267 ASN B C 1
ATOM 2430 O O . ASN B 1 43 ? -4.448 46.058 -9.254 1.00 8.75 267 ASN B O 1
ATOM 2435 N N . GLY B 1 44 ? -5.349 47.094 -7.466 1.00 8.03 268 GLY B N 1
ATOM 2436 C CA . GLY B 1 44 ? -5.628 48.327 -8.214 1.00 7.89 268 GLY B CA 1
ATOM 2437 C C . GLY B 1 44 ? -6.788 48.182 -9.178 1.00 8.19 268 GLY B C 1
ATOM 2438 O O . GLY B 1 44 ? -6.793 48.806 -10.252 1.00 8.53 268 GLY B O 1
ATOM 2439 N N . ARG B 1 45 ? -7.750 47.326 -8.829 1.00 8.03 269 ARG B N 1
ATOM 2440 C CA . ARG B 1 45 ? -8.897 47.007 -9.692 1.00 8.42 269 ARG B CA 1
ATOM 2441 C C . ARG B 1 45 ? -10.186 47.412 -8.994 1.00 8.37 269 ARG B C 1
ATOM 2442 O O . ARG B 1 45 ? -10.552 46.833 -7.980 1.00 8.78 269 ARG B O 1
ATOM 2450 N N . CYS B 1 46 ? -10.850 48.425 -9.532 1.00 8.25 270 CYS B N 1
ATOM 2451 C CA . CYS B 1 46 ? -12.113 48.914 -8.972 1.00 8.73 270 CYS B CA 1
ATOM 2452 C C . CYS B 1 46 ? -12.923 49.500 -10.117 1.00 9.15 270 CYS B C 1
ATOM 2453 O O . CYS B 1 46 ? -12.412 50.288 -10.888 1.00 9.79 270 CYS B O 1
ATOM 2456 N N . THR B 1 47 ? -14.192 49.133 -10.208 1.00 9.25 271 THR B N 1
ATOM 2457 C CA . THR B 1 47 ? -15.040 49.683 -11.237 1.00 9.75 271 THR B CA 1
ATOM 2458 C C . THR B 1 47 ? -15.492 51.094 -10.888 1.00 9.78 271 THR B C 1
ATOM 2459 O O . THR B 1 47 ? -15.397 51.530 -9.741 1.00 9.67 271 THR B O 1
ATOM 2463 N N . LEU B 1 48 ? -16.009 51.814 -11.875 1.00 9.46 272 LEU B N 1
ATOM 2464 C CA . LEU B 1 48 ? -16.429 53.186 -11.618 1.00 9.69 272 LEU B CA 1
ATOM 2465 C C . LEU B 1 48 ? -17.572 53.318 -10.615 1.00 10.05 272 LEU B C 1
ATOM 2466 O O . LEU B 1 48 ? -17.707 54.353 -9.978 1.00 9.91 272 LEU B O 1
ATOM 2471 N N . ASP B 1 49 ? -18.388 52.271 -10.475 1.00 10.12 273 ASP B N 1
ATOM 2472 C CA . ASP B 1 49 ? -19.455 52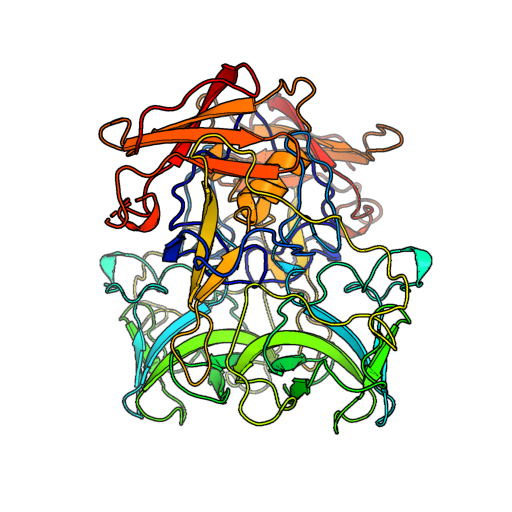.267 -9.486 1.00 10.23 273 ASP B CA 1
ATOM 2473 C C . ASP B 1 49 ? -19.042 51.733 -8.111 1.00 9.84 273 ASP B C 1
ATOM 2474 O O . ASP B 1 49 ? -19.861 51.625 -7.213 1.00 10.52 273 ASP B O 1
ATOM 2479 N N . GLY B 1 50 ? -17.744 51.466 -7.938 1.00 9.55 274 GLY B N 1
ATOM 2480 C CA . GLY B 1 50 ? -17.223 51.109 -6.641 1.00 9.66 274 GLY B CA 1
ATOM 2481 C C . GLY B 1 50 ? -17.074 49.647 -6.319 1.00 9.93 274 GLY B C 1
ATOM 2482 O O . GLY B 1 50 ? -16.932 49.308 -5.151 1.00 11.46 274 GLY B O 1
ATOM 2483 N N . ARG B 1 51 ? -17.080 48.779 -7.329 1.00 9.28 275 ARG B N 1
ATOM 2484 C CA . ARG B 1 51 ? -16.879 47.339 -7.111 1.00 10.13 275 ARG B CA 1
ATOM 2485 C C . ARG B 1 51 ? -15.386 47.011 -7.091 1.00 9.20 275 ARG B C 1
ATOM 2486 O O . ARG B 1 51 ? -14.711 47.132 -8.105 1.00 9.57 275 ARG B O 1
ATOM 2494 N N . LEU B 1 52 ? -14.893 46.581 -5.937 1.00 9.38 276 LEU B N 1
ATOM 2495 C CA . LEU B 1 52 ? -13.515 46.107 -5.850 1.00 9.89 276 LEU B CA 1
ATOM 2496 C C . LEU B 1 52 ? -13.419 44.770 -6.531 1.00 10.38 276 LEU B C 1
ATOM 2497 O O . LEU B 1 52 ? -14.298 43.939 -6.359 1.00 10.85 276 LEU B O 1
ATOM 2502 N N . VAL B 1 53 ? -12.349 44.575 -7.301 1.00 10.14 277 VAL B N 1
ATOM 2503 C CA . VAL B 1 53 ? -12.140 43.425 -8.152 1.00 10.92 277 VAL B CA 1
ATOM 2504 C C . VAL B 1 53 ? -10.776 42.777 -7.786 1.00 9.54 277 VAL B C 1
ATOM 2505 O O . VAL B 1 53 ? -9.876 43.448 -7.297 1.00 9.62 277 VAL B O 1
ATOM 2509 N N . GLY B 1 54 ? -10.639 41.476 -8.005 1.00 9.25 278 GLY B N 1
ATOM 2510 C CA . GLY B 1 54 ? -9.376 40.796 -7.735 1.00 8.72 278 GLY B CA 1
ATOM 2511 C C . GLY B 1 54 ? -9.096 40.802 -6.246 1.00 8.87 278 GLY B C 1
ATOM 2512 O O . GLY B 1 54 ? -10.005 40.626 -5.440 1.00 9.46 278 GLY B O 1
ATOM 2513 N N . THR B 1 55 ? -7.839 41.041 -5.884 1.00 7.82 279 THR B N 1
ATOM 2514 C CA . THR B 1 55 ? -7.426 41.078 -4.493 1.00 8.03 279 THR B CA 1
ATOM 2515 C C . THR B 1 55 ? -7.394 42.514 -3.929 1.00 7.41 279 THR B C 1
ATOM 2516 O O . THR B 1 55 ? -6.918 42.755 -2.827 1.00 7.63 279 THR B O 1
ATOM 2520 N N . THR B 1 56 ? -7.949 43.459 -4.681 1.00 7.65 280 THR B N 1
ATOM 2521 C CA . THR B 1 56 ? -7.870 44.871 -4.342 1.00 7.82 280 THR B CA 1
ATOM 2522 C C . THR B 1 56 ? -8.546 45.178 -3.018 1.00 8.18 280 THR B C 1
ATOM 2523 O O . THR B 1 56 ? -9.704 44.830 -2.830 1.00 8.63 280 THR B O 1
ATOM 2527 N N . PRO B 1 57 ? -7.852 45.860 -2.096 1.00 7.41 281 PRO B N 1
ATOM 2528 C CA . PRO B 1 57 ? -8.456 46.388 -0.881 1.00 8.20 281 PRO B CA 1
ATOM 2529 C C . PRO B 1 57 ? -8.859 47.849 -1.019 1.00 8.42 281 PRO B C 1
ATOM 2530 O O . PRO B 1 57 ? -8.404 48.538 -1.920 1.00 9.02 281 PRO B O 1
ATOM 2534 N N . VAL B 1 58 ? -9.699 48.313 -0.103 1.00 8.58 282 VAL B N 1
ATOM 2535 C CA . VAL B 1 58 ? -10.041 49.727 -0.008 1.00 8.76 282 VAL B CA 1
ATOM 2536 C C . VAL B 1 58 ? -8.828 50.589 0.324 1.00 8.55 282 VAL B C 1
ATOM 2537 O O . VAL B 1 58 ? -8.660 51.687 -0.235 1.00 8.59 282 VAL B O 1
ATOM 2541 N N . SER B 1 59 ? -7.996 50.116 1.246 1.00 7.84 283 SER B N 1
ATOM 2542 C CA . SER B 1 59 ? -6.924 50.913 1.833 1.00 7.98 283 SER B CA 1
ATOM 2543 C C . SER B 1 59 ? -5.525 50.495 1.421 1.00 7.77 283 SER B C 1
ATOM 2544 O O . SER B 1 59 ? -5.211 49.308 1.370 1.00 7.75 283 SER B O 1
ATOM 2547 N N . LEU B 1 60 ? -4.656 51.482 1.229 1.00 7.41 284 LEU B N 1
ATOM 2548 C CA . LEU B 1 60 ? -3.249 51.198 0.996 1.00 7.40 284 LEU B CA 1
ATOM 2549 C C . LEU B 1 60 ? -2.604 50.445 2.153 1.00 7.44 284 LEU B C 1
ATOM 2550 O O . LEU B 1 60 ? -1.584 49.781 1.955 1.00 7.79 284 LEU B O 1
ATOM 2555 N N . SER B 1 61 ? -3.162 50.523 3.359 1.00 7.60 285 SER B N 1
ATOM 2556 C CA . SER B 1 61 ? -2.608 49.779 4.480 1.00 7.47 285 SER B CA 1
ATOM 2557 C C . SER B 1 61 ? -2.680 48.275 4.284 1.00 7.70 285 SER B C 1
ATOM 2558 O O . SER B 1 61 ? -2.074 47.540 5.045 1.00 8.00 285 SER B O 1
ATOM 2561 N N . HIS B 1 62 ? -3.419 47.813 3.274 1.00 7.81 286 HIS B N 1
ATOM 2562 C CA . HIS B 1 62 ? -3.505 46.395 2.960 1.00 7.29 286 HIS B CA 1
ATOM 2563 C C . HIS B 1 62 ? -2.743 46.008 1.672 1.00 7.41 286 HIS B C 1
ATOM 2564 O O . HIS B 1 62 ? -2.662 44.825 1.344 1.00 8.45 286 HIS B O 1
ATOM 2571 N N . VAL B 1 63 ? -2.205 46.976 0.943 1.00 7.16 287 VAL B N 1
ATOM 2572 C CA . VAL B 1 63 ? -1.645 46.725 -0.371 1.00 7.33 287 VAL B CA 1
ATOM 2573 C C . VAL B 1 63 ? -0.236 46.140 -0.326 1.00 7.46 287 VAL B C 1
ATOM 2574 O O . VAL B 1 63 ? 0.671 46.669 0.317 1.00 7.73 287 VAL B O 1
ATOM 2578 N N . ALA B 1 64 ? -0.074 45.031 -1.032 1.00 7.83 288 ALA B N 1
ATOM 2579 C CA . ALA B 1 64 ? 1.196 44.314 -1.172 1.00 8.06 288 ALA B CA 1
ATOM 2580 C C . ALA B 1 64 ? 1.672 43.800 0.181 1.00 8.65 288 ALA B C 1
ATOM 2581 O O . ALA B 1 64 ? 2.853 43.921 0.553 1.00 8.45 288 ALA B O 1
ATOM 2583 N N . LYS B 1 65 ? 0.730 43.232 0.929 1.00 8.75 289 LYS B N 1
ATOM 2584 C CA . LYS B 1 65 ? 0.996 42.680 2.249 1.00 9.47 289 LYS B CA 1
ATOM 2585 C C . LYS B 1 65 ? 0.580 41.231 2.318 1.00 8.56 289 LYS B C 1
ATOM 2586 O O . LYS B 1 65 ? -0.248 40.768 1.545 1.00 8.33 289 LYS B O 1
ATOM 2592 N N . ILE B 1 66 ? 1.186 40.522 3.258 1.00 8.42 290 ILE B N 1
ATOM 2593 C CA . ILE B 1 66 ? 0.837 39.146 3.551 1.00 8.68 290 ILE B CA 1
ATOM 2594 C C . ILE B 1 66 ? 0.693 38.979 5.047 1.00 8.98 290 ILE B C 1
ATOM 2595 O O . ILE B 1 66 ? 1.254 39.737 5.845 1.00 9.27 290 ILE B O 1
ATOM 2600 N N . ARG B 1 67 ? -0.040 37.935 5.436 1.00 9.28 291 ARG B N 1
ATOM 2601 C CA . ARG B 1 67 ? -0.157 37.567 6.844 1.00 9.61 291 ARG B CA 1
ATOM 2602 C C . ARG B 1 67 ? -0.272 36.063 6.898 1.00 10.01 291 ARG B C 1
ATOM 2603 O O . ARG B 1 67 ? -1.009 35.474 6.135 1.00 10.22 291 ARG B O 1
ATOM 2611 N N . GLY B 1 68 ? 0.486 35.446 7.791 1.00 10.15 292 GLY B N 1
ATOM 2612 C CA . GLY B 1 68 ? 0.398 34.007 7.928 1.00 10.86 292 GLY B CA 1
ATOM 2613 C C . GLY B 1 68 ? 1.283 33.481 9.023 1.00 11.35 292 GLY B C 1
ATOM 2614 O O . GLY B 1 68 ? 2.087 34.199 9.629 1.00 11.71 292 GLY B O 1
ATOM 2615 N N . THR B 1 69 ? 1.136 32.179 9.245 1.00 11.57 293 THR B N 1
ATOM 2616 C CA . THR B 1 69 ? 1.918 31.450 10.245 1.00 12.13 293 THR B CA 1
ATOM 2617 C C . THR B 1 69 ? 2.873 30.501 9.544 1.00 11.79 293 THR B C 1
ATOM 2618 O O . THR B 1 69 ? 2.451 29.640 8.781 1.00 12.70 293 THR B O 1
ATOM 2622 N N . SER B 1 70 ? 4.171 30.708 9.779 1.00 11.82 294 SER B N 1
ATOM 2623 C CA . SER B 1 70 ? 5.199 29.783 9.326 1.00 12.11 294 SER B CA 1
ATOM 2624 C C . SER B 1 70 ? 5.284 28.619 10.291 1.00 13.06 294 SER B C 1
ATOM 2625 O O . SER B 1 70 ? 5.196 28.818 11.492 1.00 12.81 294 SER B O 1
ATOM 2628 N N . ASN B 1 71 ? 5.504 27.433 9.738 1.00 13.77 295 ASN B N 1
ATOM 2629 C CA . ASN B 1 71 ? 5.923 26.271 10.531 1.00 14.30 295 ASN B CA 1
ATOM 2630 C C . ASN B 1 71 ? 7.374 25.915 10.217 1.00 15.49 295 ASN B C 1
ATOM 2631 O O . ASN B 1 71 ? 7.829 24.812 10.537 1.00 16.32 295 ASN B O 1
ATOM 2636 N N . GLY B 1 72 ? 8.093 26.827 9.567 1.00 15.17 296 GLY B N 1
ATOM 2637 C CA . GLY B 1 72 ? 9.475 26.607 9.168 1.00 15.06 296 GLY B CA 1
ATOM 2638 C C . GLY B 1 72 ? 9.635 26.050 7.768 1.00 14.81 296 GLY B C 1
ATOM 2639 O O . GLY B 1 72 ? 10.729 26.132 7.193 1.00 15.06 296 GLY B O 1
ATOM 2640 N N . THR B 1 73 ? 8.563 25.483 7.205 1.00 14.99 297 THR B N 1
ATOM 2641 C CA . THR B 1 73 ? 8.579 24.925 5.859 1.00 14.96 297 THR B CA 1
ATOM 2642 C C . THR B 1 73 ? 7.613 25.644 4.908 1.00 14.01 297 THR B C 1
ATOM 2643 O O . THR B 1 73 ? 7.958 25.950 3.771 1.00 13.37 297 THR B O 1
ATOM 2647 N N . VAL B 1 74 ? 6.388 25.880 5.383 1.00 13.71 298 VAL B N 1
ATOM 2648 C CA . VAL B 1 74 ? 5.428 26.708 4.650 1.00 14.02 298 VAL B CA 1
ATOM 2649 C C . VAL B 1 74 ? 4.898 27.808 5.542 1.00 12.83 298 VAL B C 1
ATOM 2650 O O . VAL B 1 74 ? 4.941 27.715 6.762 1.00 13.28 298 VAL B O 1
ATOM 2654 N N . ILE B 1 75 ? 4.385 28.856 4.894 1.00 11.57 299 ILE B N 1
ATOM 2655 C CA . ILE B 1 75 ? 3.585 29.860 5.537 1.00 11.52 299 ILE B CA 1
ATOM 2656 C C . ILE B 1 75 ? 2.141 29.639 5.120 1.00 11.59 299 ILE B C 1
ATOM 2657 O O . ILE B 1 75 ? 1.814 29.666 3.936 1.00 11.26 299 ILE B O 1
ATOM 2662 N N . ASN B 1 76 ? 1.307 29.374 6.119 1.00 11.43 300 ASN B N 1
ATOM 2663 C CA . ASN B 1 76 ? -0.109 29.229 5.912 1.00 11.57 300 ASN B CA 1
ATOM 2664 C C . ASN B 1 76 ? -0.761 30.606 6.062 1.00 11.00 300 ASN B C 1
ATOM 2665 O O . ASN B 1 76 ? -0.729 31.204 7.129 1.00 11.10 300 ASN B O 1
ATOM 2670 N N . LEU B 1 77 ? -1.330 31.074 4.956 1.00 11.09 301 LEU B N 1
ATOM 2671 C CA . LEU B 1 77 ? -1.836 32.446 4.838 1.00 10.88 301 LEU B CA 1
ATOM 2672 C C . LEU B 1 77 ? -3.219 32.622 5.418 1.00 11.58 301 LEU B C 1
ATOM 2673 O O . LEU B 1 77 ? -4.054 31.716 5.340 1.00 12.63 301 LEU B O 1
ATOM 2678 N N . THR B 1 78 ? -3.450 33.816 5.948 1.00 10.60 302 THR B N 1
ATOM 2679 C CA . THR B 1 78 ? -4.764 34.305 6.325 1.00 9.85 302 THR B CA 1
ATOM 2680 C C . THR B 1 78 ? -4.985 35.678 5.685 1.00 9.77 302 THR B C 1
ATOM 2681 O O . THR B 1 78 ? -4.105 36.239 5.016 1.00 10.22 302 THR B O 1
ATOM 2685 N N . GLU B 1 79 ? -6.169 36.240 5.878 1.00 9.49 303 GLU B N 1
ATOM 2686 C CA . GLU B 1 79 ? -6.344 37.659 5.556 1.00 9.36 303 GLU B CA 1
ATOM 2687 C C . GLU B 1 79 ? -5.459 38.463 6.510 1.00 9.92 303 GLU B C 1
ATOM 2688 O O . GLU B 1 79 ? -4.984 37.957 7.542 1.00 9.40 303 GLU B O 1
ATOM 2694 N N . LEU B 1 80 ? -5.263 39.740 6.198 1.00 9.68 304 LEU B N 1
ATOM 2695 C CA . LEU B 1 80 ? -4.390 40.600 6.997 1.00 11.80 304 LEU B CA 1
ATOM 2696 C C . LEU B 1 80 ? -4.819 40.699 8.458 1.00 11.38 304 LEU B C 1
ATOM 2697 O O . LEU B 1 80 ? -3.988 40.842 9.349 1.00 11.91 304 LEU B O 1
ATOM 2702 N N . ASP B 1 81 ? -6.122 40.648 8.708 1.00 11.56 305 ASP B N 1
ATOM 2703 C CA . ASP B 1 81 ? -6.639 40.741 10.090 1.00 12.76 305 ASP B CA 1
ATOM 2704 C C . ASP B 1 81 ? -6.667 39.391 10.801 1.00 13.32 305 ASP B C 1
ATOM 2705 O O . ASP B 1 81 ? -7.133 39.321 11.931 1.00 14.59 305 ASP B O 1
ATOM 2710 N N . GLY B 1 82 ? -6.150 38.339 10.180 1.00 12.76 306 GLY B N 1
ATOM 2711 C CA . GLY B 1 82 ? -6.106 37.028 10.820 1.00 13.29 306 GLY B CA 1
ATOM 2712 C C . GLY B 1 82 ? -7.240 36.117 10.417 1.00 14.47 306 GLY B C 1
ATOM 2713 O O . GLY B 1 82 ? -7.195 34.921 10.715 1.00 15.89 306 GLY B O 1
ATOM 2714 N N . THR B 1 83 ? -8.255 36.635 9.749 1.00 14.10 307 THR B N 1
ATOM 2715 C CA . THR B 1 83 ? -9.383 35.758 9.449 1.00 15.70 307 THR B CA 1
ATOM 2716 C C . THR B 1 83 ? -9.044 34.795 8.318 1.00 15.28 307 THR B C 1
ATOM 2717 O O . THR B 1 83 ? -8.221 35.086 7.445 1.00 14.45 307 THR B O 1
ATOM 2721 N N . PRO B 1 84 ? -9.662 33.611 8.322 1.00 14.45 308 PRO B N 1
ATOM 2722 C CA . PRO B 1 84 ? -9.311 32.589 7.356 1.00 13.86 308 PRO B CA 1
ATOM 2723 C C . PRO B 1 84 ? -9.511 33.026 5.906 1.00 12.65 308 PRO B C 1
ATOM 2724 O O . PRO B 1 84 ? -10.435 33.772 5.607 1.00 13.17 308 PRO B O 1
ATOM 2728 N N . PHE B 1 85 ? -8.642 32.505 5.046 1.00 12.01 309 PHE B N 1
ATOM 2729 C CA . PHE B 1 85 ? -8.729 32.654 3.603 1.00 11.47 309 PHE B CA 1
ATOM 2730 C C . PHE B 1 85 ? -9.021 31.267 3.037 1.00 12.52 309 PHE B C 1
ATOM 2731 O O . PHE B 1 85 ? -8.404 30.287 3.452 1.00 14.95 309 PHE B O 1
ATOM 2739 N N . HIS B 1 86 ? -9.959 31.183 2.090 1.00 12.09 310 HIS B N 1
ATOM 2740 C CA . HIS B 1 86 ? -10.295 29.918 1.425 1.00 12.33 310 HIS B CA 1
ATOM 2741 C C . HIS B 1 86 ? -10.190 30.062 -0.086 1.00 11.28 310 HIS B C 1
ATOM 2742 O O . HIS B 1 86 ? -10.413 31.168 -0.607 1.00 11.00 310 HIS B O 1
ATOM 2749 N N . PRO B 1 87 ? -9.873 28.970 -0.792 1.00 11.71 311 PRO B N 1
ATOM 2750 C CA . PRO B 1 87 ? -9.657 29.076 -2.237 1.00 11.33 311 PRO B CA 1
ATOM 2751 C C . PRO B 1 87 ? -10.802 29.734 -3.032 1.00 10.82 311 PRO B C 1
ATOM 2752 O O . PRO B 1 87 ? -10.559 30.455 -3.999 1.00 10.63 311 PRO B O 1
ATOM 2756 N N . PHE B 1 88 ? -12.040 29.514 -2.611 1.00 10.45 312 PHE B N 1
ATOM 2757 C CA . PHE B 1 88 ? -13.177 30.069 -3.357 1.00 9.92 312 PHE B CA 1
ATOM 2758 C C . PHE B 1 88 ? -13.148 31.587 -3.383 1.00 9.89 312 PHE B C 1
ATOM 2759 O O . PHE B 1 88 ? -13.703 32.194 -4.291 1.00 10.07 312 PHE B O 1
ATOM 2767 N N . GLU B 1 89 ? -12.437 32.201 -2.431 1.00 9.59 313 GLU B N 1
ATOM 2768 C CA . GLU B 1 89 ? -12.450 33.652 -2.309 1.00 9.74 313 GLU B CA 1
ATOM 2769 C C . GLU B 1 89 ? -11.614 34.387 -3.344 1.00 10.33 313 GLU B C 1
ATOM 2770 O O . GLU B 1 89 ? -11.884 35.548 -3.620 1.00 11.68 313 GLU B O 1
ATOM 2776 N N . GLY B 1 90 ? -10.641 33.740 -3.973 1.00 9.54 314 GLY B N 1
ATOM 2777 C CA . GLY B 1 90 ? -9.807 34.465 -4.916 1.00 9.79 314 GLY B CA 1
ATOM 2778 C C . GLY B 1 90 ? -8.479 33.801 -5.162 1.00 9.28 314 GLY B C 1
ATOM 2779 O O . GLY B 1 90 ? -8.245 32.681 -4.679 1.00 9.43 314 GLY B O 1
ATOM 2780 N N . PRO B 1 91 ? -7.613 34.481 -5.919 1.00 8.48 315 PRO B N 1
ATOM 2781 C CA . PRO B 1 91 ? -6.301 33.907 -6.216 1.00 8.94 315 PRO B CA 1
ATOM 2782 C C . PRO B 1 91 ? -5.326 33.963 -5.057 1.00 9.21 315 PRO B C 1
ATOM 2783 O O . PRO B 1 91 ? -4.313 33.276 -5.072 1.00 9.19 315 PRO B O 1
ATOM 2787 N N . ALA B 1 92 ? -5.608 34.807 -4.078 1.00 8.68 316 ALA B N 1
ATOM 2788 C CA . ALA B 1 92 ? -4.802 34.987 -2.886 1.00 8.03 316 ALA B CA 1
ATOM 2789 C C . ALA B 1 92 ? -5.619 35.849 -1.925 1.00 8.11 316 ALA B C 1
ATOM 2790 O O . ALA B 1 92 ? -6.674 36.393 -2.310 1.00 8.16 316 ALA B O 1
ATOM 2792 N N . PRO B 1 93 ? -5.176 35.968 -0.675 1.00 8.01 317 PRO B N 1
ATOM 2793 C CA . PRO B 1 93 ? -5.877 36.859 0.237 1.00 8.02 317 PRO B CA 1
ATOM 2794 C C . PRO B 1 93 ? -5.894 38.304 -0.253 1.00 8.14 317 PRO B C 1
ATOM 2795 O O . PRO B 1 93 ? -5.064 38.724 -1.065 1.00 8.37 317 PRO B O 1
ATOM 2799 N N . ILE B 1 94 ? -6.838 39.079 0.248 1.00 8.18 318 ILE B N 1
ATOM 2800 C CA . ILE B 1 94 ? -6.912 40.486 -0.142 1.00 8.47 318 ILE B CA 1
ATOM 2801 C C . ILE B 1 94 ? -5.571 41.175 0.138 1.00 8.93 318 ILE B C 1
ATOM 2802 O O . ILE B 1 94 ? -4.947 40.983 1.171 1.00 8.36 318 ILE B O 1
ATOM 2807 N N . GLY B 1 95 ? -5.142 41.980 -0.833 1.00 7.83 319 GLY B N 1
ATOM 2808 C CA . GLY B 1 95 ? -3.909 42.756 -0.715 1.00 7.93 319 GLY B CA 1
ATOM 2809 C C . GLY B 1 95 ? -2.635 42.040 -1.081 1.00 8.08 319 GLY B C 1
ATOM 2810 O O . GLY B 1 95 ? -1.578 42.662 -1.120 1.00 7.84 319 GLY B O 1
ATOM 2811 N N . PHE B 1 96 ? -2.693 40.734 -1.304 1.00 7.96 320 PHE B N 1
ATOM 2812 C CA . PHE B 1 96 ? -1.497 39.945 -1.546 1.00 7.50 320 PHE B CA 1
ATOM 2813 C C . PHE B 1 96 ? -0.776 40.527 -2.748 1.00 8.30 320 PHE B C 1
ATOM 2814 O O . PHE B 1 96 ? -1.425 40.944 -3.690 1.00 7.81 320 PHE B O 1
ATOM 2822 N N . PRO B 1 97 ? 0.572 40.593 -2.726 1.00 7.63 321 PRO B N 1
ATOM 2823 C CA . PRO B 1 97 ? 1.240 41.220 -3.873 1.00 7.74 321 PRO B CA 1
ATOM 2824 C C . PRO B 1 97 ? 0.900 40.557 -5.208 1.00 8.02 321 PRO B C 1
ATOM 2825 O O . PRO B 1 97 ? 0.742 39.327 -5.275 1.00 8.03 321 PRO B O 1
ATOM 2829 N N . ASP B 1 98 ? 0.844 41.363 -6.269 1.00 8.05 322 ASP B N 1
ATOM 2830 C CA . ASP B 1 98 ? 0.473 40.888 -7.591 1.00 7.96 322 ASP B CA 1
ATOM 2831 C C . ASP B 1 98 ? 1.537 41.202 -8.634 1.00 7.57 322 ASP B C 1
ATOM 2832 O O . ASP B 1 98 ? 1.241 41.239 -9.819 1.00 8.54 322 ASP B O 1
ATOM 2837 N N . LEU B 1 99 ? 2.775 41.402 -8.169 1.00 7.88 323 LEU B N 1
ATOM 2838 C CA . LEU B 1 99 ? 3.866 41.728 -9.077 1.00 8.44 323 LEU B CA 1
ATOM 2839 C C . LEU B 1 99 ? 4.444 40.461 -9.672 1.00 8.66 323 LEU B C 1
ATOM 2840 O O . LEU B 1 99 ? 5.150 39.736 -8.996 1.00 9.86 323 LEU B O 1
ATOM 2845 N N . GLY B 1 100 ? 4.124 40.194 -10.929 1.00 8.53 324 GLY B N 1
ATOM 2846 C CA . GLY B 1 100 ? 4.776 39.107 -11.645 1.00 9.05 324 GLY B CA 1
ATOM 2847 C C . GLY B 1 100 ? 6.134 39.546 -12.101 1.00 9.12 324 GLY B C 1
ATOM 2848 O O . GLY B 1 100 ? 6.525 40.690 -11.914 1.00 9.88 324 GLY B O 1
ATOM 2849 N N . GLY B 1 101 ? 6.870 38.616 -12.697 1.00 9.71 325 GLY B N 1
ATOM 2850 C CA . GLY B 1 101 ? 8.103 38.973 -13.394 1.00 9.93 325 GLY B CA 1
ATOM 2851 C C . GLY B 1 101 ? 9.191 39.536 -12.503 1.00 9.46 325 GLY B C 1
ATOM 2852 O O . GLY B 1 101 ? 9.959 40.400 -12.910 1.00 10.40 325 GLY B O 1
ATOM 2853 N N . CYS B 1 102 ? 9.288 39.028 -11.284 1.00 9.07 326 CYS B N 1
ATOM 2854 C CA . CYS B 1 102 ? 10.316 39.457 -10.338 1.00 8.87 326 CYS B CA 1
ATOM 2855 C C . CYS B 1 102 ? 10.331 38.549 -9.106 1.00 9.12 326 CYS B C 1
ATOM 2856 O O . CYS B 1 102 ? 9.348 37.826 -8.856 1.00 9.62 326 CYS B O 1
ATOM 2859 N N . ASP B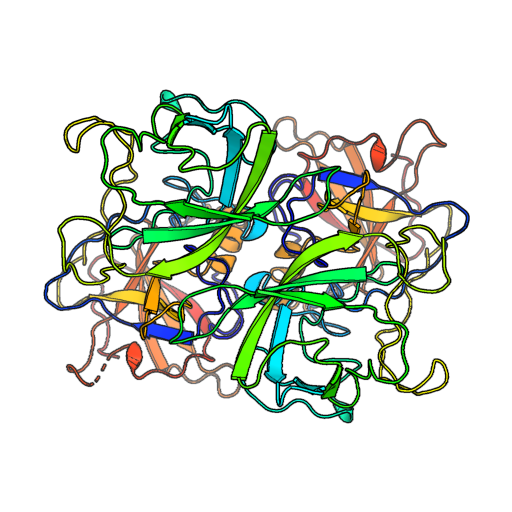 1 103 ? 11.414 38.592 -8.344 1.00 9.08 327 ASP B N 1
ATOM 2860 C CA . ASP B 1 103 ? 11.405 38.050 -6.995 1.00 9.38 327 ASP B CA 1
ATOM 2861 C C . ASP B 1 103 ? 10.985 39.182 -6.059 1.00 9.75 327 ASP B C 1
ATOM 2862 O O . ASP B 1 103 ? 11.289 40.366 -6.311 1.00 9.34 327 ASP B O 1
ATOM 2867 N N . TRP B 1 104 ? 10.326 38.817 -4.972 1.00 8.61 328 TRP B N 1
ATOM 2868 C CA . TRP B 1 104 ? 9.925 39.774 -3.956 1.00 9.08 328 TRP B CA 1
ATOM 2869 C C . TRP B 1 104 ? 10.836 39.673 -2.755 1.00 9.09 328 TRP B C 1
ATOM 2870 O O . TRP B 1 104 ? 11.326 38.598 -2.410 1.00 9.47 328 TRP B O 1
ATOM 2881 N N . HIS B 1 105 ? 11.033 40.797 -2.083 1.00 9.09 329 HIS B N 1
ATOM 2882 C CA . HIS B 1 105 ? 11.714 40.840 -0.816 1.00 9.25 329 HIS B CA 1
ATOM 2883 C C . HIS B 1 105 ? 10.770 41.553 0.136 1.00 9.16 329 HIS B C 1
ATOM 2884 O O . HIS B 1 105 ? 10.518 42.752 0.006 1.00 9.62 329 HIS B O 1
ATOM 2891 N N . ILE B 1 106 ? 10.224 40.767 1.050 1.00 8.49 330 ILE B N 1
ATOM 2892 C CA . ILE B 1 106 ? 9.139 41.188 1.928 1.00 8.78 330 ILE B CA 1
ATOM 2893 C C . ILE B 1 106 ? 9.712 41.394 3.316 1.00 9.14 330 ILE B C 1
ATOM 2894 O O . ILE B 1 106 ? 10.541 40.612 3.757 1.00 10.55 330 ILE B O 1
ATOM 2899 N N . ASN B 1 107 ? 9.335 42.472 3.993 1.00 8.48 331 ASN B N 1
ATOM 2900 C CA . ASN B 1 107 ? 9.791 42.736 5.338 1.00 8.83 331 ASN B CA 1
ATOM 2901 C C . ASN B 1 107 ? 8.757 42.203 6.308 1.00 8.79 331 ASN B C 1
ATOM 2902 O O . ASN B 1 107 ? 7.593 42.672 6.300 1.00 8.84 331 ASN B O 1
ATOM 2907 N N . MET B 1 108 ? 9.173 41.232 7.123 1.00 8.98 332 MET B N 1
ATOM 2908 C CA . MET B 1 108 ? 8.293 40.532 8.051 1.00 9.25 332 MET B CA 1
ATOM 2909 C C . MET B 1 108 ? 8.460 41.040 9.463 1.00 9.17 332 MET B C 1
ATOM 2910 O O . MET B 1 108 ? 9.583 41.119 9.968 1.00 9.87 332 MET B O 1
ATOM 2915 N N . THR B 1 109 ? 7.355 41.420 10.092 1.00 9.67 333 THR B N 1
ATOM 2916 C CA . THR B 1 109 ? 7.363 41.814 11.486 1.00 10.32 333 THR B CA 1
ATOM 2917 C C . THR B 1 109 ? 6.323 41.011 12.247 1.00 10.00 333 THR B C 1
ATOM 2918 O O . THR B 1 109 ? 5.545 40.254 11.655 1.00 9.74 333 THR B O 1
ATOM 2922 N N . GLN B 1 110 ? 6.325 41.171 13.566 1.00 11.29 334 GLN B N 1
ATOM 2923 C CA . GLN B 1 110 ? 5.433 40.396 14.427 1.00 11.74 334 GLN B CA 1
ATOM 2924 C C . GLN B 1 110 ? 4.853 41.216 15.530 1.00 12.07 334 GLN B C 1
ATOM 2925 O O . GLN B 1 110 ? 5.554 41.976 16.167 1.00 13.99 334 GLN B O 1
ATOM 2931 N N . PHE B 1 111 ? 3.576 41.015 15.802 1.00 12.30 335 PHE B N 1
ATOM 2932 C CA . PHE B 1 111 ? 2.973 41.634 16.960 1.00 12.20 335 PHE B CA 1
ATOM 2933 C C . PHE B 1 111 ? 3.514 40.956 18.210 1.00 12.36 335 PHE B C 1
ATOM 2934 O O . PHE B 1 111 ? 3.488 39.732 18.316 1.00 14.10 335 PHE B O 1
ATOM 2942 N N . GLY B 1 112 ? 4.060 41.735 19.126 1.00 12.31 336 GLY B N 1
ATOM 2943 C CA . GLY B 1 112 ? 4.560 41.194 20.366 1.00 13.23 336 GLY B CA 1
ATOM 2944 C C . GLY B 1 112 ? 6.010 40.749 20.352 1.00 13.49 336 GLY B C 1
ATOM 2945 O O . GLY B 1 112 ? 6.521 40.318 21.392 1.00 14.78 336 GLY B O 1
ATOM 2946 N N . HIS B 1 113 ? 6.697 40.850 19.212 1.00 13.38 337 HIS B N 1
ATOM 2947 C CA . HIS B 1 113 ? 8.120 40.530 19.149 1.00 14.01 337 HIS B CA 1
ATOM 2948 C C . HIS B 1 113 ? 8.920 41.669 18.550 1.00 13.60 337 HIS B C 1
ATOM 2949 O O . HIS B 1 113 ? 8.410 42.438 17.726 1.00 12.74 337 HIS B O 1
ATOM 2956 N N . SER B 1 114 ? 10.171 41.775 18.977 1.00 13.59 338 SER B N 1
ATOM 2957 C CA . SER B 1 114 ? 11.133 42.639 18.340 1.00 13.30 338 SER B CA 1
ATOM 2958 C C . SER B 1 114 ? 11.498 42.092 16.968 1.00 13.12 338 SER B C 1
ATOM 2959 O O . SER B 1 114 ? 11.213 40.931 16.627 1.00 13.44 338 SER B O 1
ATOM 2962 N N . SER B 1 115 ? 12.138 42.960 16.198 1.00 12.93 339 SER B N 1
ATOM 2963 C CA . SER B 1 115 ? 12.902 42.618 14.997 1.00 13.13 339 SER B CA 1
ATOM 2964 C C . SER B 1 115 ? 12.068 42.530 13.728 1.00 12.24 339 SER B C 1
ATOM 2965 O O . SER B 1 115 ? 10.833 42.456 13.755 1.00 12.51 339 SER B O 1
ATOM 2968 N N . GLN B 1 116 ? 12.771 42.586 12.609 1.00 11.22 340 GLN B N 1
ATOM 2969 C CA . GLN B 1 116 ? 12.192 42.360 11.310 1.00 11.09 340 GLN B CA 1
ATOM 2970 C C . GLN B 1 116 ? 13.054 41.326 10.612 1.00 10.96 340 GLN B C 1
ATOM 2971 O O . GLN B 1 116 ? 14.245 41.169 10.946 1.00 11.97 340 GLN B O 1
ATOM 2977 N N . THR B 1 117 ? 12.464 40.646 9.642 1.00 11.02 341 THR B N 1
ATOM 2978 C CA . T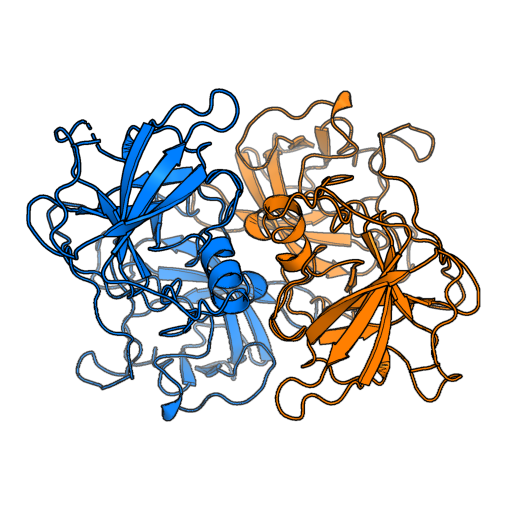HR B 1 117 ? 13.150 39.609 8.891 1.00 11.37 341 THR B CA 1
ATOM 2979 C C . THR B 1 117 ? 12.819 39.767 7.421 1.00 11.37 341 THR B C 1
ATOM 2980 O O . THR B 1 117 ? 11.656 39.900 7.046 1.00 10.98 341 THR B O 1
ATOM 2984 N N . GLN B 1 118 ? 13.829 39.687 6.573 1.00 11.06 342 GLN B N 1
ATOM 2985 C CA . GLN B 1 118 ? 13.621 39.687 5.152 1.00 11.54 342 GLN B CA 1
ATOM 2986 C C . GLN B 1 118 ? 13.148 38.321 4.711 1.00 11.68 342 GLN B C 1
ATOM 2987 O O . GLN B 1 118 ? 13.733 37.307 5.100 1.00 13.79 342 GLN B O 1
ATOM 2993 N N . TYR B 1 119 ? 12.100 38.288 3.896 1.00 10.47 343 TYR B N 1
ATOM 2994 C CA . TYR B 1 119 ? 11.534 37.073 3.329 1.00 9.87 343 TYR B CA 1
ATOM 2995 C C . TYR B 1 119 ? 11.708 37.159 1.817 1.00 9.75 343 TYR B C 1
ATOM 2996 O O . TYR B 1 119 ? 11.183 38.087 1.188 1.00 9.67 343 TYR B O 1
ATOM 3005 N N . ASP B 1 120 ? 12.483 36.235 1.249 1.00 9.80 344 ASP B N 1
ATOM 3006 C CA . ASP B 1 120 ? 12.780 36.256 -0.171 1.00 9.94 344 ASP B CA 1
ATOM 3007 C C . ASP B 1 120 ? 11.847 35.308 -0.899 1.00 10.05 344 ASP B C 1
ATOM 3008 O O . ASP B 1 120 ? 11.800 34.114 -0.573 1.00 10.08 344 ASP B O 1
ATOM 3013 N N . VAL B 1 121 ? 11.099 35.841 -1.863 1.00 9.96 345 VAL B N 1
ATOM 3014 C CA . VAL B 1 121 ? 10.046 35.085 -2.518 1.00 9.86 345 VAL B CA 1
ATOM 3015 C C . VAL B 1 121 ? 10.297 34.930 -4.007 1.00 9.99 345 VAL B C 1
ATOM 3016 O O . VAL B 1 121 ? 10.245 35.888 -4.765 1.00 11.07 345 VAL B O 1
ATOM 3020 N N . ASP B 1 122 ? 10.559 33.693 -4.414 1.00 10.25 346 ASP B N 1
ATOM 3021 C CA . ASP B 1 122 ? 10.484 33.313 -5.799 1.00 10.73 346 ASP B CA 1
ATOM 3022 C C . ASP B 1 122 ? 9.059 32.808 -5.991 1.00 10.78 346 ASP B C 1
ATOM 3023 O O . ASP B 1 122 ? 8.628 31.914 -5.265 1.00 10.40 346 ASP B O 1
ATOM 3028 N N . THR B 1 123 ? 8.330 33.408 -6.918 1.00 11.05 347 THR B N 1
ATOM 3029 C CA . THR B 1 123 ? 6.918 33.078 -7.082 1.00 11.14 347 THR B CA 1
ATOM 3030 C C . THR B 1 123 ? 6.679 31.964 -8.098 1.00 12.39 347 THR B C 1
ATOM 3031 O O . THR B 1 123 ? 5.531 31.629 -8.404 1.00 13.29 347 THR B O 1
ATOM 3035 N N . THR B 1 124 ? 7.763 31.391 -8.631 1.00 12.21 348 THR B N 1
ATOM 3036 C CA . THR B 1 124 ? 7.662 30.350 -9.656 1.00 13.00 348 THR B CA 1
ATOM 3037 C C . THR B 1 124 ? 7.571 28.883 -9.221 1.00 13.49 348 THR B C 1
ATOM 3038 O O . THR B 1 124 ? 7.066 28.089 -10.010 1.00 14.97 348 THR B O 1
ATOM 3042 N N . PRO B 1 125 ? 8.025 28.517 -8.010 1.00 13.10 349 PRO B N 1
ATOM 3043 C CA . PRO B 1 125 ? 8.014 27.067 -7.742 1.00 14.35 349 PRO B CA 1
ATOM 3044 C C . PRO B 1 125 ? 6.635 26.527 -7.407 1.00 15.40 349 PRO B C 1
ATOM 3045 O O . PRO B 1 125 ? 5.705 27.291 -7.125 1.00 14.47 349 PRO B O 1
ATOM 3049 N N . ASP B 1 126 ? 6.503 25.203 -7.404 1.00 16.21 350 ASP B N 1
ATOM 3050 C CA . ASP B 1 126 ? 5.204 24.596 -7.161 1.00 16.51 350 ASP B CA 1
ATOM 3051 C C . ASP B 1 126 ? 4.763 24.710 -5.697 1.00 15.06 350 ASP B C 1
ATOM 3052 O O . ASP B 1 126 ? 3.630 24.380 -5.387 1.00 16.32 350 ASP B O 1
ATOM 3057 N N . THR B 1 127 ? 5.653 25.180 -4.816 1.00 13.21 351 THR B N 1
ATOM 3058 C CA . THR B 1 127 ? 5.332 25.461 -3.426 1.00 13.18 351 THR B CA 1
ATOM 3059 C C . THR B 1 127 ? 4.653 26.835 -3.246 1.00 12.02 351 THR B C 1
ATOM 3060 O O . THR B 1 127 ? 4.131 27.136 -2.167 1.00 12.43 351 THR B O 1
ATOM 3064 N N . PHE B 1 128 ? 4.693 27.652 -4.286 1.00 11.31 352 PHE B N 1
ATOM 3065 C CA . PHE B 1 128 ? 4.096 28.984 -4.222 1.00 10.95 352 PHE B CA 1
ATOM 3066 C C . PHE B 1 128 ? 2.659 28.838 -4.682 1.00 10.83 352 PHE B C 1
ATOM 3067 O O . PHE B 1 128 ? 2.380 28.916 -5.867 1.00 11.00 352 PHE B O 1
ATOM 3075 N N . VAL B 1 129 ? 1.761 28.614 -3.716 1.00 11.10 353 VAL B N 1
ATOM 3076 C CA . VAL B 1 129 ? 0.357 28.360 -4.017 1.00 12.05 353 VAL B CA 1
ATOM 3077 C C . VAL B 1 129 ? -0.552 29.205 -3.138 1.00 11.23 353 VAL B C 1
ATOM 3078 O O . VAL B 1 129 ? -1.339 28.685 -2.353 1.00 10.95 353 VAL B O 1
ATOM 3082 N N . PRO B 1 130 ? -0.441 30.541 -3.276 1.00 10.65 354 PRO B N 1
ATOM 3083 C CA . PRO B 1 130 ? -1.255 31.374 -2.404 1.00 10.17 354 PRO B CA 1
ATOM 3084 C C . PRO B 1 130 ? -2.759 31.181 -2.591 1.00 10.61 354 PRO B C 1
ATOM 3085 O O . PRO B 1 130 ? -3.507 31.407 -1.643 1.00 10.15 354 PRO B O 1
ATOM 3089 N N . HIS B 1 131 ? -3.182 30.732 -3.762 1.00 9.89 355 HIS B N 1
ATOM 3090 C CA . HIS B 1 131 ? -4.607 30.434 -3.980 1.00 10.63 355 HIS B CA 1
ATOM 3091 C C . HIS B 1 131 ? -5.095 29.317 -3.068 1.00 12.10 355 HIS B C 1
ATOM 3092 O O . HIS B 1 131 ? -6.264 29.317 -2.681 1.00 11.76 355 HIS B O 1
ATOM 3099 N N . LEU B 1 132 ? -4.207 28.383 -2.732 1.00 12.47 356 LEU B N 1
ATOM 3100 C CA . LEU B 1 132 ? -4.513 27.324 -1.769 1.00 13.73 356 LEU B CA 1
ATOM 3101 C C . LEU B 1 132 ? -4.032 27.668 -0.360 1.00 14.19 356 LEU B C 1
ATOM 3102 O O . LEU B 1 132 ? -4.034 26.820 0.531 1.00 17.11 356 LEU B O 1
ATOM 3107 N N . GLY B 1 133 ? -3.632 28.912 -0.140 1.00 13.26 357 GLY B N 1
ATOM 3108 C CA . GLY B 1 133 ? -3.297 29.398 1.174 1.00 12.71 357 GLY B CA 1
ATOM 3109 C C . GLY B 1 133 ? -1.899 29.095 1.688 1.00 12.35 357 GLY B C 1
ATOM 3110 O O . GLY B 1 133 ? -1.669 29.236 2.879 1.00 12.51 357 GLY B O 1
ATOM 3111 N N . SER B 1 134 ? -0.983 28.675 0.815 1.00 11.85 358 SER B N 1
ATOM 3112 C CA . SER B 1 134 ? 0.320 28.154 1.252 1.00 13.27 358 SER B CA 1
ATOM 3113 C C . SER B 1 134 ? 1.422 28.663 0.353 1.00 12.07 358 SER B C 1
ATOM 3114 O O . SER B 1 134 ? 1.306 28.570 -0.859 1.00 12.43 358 SER B O 1
ATOM 3117 N N . ILE B 1 135 ? 2.476 29.220 0.952 1.00 11.09 359 ILE B N 1
ATOM 3118 C CA . ILE B 1 135 ? 3.686 29.600 0.199 1.00 11.25 359 ILE B CA 1
ATOM 3119 C C . ILE B 1 135 ? 4.907 29.101 0.953 1.00 10.69 359 ILE B C 1
ATOM 3120 O O . ILE B 1 135 ? 4.861 28.945 2.155 1.00 10.71 359 ILE B O 1
ATOM 3125 N N . GLN B 1 136 ? 5.992 28.832 0.238 1.00 10.70 360 GLN B N 1
ATOM 3126 C CA . GLN B 1 136 ? 7.180 28.318 0.915 1.00 11.37 360 GLN B CA 1
ATOM 3127 C C . GLN B 1 136 ? 7.698 29.297 1.957 1.00 11.46 360 GLN B C 1
ATOM 3128 O O . GLN B 1 136 ? 7.712 30.508 1.716 1.00 11.32 360 GLN B O 1
ATOM 3134 N N . ALA B 1 137 ? 8.155 28.800 3.105 1.00 11.05 361 ALA B N 1
ATOM 3135 C CA . ALA B 1 137 ? 8.703 29.637 4.156 1.00 11.43 361 ALA B CA 1
ATOM 3136 C C . ALA B 1 137 ? 10.071 30.204 3.813 1.00 11.52 361 ALA B C 1
ATOM 3137 O O . ALA B 1 137 ? 10.458 31.246 4.337 1.00 11.74 361 ALA B O 1
ATOM 3139 N N . ASN B 1 138 ? 10.816 29.495 2.969 1.00 11.42 362 ASN B N 1
ATOM 3140 C CA . ASN B 1 138 ? 12.182 29.876 2.608 1.00 11.66 362 ASN B CA 1
ATOM 3141 C C . ASN B 1 138 ? 12.995 30.360 3.798 1.00 12.28 362 ASN B C 1
ATOM 3142 O O . ASN B 1 138 ? 13.622 31.416 3.753 1.00 12.24 362 ASN B O 1
ATOM 3147 N N . GLY B 1 139 ? 12.974 29.572 4.867 1.00 12.46 363 GLY B N 1
ATOM 3148 C CA . GLY B 1 139 ? 13.795 29.836 6.044 1.00 13.19 363 GLY B CA 1
ATOM 3149 C C . GLY B 1 139 ? 13.187 30.697 7.125 1.00 13.73 363 GLY B C 1
ATOM 3150 O O . GLY B 1 139 ? 13.811 30.902 8.160 1.00 15.14 363 GLY B O 1
ATOM 3151 N N . ILE B 1 140 ? 12.000 31.262 6.885 1.00 12.85 364 ILE B N 1
ATOM 3152 C CA . ILE B 1 140 ? 11.321 32.028 7.912 1.00 13.00 364 ILE B CA 1
ATOM 3153 C C . ILE B 1 140 ? 10.883 31.064 9.035 1.00 12.87 364 ILE B C 1
ATOM 3154 O O . ILE B 1 140 ? 10.144 30.095 8.808 1.00 12.71 364 ILE B O 1
ATOM 3159 N N . GLY B 1 141 ? 11.374 31.324 10.233 1.00 13.02 365 GLY B N 1
ATOM 3160 C CA . GLY B 1 141 ? 11.119 30.447 11.367 1.00 13.30 365 GLY B CA 1
ATOM 3161 C C . GLY B 1 141 ? 9.677 30.459 11.810 1.00 14.29 365 GLY B C 1
ATOM 3162 O O . GLY B 1 141 ? 8.926 31.384 11.512 1.00 14.19 365 GLY B O 1
ATOM 3163 N N . SER B 1 142 ? 9.282 29.445 12.565 1.00 13.31 366 SER B N 1
ATOM 3164 C CA . SER B 1 142 ? 7.921 29.328 13.038 1.00 13.83 366 SER B CA 1
ATOM 3165 C C . SER B 1 142 ? 7.475 30.584 13.744 1.00 13.39 366 SER B C 1
ATOM 3166 O O . SER B 1 142 ? 8.220 31.190 14.509 1.00 13.64 366 SER B O 1
ATOM 3169 N N . GLY B 1 143 ? 6.238 30.982 13.460 1.00 13.60 367 GLY B N 1
ATOM 3170 C CA . GLY B 1 143 ? 5.648 32.140 14.088 1.00 13.53 367 GLY B CA 1
ATOM 3171 C C . GLY B 1 143 ? 4.619 32.765 13.174 1.00 12.45 367 GLY B C 1
ATOM 3172 O O . GLY B 1 143 ? 4.499 32.368 12.014 1.00 13.26 367 GLY B O 1
ATOM 3173 N N . ASN B 1 144 ? 3.889 33.735 13.713 1.00 12.12 368 ASN B N 1
ATOM 3174 C CA . ASN B 1 144 ? 2.928 34.507 12.930 1.00 11.96 368 ASN B CA 1
ATOM 3175 C C . ASN B 1 144 ? 3.556 35.819 12.563 1.00 11.35 368 ASN B C 1
ATOM 3176 O O . ASN B 1 144 ? 4.198 36.437 13.401 1.00 11.93 368 ASN B O 1
ATOM 3181 N N . TYR B 1 145 ? 3.413 36.194 11.295 1.00 10.55 369 TYR B N 1
ATOM 3182 C CA . TYR B 1 145 ? 4.013 37.411 10.758 1.00 9.98 369 TYR B CA 1
ATOM 3183 C C . TYR B 1 145 ? 3.038 38.213 9.921 1.00 10.06 369 TYR B C 1
ATOM 3184 O O . TYR B 1 145 ? 2.152 37.643 9.280 1.00 9.54 369 TYR B O 1
ATOM 3193 N N . VAL B 1 146 ? 3.262 39.521 9.885 1.00 9.20 370 VAL B N 1
ATOM 3194 C CA . VAL B 1 146 ? 2.743 40.383 8.823 1.00 9.95 370 VAL B CA 1
ATOM 3195 C C . VAL B 1 146 ? 3.934 40.817 7.986 1.00 9.16 370 VAL B C 1
ATOM 3196 O O . VAL B 1 146 ? 4.979 41.164 8.535 1.00 9.61 370 VAL B O 1
ATOM 3200 N N . GLY B 1 147 ? 3.792 40.746 6.668 1.00 8.33 371 GLY B N 1
ATOM 3201 C CA . GLY B 1 147 ? 4.851 41.163 5.764 1.00 8.72 371 GLY B CA 1
ATOM 3202 C C . GLY B 1 147 ? 4.365 42.217 4.794 1.00 8.53 371 GLY B C 1
ATOM 3203 O O . GLY B 1 147 ? 3.209 42.199 4.371 1.00 8.82 371 GLY B O 1
ATOM 3204 N N . VAL B 1 148 ? 5.261 43.137 4.450 1.00 8.37 372 VAL B N 1
ATOM 3205 C CA . VAL B 1 148 ? 4.998 44.127 3.409 1.00 8.50 372 VAL B CA 1
ATOM 3206 C C . VAL B 1 148 ? 6.100 44.066 2.367 1.00 8.73 372 VAL B C 1
ATOM 3207 O O . VAL B 1 148 ? 7.289 43.937 2.712 1.00 8.27 372 VAL B O 1
ATOM 3211 N N . LEU B 1 149 ? 5.724 44.159 1.098 1.00 8.34 373 LEU B N 1
ATOM 3212 C CA . LEU B 1 149 ? 6.720 44.215 0.028 1.00 8.64 373 LEU B CA 1
ATOM 3213 C C . LEU B 1 149 ? 7.642 45.408 0.240 1.00 8.85 373 LEU B C 1
ATOM 3214 O O . LEU B 1 149 ? 7.178 46.545 0.441 1.00 8.87 373 LEU B O 1
ATOM 3219 N N . SER B 1 150 ? 8.949 45.162 0.179 1.00 8.74 374 SER B N 1
ATOM 3220 C CA . SER B 1 150 ? 9.955 46.190 0.439 1.00 9.81 374 SER B CA 1
ATOM 3221 C C . SER B 1 150 ? 10.773 46.547 -0.807 1.00 9.50 374 SER B C 1
ATOM 3222 O O . SER B 1 150 ? 10.950 47.719 -1.140 1.00 9.84 374 SER B O 1
ATOM 3225 N N . TRP B 1 151 ? 11.252 45.539 -1.518 1.00 8.49 375 TRP B N 1
ATOM 3226 C CA . TRP B 1 151 ? 12.021 45.766 -2.742 1.00 9.05 375 TRP B CA 1
ATOM 3227 C C . TRP B 1 151 ? 11.916 44.518 -3.619 1.00 9.47 375 TRP B C 1
ATOM 3228 O O . TRP B 1 151 ? 11.474 43.456 -3.160 1.00 9.08 375 TRP B O 1
ATOM 3239 N N . ILE B 1 152 ? 12.263 44.651 -4.893 1.00 9.37 376 ILE B N 1
ATOM 3240 C CA . ILE B 1 152 ? 12.177 43.552 -5.846 1.00 9.58 376 ILE B CA 1
ATOM 3241 C C . ILE B 1 152 ? 13.490 43.383 -6.588 1.00 9.53 376 ILE B C 1
ATOM 3242 O O . ILE B 1 152 ? 14.366 44.231 -6.531 1.00 9.70 376 ILE B O 1
ATOM 3247 N N . SER B 1 153 ? 13.597 42.261 -7.283 1.00 9.44 377 SER B N 1
ATOM 3248 C CA . SER B 1 153 ? 14.809 41.959 -8.050 1.00 10.01 377 SER B CA 1
ATOM 3249 C C . SER B 1 153 ? 14.421 41.004 -9.172 1.00 10.50 377 SER B C 1
ATOM 3250 O O . SER B 1 153 ? 13.286 40.542 -9.242 1.00 10.44 377 SER B O 1
ATOM 3253 N N . PRO B 1 154 ? 15.342 40.720 -10.108 1.00 10.53 378 PRO B N 1
ATOM 3254 C CA . PRO B 1 154 ? 14.971 39.829 -11.196 1.00 10.49 378 PRO B CA 1
ATOM 3255 C C . PRO B 1 154 ? 14.496 38.448 -10.726 1.00 10.79 378 PRO B C 1
ATOM 3256 O O . PRO B 1 154 ? 14.921 37.967 -9.685 1.00 10.27 378 PRO B O 1
ATOM 3260 N N . PRO B 1 155 ? 13.590 37.825 -11.478 1.00 11.20 379 PRO B N 1
ATOM 3261 C CA . PRO B 1 155 ? 13.142 36.526 -11.044 1.00 11.95 379 PRO B CA 1
ATOM 3262 C C . PRO B 1 155 ? 14.274 35.519 -10.986 1.00 12.57 379 PRO B C 1
ATOM 3263 O O . PRO B 1 155 ? 15.156 35.514 -11.847 1.00 13.39 379 PRO B O 1
ATOM 3267 N N . SER B 1 156 ? 14.214 34.648 -9.994 1.00 12.16 380 SER B N 1
ATOM 3268 C CA . SER B 1 156 ? 15.202 33.565 -9.891 1.00 12.75 380 SER B CA 1
ATOM 3269 C C . SER B 1 156 ? 15.034 32.577 -11.037 1.00 13.69 380 SER B C 1
ATOM 3270 O O . SER B 1 156 ? 16.020 31.943 -11.455 1.00 14.16 380 SER B O 1
ATOM 3273 N N . HIS B 1 157 ? 13.803 32.407 -11.509 1.00 14.08 381 HIS B N 1
ATOM 3274 C CA . HIS B 1 157 ? 13.519 31.534 -12.630 1.00 14.75 381 HIS B CA 1
ATOM 3275 C C . HIS B 1 157 ? 12.501 32.169 -13.551 1.00 15.57 381 HIS B C 1
ATOM 3276 O O . HIS B 1 157 ? 11.600 32.867 -13.088 1.00 15.04 381 HIS B O 1
ATOM 3283 N N . PRO B 1 158 ? 12.645 31.955 -14.862 1.00 17.03 382 PRO B N 1
ATOM 3284 C CA . PRO B 1 158 ? 13.801 31.269 -15.453 1.00 18.77 382 PRO B CA 1
ATOM 3285 C C . PRO B 1 158 ? 14.980 32.203 -15.648 1.00 20.57 382 PRO B C 1
ATOM 3286 O O . PRO B 1 158 ? 14.868 33.386 -15.397 1.00 19.99 382 PRO B O 1
ATOM 3290 N N . SER B 1 159 ? 16.189 31.699 -15.836 1.00 22.60 383 SER B N 1
ATOM 3291 C CA . SER B 1 159 ? 17.256 31.946 -14.915 1.00 23.42 383 SER B CA 1
ATOM 3292 C C . SER B 1 159 ? 17.736 33.082 -15.859 1.00 23.29 383 SER B C 1
ATOM 3293 O O . SER B 1 159 ? 17.632 32.909 -17.077 1.00 22.84 383 SER B O 1
ATOM 3296 N N . GLY B 1 160 ? 18.156 34.242 -15.359 1.00 23.23 384 GLY B N 1
ATOM 3297 C CA . GLY B 1 160 ? 18.570 35.350 -16.245 1.00 23.06 384 GLY B CA 1
ATOM 3298 C C . GLY B 1 160 ? 17.474 36.201 -16.902 1.00 22.37 384 GLY B C 1
ATOM 3299 O O . GLY B 1 160 ? 17.777 37.099 -17.704 1.00 22.92 384 GLY B O 1
ATOM 3300 N N . SER B 1 161 ? 16.206 35.944 -16.574 1.00 21.31 385 SER B N 1
ATOM 3301 C CA . SER B 1 161 ? 15.105 36.773 -17.081 1.00 20.92 385 SER B CA 1
ATOM 3302 C C . SER B 1 161 ? 15.122 38.154 -16.416 1.00 19.10 385 SER B C 1
ATOM 3303 O O . SER B 1 161 ? 15.744 38.353 -15.378 1.00 18.48 385 SER B O 1
ATOM 3306 N N . GLN B 1 162 ? 14.456 39.102 -17.068 1.00 17.92 386 GLN B N 1
ATOM 3307 C CA . GLN B 1 162 ? 14.434 40.488 -16.651 1.00 18.03 386 GLN B CA 1
ATOM 3308 C C . GLN B 1 162 ? 13.211 40.748 -15.767 1.00 15.39 386 GLN B C 1
ATOM 3309 O O . GLN B 1 162 ? 12.221 40.027 -15.839 1.00 15.16 386 GLN B O 1
ATOM 3315 N N . VAL B 1 163 ? 13.283 41.785 -14.948 1.00 13.35 387 VAL B N 1
ATOM 3316 C CA . VAL B 1 163 ? 12.085 42.267 -14.247 1.00 12.50 387 VAL B CA 1
ATOM 3317 C C . VAL B 1 163 ? 11.031 42.689 -15.278 1.00 12.49 387 VAL B C 1
ATOM 3318 O O . VAL B 1 163 ? 11.333 43.450 -16.211 1.00 13.44 387 VAL B O 1
ATOM 3322 N N . ASP B 1 164 ? 9.799 42.220 -15.106 1.00 11.42 388 ASP B N 1
ATOM 3323 C CA . ASP B 1 164 ? 8.689 42.543 -15.996 1.00 11.71 388 ASP B CA 1
ATOM 3324 C C . ASP B 1 164 ? 7.422 42.732 -15.163 1.00 10.70 388 ASP B C 1
ATOM 3325 O O . ASP B 1 164 ? 6.684 41.783 -14.904 1.00 10.97 388 ASP B O 1
ATOM 3330 N N . LEU B 1 165 ? 7.160 43.977 -14.788 1.00 9.82 389 LEU B N 1
ATOM 3331 C CA . LEU B 1 165 ? 6.059 44.300 -13.890 1.00 10.11 389 LEU B CA 1
ATOM 3332 C C . LEU B 1 165 ? 4.725 44.444 -14.598 1.00 9.95 389 LEU B C 1
ATOM 3333 O O . LEU B 1 165 ? 3.705 44.744 -13.957 1.00 10.65 389 LEU B O 1
ATOM 3338 N N . TRP B 1 166 ? 4.690 44.166 -15.895 1.00 9.67 390 TRP B N 1
ATOM 3339 C CA . TRP B 1 166 ? 3.435 44.061 -16.620 1.00 9.72 390 TRP B CA 1
ATOM 3340 C C . TRP B 1 166 ? 2.733 42.739 -16.369 1.00 9.86 390 TRP B C 1
ATOM 3341 O O . TRP B 1 166 ? 1.590 42.560 -16.787 1.00 9.97 390 TRP B O 1
ATOM 3352 N N . LYS B 1 167 ? 3.405 41.820 -15.679 1.00 9.47 391 LYS B N 1
ATOM 3353 C CA . LYS B 1 167 ? 2.877 40.498 -15.380 1.00 10.67 391 LYS B CA 1
ATOM 3354 C C . LYS B 1 167 ? 2.347 40.402 -13.948 1.00 10.07 391 LYS B C 1
ATOM 3355 O O . LYS B 1 167 ? 2.657 41.237 -13.089 1.00 10.14 391 LYS B O 1
ATOM 3361 N N . ILE B 1 168 ? 1.574 39.338 -13.727 1.00 9.97 392 ILE B N 1
ATOM 3362 C CA . ILE B 1 168 ? 1.146 38.887 -12.389 1.00 9.76 392 ILE B CA 1
ATOM 3363 C C . ILE B 1 168 ? 1.777 37.533 -12.102 1.00 9.83 392 ILE B C 1
ATOM 3364 O O . ILE B 1 168 ? 2.192 36.835 -13.042 1.00 10.71 392 ILE B O 1
ATOM 3369 N N . PRO B 1 169 ? 1.898 37.154 -10.823 1.00 9.72 393 PRO B N 1
ATOM 3370 C CA . PRO B 1 169 ? 2.495 35.852 -10.516 1.00 10.35 393 PRO B CA 1
ATOM 3371 C C . PRO B 1 169 ? 1.544 34.689 -10.790 1.00 11.27 393 PRO B C 1
ATOM 3372 O O . PRO B 1 169 ? 0.341 34.876 -10.999 1.00 11.59 393 PRO B O 1
ATOM 3376 N N . ASN B 1 170 ? 2.099 33.478 -10.749 1.00 12.02 394 ASN B N 1
ATOM 3377 C CA . ASN B 1 170 ? 1.312 32.264 -10.859 1.00 13.39 394 ASN B CA 1
ATOM 3378 C C . ASN B 1 170 ? 0.805 31.872 -9.479 1.00 13.26 394 ASN B C 1
ATOM 3379 O O . ASN B 1 170 ? 1.517 31.243 -8.711 1.00 15.43 394 ASN B O 1
ATOM 3384 N N . TYR B 1 171 ? -0.446 32.208 -9.200 1.00 11.82 395 TYR B N 1
ATOM 3385 C CA . TYR B 1 171 ? -1.036 32.003 -7.889 1.00 10.89 395 TYR B CA 1
ATOM 3386 C C . TYR B 1 171 ? -1.394 30.555 -7.560 1.00 12.00 395 TYR B C 1
ATOM 3387 O O . TYR B 1 171 ? -1.605 30.229 -6.404 1.00 11.06 395 TYR B O 1
ATOM 3396 N N . GLY B 1 172 ? -1.530 29.735 -8.595 1.00 14.32 396 GLY B N 1
ATOM 3397 C CA . GLY B 1 172 ? -2.027 28.374 -8.440 1.00 16.30 396 GLY B CA 1
ATOM 3398 C C . GLY B 1 172 ? -0.928 27.339 -8.459 1.00 19.29 396 GLY B C 1
ATOM 3399 O O . GLY B 1 172 ? 0.268 27.658 -8.575 1.00 19.32 396 GLY B O 1
ATOM 3400 N N . SER B 1 173 ? -1.346 26.079 -8.351 1.00 22.48 397 SER B N 1
ATOM 3401 C CA . SER B 1 173 ? -0.395 24.957 -8.314 1.00 25.13 397 SER B CA 1
ATOM 3402 C C . SER B 1 173 ? 0.337 24.847 -9.644 1.00 26.48 397 SER B C 1
ATOM 3403 O O . SER B 1 173 ? 1.519 24.479 -9.695 1.00 27.73 397 SER B O 1
ATOM 3406 N N . SER B 1 174 ? -0.376 25.165 -10.716 1.00 27.77 398 SER B N 1
ATOM 3407 C CA . SER B 1 174 ? 0.208 25.286 -12.045 1.00 28.87 398 SER B CA 1
ATOM 3408 C C . SER B 1 174 ? -0.508 26.386 -12.810 1.00 29.30 398 SER B C 1
ATOM 3409 O O . SER B 1 174 ? -1.548 26.881 -12.369 1.00 29.28 398 SER B O 1
ATOM 3412 N N . ILE B 1 175 ? 0.046 26.760 -13.962 1.00 29.93 399 ILE B N 1
ATOM 3413 C CA . ILE B 1 175 ? -0.571 27.787 -14.808 1.00 30.53 399 ILE B CA 1
ATOM 3414 C C . ILE B 1 175 ? -1.966 27.376 -15.304 1.00 30.57 399 ILE B C 1
ATOM 3415 O O . ILE B 1 175 ? -2.760 28.234 -15.684 1.00 31.52 399 ILE B O 1
ATOM 3420 N N . THR B 1 176 ? -2.261 26.076 -15.292 1.00 30.51 400 THR B N 1
ATOM 3421 C CA . THR B 1 176 ? -3.568 25.573 -15.734 1.00 30.17 400 THR B CA 1
ATOM 3422 C C . THR B 1 176 ? -4.627 25.523 -14.621 1.00 29.42 400 THR B C 1
ATOM 3423 O O . THR B 1 176 ? -5.789 25.205 -14.894 1.00 29.58 400 THR B O 1
ATOM 3427 N N . GLU B 1 177 ? -4.241 25.814 -13.377 1.00 27.62 401 GLU B N 1
ATOM 3428 C CA . GLU B 1 177 ? -5.213 25.839 -12.287 1.00 26.65 401 GLU B CA 1
ATOM 3429 C C . GLU B 1 177 ? -6.013 27.138 -12.266 1.00 24.95 401 GLU B C 1
ATOM 3430 O O . GLU B 1 177 ? -5.458 28.231 -12.387 1.00 25.15 401 GLU B O 1
ATOM 3436 N N . ALA B 1 178 ? -7.322 26.996 -12.094 1.00 22.89 402 ALA B N 1
ATOM 3437 C CA . ALA B 1 178 ? -8.235 28.128 -12.002 1.00 21.11 402 ALA B CA 1
ATOM 3438 C C . ALA B 1 178 ? -8.127 28.739 -10.617 1.00 18.82 402 ALA B C 1
ATOM 3439 O O . ALA B 1 178 ? -8.244 28.054 -9.613 1.00 20.42 402 ALA B O 1
ATOM 3441 N N . THR B 1 179 ? -7.901 30.038 -10.568 1.00 15.77 403 THR B N 1
ATOM 3442 C CA . THR B 1 179 ? -7.645 30.709 -9.304 1.00 13.30 403 THR B CA 1
ATOM 3443 C C . THR B 1 179 ? -8.570 31.912 -9.105 1.00 12.19 403 THR B C 1
ATOM 3444 O O . THR B 1 179 ? -8.391 32.664 -8.168 1.00 11.62 403 THR B O 1
ATOM 3448 N N . HIS B 1 180 ? -9.583 32.055 -9.950 1.00 11.18 404 HIS B N 1
ATOM 3449 C CA . HIS B 1 180 ? -10.543 33.154 -9.842 1.00 10.52 404 HIS B CA 1
ATOM 3450 C C . HIS B 1 180 ? -9.901 34.512 -10.030 1.00 10.97 404 HIS B C 1
ATOM 3451 O O . HIS B 1 180 ? -10.223 35.449 -9.328 1.00 11.27 404 HIS B O 1
ATOM 3458 N N . LEU B 1 181 ? -9.024 34.624 -11.015 1.00 10.51 405 LEU B N 1
ATOM 3459 C CA . LEU B 1 181 ? -8.421 35.914 -11.353 1.00 10.79 405 LEU B CA 1
ATOM 3460 C C . LEU B 1 181 ? -9.456 36.904 -11.817 1.00 11.47 405 LEU B C 1
ATOM 3461 O O . LEU B 1 181 ? -10.366 36.533 -12.576 1.00 12.43 405 LEU B O 1
ATOM 3466 N N . ALA B 1 182 ? -9.286 38.173 -11.437 1.00 10.72 406 ALA B N 1
ATOM 3467 C CA . ALA B 1 182 ? -10.009 39.237 -12.110 1.00 11.30 406 ALA B CA 1
ATOM 3468 C C . ALA B 1 182 ? -9.612 39.190 -13.589 1.00 11.47 406 ALA B C 1
ATOM 3469 O O . ALA B 1 182 ? -8.468 38.868 -13.914 1.00 10.71 406 ALA B O 1
ATOM 3471 N N . PRO B 1 183 ? -10.554 39.505 -14.492 1.00 12.38 407 PRO B N 1
ATOM 3472 C CA . PRO B 1 183 ? -10.288 39.417 -15.916 1.00 12.55 407 PRO B CA 1
ATOM 3473 C C . PRO B 1 183 ? -9.280 40.430 -16.424 1.00 11.87 407 PRO B C 1
ATOM 3474 O O . PRO B 1 183 ? -9.025 41.452 -15.777 1.00 11.71 407 PRO B O 1
ATOM 3478 N N . SER B 1 184 ? -8.701 40.149 -17.585 1.00 12.16 408 SER B N 1
ATOM 3479 C CA . SER B 1 184 ? -7.785 41.072 -18.230 1.00 12.76 408 SER B CA 1
ATOM 3480 C C . SER B 1 184 ? -8.486 42.329 -18.677 1.00 13.59 408 SER B C 1
ATOM 3481 O O . SER B 1 184 ? -9.684 42.317 -18.946 1.00 13.77 408 SER B O 1
ATOM 3484 N N . VAL B 1 185 ? -7.698 43.392 -18.776 1.00 12.26 409 VAL B N 1
ATOM 3485 C CA . VAL B 1 185 ? -8.125 44.684 -19.291 1.00 13.01 409 VAL B CA 1
ATOM 3486 C C . VAL B 1 185 ? -7.403 44.915 -20.614 1.00 13.20 409 VAL B C 1
ATOM 3487 O O . VAL B 1 185 ? -6.183 44.799 -20.684 1.00 12.63 409 VAL B O 1
ATOM 3491 N N . TYR B 1 186 ? -8.177 45.243 -21.647 1.00 15.12 410 TYR B N 1
ATOM 3492 C CA . TYR B 1 186 ? -7.640 45.528 -22.979 1.00 16.69 410 TYR B CA 1
ATOM 3493 C C . TYR B 1 186 ? -7.849 46.981 -23.369 1.00 16.68 410 TYR B C 1
ATOM 3494 O O . TYR B 1 186 ? -8.862 47.590 -22.968 1.00 16.76 410 TYR B O 1
ATOM 3503 N N . PRO B 1 187 ? -6.949 47.522 -24.213 1.00 17.56 411 PRO B N 1
ATOM 3504 C CA . PRO B 1 187 ? -7.262 48.828 -24.769 1.00 18.97 411 PRO B CA 1
ATOM 3505 C C . PRO B 1 187 ? -8.577 48.738 -25.591 1.00 20.36 411 PRO B C 1
ATOM 3506 O O . PRO B 1 187 ? -8.820 47.734 -26.272 1.00 20.62 411 PR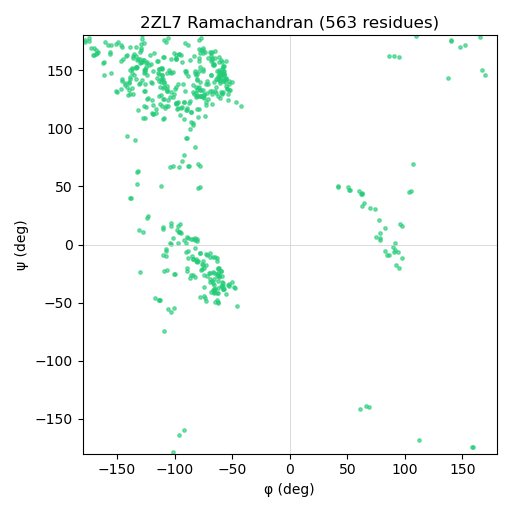O B O 1
ATOM 3510 N N . PRO B 1 188 ? -9.453 49.748 -25.479 1.00 21.79 412 PRO B N 1
ATOM 3511 C CA . PRO B 1 188 ? -10.809 49.626 -26.063 1.00 23.52 412 PRO B CA 1
ATOM 3512 C C . PRO B 1 188 ? -11.022 49.962 -27.563 1.00 24.70 412 PRO B C 1
ATOM 3513 O O . PRO B 1 188 ? -12.083 49.627 -28.098 1.00 25.37 412 PRO B O 1
ATOM 3517 N N . GLY B 1 189 ? -10.045 50.590 -28.218 1.00 26.12 413 GLY B N 1
ATOM 3518 C CA . GLY B 1 189 ? -10.229 51.239 -29.556 1.00 26.89 413 GLY B CA 1
ATOM 3519 C C . GLY B 1 189 ? -9.476 52.553 -29.412 1.00 28.74 413 GLY B C 1
ATOM 3520 O O . GLY B 1 189 ? -9.604 53.168 -28.382 1.00 29.56 413 GLY B O 1
ATOM 3521 N N . PHE B 1 190 ? -8.778 53.101 -30.404 1.00 30.55 414 PHE B N 1
ATOM 3522 C CA . PHE B 1 190 ? -9.261 53.799 -31.606 1.00 31.14 414 PHE B CA 1
ATOM 3523 C C . PHE B 1 190 ? -8.967 55.316 -31.423 1.00 30.49 414 PHE B C 1
ATOM 3524 O O . PHE B 1 190 ? -9.870 56.102 -31.180 1.00 31.41 414 PHE B O 1
ATOM 3532 N N . GLY B 1 191 ? -7.712 55.761 -31.446 1.00 29.54 415 GLY B N 1
ATOM 3533 C CA . GLY B 1 191 ? -6.534 54.992 -31.107 1.00 27.73 415 GLY B CA 1
ATOM 3534 C C . GLY B 1 191 ? -6.240 55.341 -29.650 1.00 26.38 415 GLY B C 1
ATOM 3535 O O . GLY B 1 191 ? -5.253 56.016 -29.346 1.00 25.75 415 GLY B O 1
ATOM 3536 N N . GLU B 1 192 ? -7.140 54.934 -28.758 1.00 24.50 416 GLU B N 1
ATOM 3537 C CA . GLU B 1 192 ? -6.951 55.153 -27.327 1.00 22.67 416 GLU B CA 1
ATOM 3538 C C . GLU B 1 192 ? -5.970 54.161 -26.735 1.00 21.41 416 GLU B C 1
ATOM 3539 O O . GLU B 1 192 ? -5.998 52.966 -27.073 1.00 21.59 416 GLU B O 1
ATOM 3545 N N . VAL B 1 193 ? -5.115 54.660 -25.838 1.00 19.23 417 VAL B N 1
ATOM 3546 C CA . VAL B 1 193 ? -4.167 53.833 -25.117 1.00 17.99 417 VAL B CA 1
ATOM 3547 C C . VAL B 1 193 ? -4.553 53.762 -23.641 1.00 16.21 417 VAL B C 1
ATOM 3548 O O . VAL B 1 193 ? -5.076 54.725 -23.087 1.00 15.47 417 VAL B O 1
ATOM 3552 N N . LEU B 1 194 ? -4.295 52.613 -23.037 1.00 14.69 418 LEU B N 1
ATOM 3553 C CA . LEU B 1 194 ? -4.413 52.474 -21.585 1.00 14.21 418 LEU B CA 1
ATOM 3554 C C . LEU B 1 194 ? -3.392 53.366 -20.899 1.00 13.93 418 LEU B C 1
ATOM 3555 O O . LEU B 1 194 ? -2.208 53.413 -21.264 1.00 13.96 418 LEU B O 1
ATOM 3560 N N . VAL B 1 195 ? -3.863 54.059 -19.868 1.00 12.40 419 VAL B N 1
ATOM 3561 C CA . VAL B 1 195 ? -3.029 54.940 -19.085 1.00 12.26 419 VAL B CA 1
ATOM 3562 C C . VAL B 1 195 ? -2.631 54.232 -17.793 1.00 11.01 419 VAL B C 1
ATOM 3563 O O . VAL B 1 195 ? -3.499 53.730 -17.064 1.00 12.92 419 VAL B O 1
ATOM 3567 N N . PHE B 1 196 ? -1.341 54.229 -17.498 1.00 10.86 420 PHE B N 1
ATOM 3568 C CA . PHE B 1 196 ? -0.837 53.614 -16.291 1.00 10.12 420 PHE B CA 1
ATOM 3569 C C . PHE B 1 196 ? -0.231 54.671 -15.397 1.00 9.93 420 PHE B C 1
ATOM 3570 O O . PHE B 1 196 ? 0.358 55.650 -15.854 1.00 10.88 420 PHE B O 1
ATOM 3578 N N . PHE B 1 197 ? -0.425 54.479 -14.098 1.00 8.96 421 PHE B N 1
ATOM 3579 C CA . PHE B 1 197 ? 0.169 55.305 -13.067 1.00 8.69 421 PHE B CA 1
ATOM 3580 C C . PHE B 1 197 ? 1.385 54.590 -12.539 1.00 8.89 421 PHE B C 1
ATOM 3581 O O . PHE B 1 197 ? 1.277 53.462 -12.085 1.00 8.95 421 PHE B O 1
ATOM 3589 N N . MET B 1 198 ? 2.547 55.230 -12.645 1.00 8.99 422 MET B N 1
ATOM 3590 C CA . MET B 1 198 ? 3.831 54.602 -12.400 1.00 9.91 422 MET B CA 1
ATOM 3591 C C . MET B 1 198 ? 4.453 55.043 -11.086 1.00 9.61 422 MET B C 1
ATOM 3592 O O . MET B 1 198 ? 4.306 56.196 -10.688 1.00 10.06 422 MET B O 1
ATOM 3597 N N . SER B 1 199 ? 5.186 54.137 -10.451 1.00 9.36 423 SER B N 1
ATOM 3598 C CA . SER B 1 199 ? 5.977 54.438 -9.272 1.00 9.17 423 SER B CA 1
ATOM 3599 C C . SER B 1 199 ? 7.348 53.797 -9.333 1.00 9.84 423 SER B C 1
ATOM 3600 O O . SER B 1 199 ? 7.493 52.682 -9.832 1.00 10.61 423 SER B O 1
ATOM 3603 N N . LYS B 1 200 ? 8.337 54.464 -8.753 1.00 10.35 424 LYS B N 1
ATOM 3604 C CA A LYS B 1 200 ? 9.673 53.913 -8.639 0.50 10.79 424 LYS B CA 1
ATOM 3605 C CA B LYS B 1 200 ? 9.668 53.906 -8.652 0.50 10.84 424 LYS B CA 1
ATOM 3606 C C . LYS B 1 200 ? 9.690 52.860 -7.535 1.00 10.65 424 LYS B C 1
ATOM 3607 O O . LYS B 1 200 ? 9.314 53.147 -6.393 1.00 10.79 424 LYS B O 1
ATOM 3618 N N . MET B 1 201 ? 10.140 51.649 -7.856 1.00 10.71 425 MET B N 1
ATOM 3619 C CA . MET B 1 201 ? 10.217 50.552 -6.882 1.00 10.47 425 MET B CA 1
ATOM 3620 C C . MET B 1 201 ? 11.675 50.249 -6.557 1.00 10.86 425 MET B C 1
ATOM 3621 O O . MET B 1 201 ? 12.453 50.000 -7.491 1.00 10.97 425 MET B O 1
ATOM 3626 N N . PRO B 1 202 ? 12.059 50.274 -5.267 1.00 10.71 426 PRO B N 1
ATOM 3627 C CA . PRO B 1 202 ? 13.426 49.918 -4.904 1.00 11.03 426 PRO B CA 1
ATOM 3628 C C . PRO B 1 202 ? 13.879 48.527 -5.349 1.00 10.85 426 PRO B C 1
ATOM 3629 O O . PRO B 1 202 ? 13.072 47.611 -5.507 1.00 9.92 426 PRO B O 1
ATOM 3633 N N . GLY B 1 203 ? 15.186 48.401 -5.526 1.00 11.17 427 GLY B N 1
ATOM 3634 C CA . GLY B 1 203 ? 15.816 47.189 -5.984 1.00 11.78 427 GLY B CA 1
ATOM 3635 C C . GLY B 1 203 ? 16.924 47.524 -6.961 1.00 12.16 427 GLY B C 1
ATOM 3636 O O . GLY B 1 203 ? 17.103 48.700 -7.308 1.00 12.01 427 GLY B O 1
ATOM 3637 N N . PRO B 1 204 ? 17.675 46.511 -7.405 1.00 11.86 428 PRO B N 1
ATOM 3638 C CA . PRO B 1 204 ? 18.880 46.702 -8.235 1.00 12.46 428 PRO B CA 1
ATOM 3639 C C . PRO B 1 204 ? 18.624 46.999 -9.724 1.00 13.56 428 PRO B C 1
ATOM 3640 O O . PRO B 1 204 ? 19.224 46.381 -10.619 1.00 15.26 428 PRO B O 1
ATOM 3644 N N . GLY B 1 205 ? 17.751 47.955 -10.000 1.00 13.44 429 GLY B N 1
ATOM 36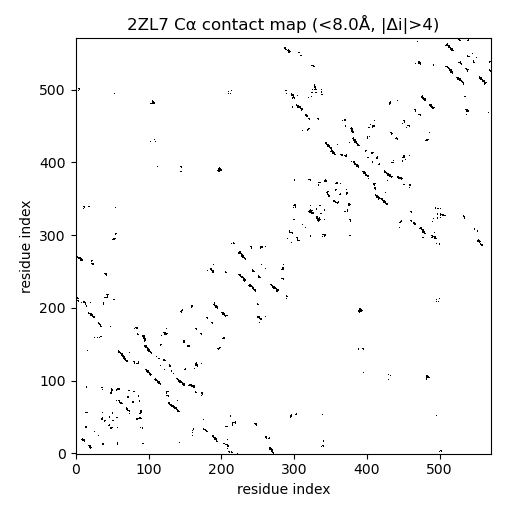45 C CA . GLY B 1 205 ? 17.473 48.391 -11.363 1.00 13.43 429 GLY B CA 1
ATOM 3646 C C . GLY B 1 205 ? 16.541 49.585 -11.325 1.00 13.48 429 GLY B C 1
ATOM 3647 O O . GLY B 1 205 ? 16.130 49.993 -10.246 1.00 14.10 429 GLY B O 1
ATOM 3648 N N . ALA B 1 206 ? 16.214 50.137 -12.487 1.00 14.12 430 ALA B N 1
ATOM 3649 C CA . ALA B 1 206 ? 15.366 51.321 -12.569 1.00 14.40 430 ALA B CA 1
ATOM 3650 C C . ALA B 1 206 ? 13.932 50.867 -12.757 1.00 14.33 430 ALA B C 1
ATOM 3651 O O . ALA B 1 206 ? 13.357 50.989 -13.830 1.00 16.70 430 ALA B O 1
ATOM 3653 N N . TYR B 1 207 ? 13.368 50.321 -11.689 1.00 12.91 431 TYR B N 1
ATOM 3654 C CA . TYR B 1 207 ? 12.090 49.644 -11.764 1.00 11.99 431 TYR B CA 1
ATOM 3655 C C . TYR B 1 207 ? 10.937 50.625 -11.659 1.00 11.93 431 TYR B C 1
ATOM 3656 O O . TYR B 1 207 ? 10.940 51.484 -10.772 1.00 12.11 431 TYR B O 1
ATOM 3665 N N . ASN B 1 208 ? 9.982 50.498 -12.571 1.00 12.00 432 ASN B N 1
ATOM 3666 C CA . ASN B 1 208 ? 8.817 51.355 -12.607 1.00 12.10 432 ASN B CA 1
ATOM 3667 C C . ASN B 1 208 ? 7.593 50.475 -12.605 1.00 10.98 432 ASN B C 1
ATOM 3668 O O . ASN B 1 208 ? 7.395 49.659 -13.499 1.00 11.57 432 ASN B O 1
ATOM 3673 N N . LEU B 1 209 ? 6.780 50.643 -11.564 1.00 9.71 433 LEU B N 1
ATOM 3674 C CA . LEU B 1 209 ? 5.622 49.775 -11.312 1.00 9.23 433 LEU B CA 1
ATOM 3675 C C . LEU B 1 209 ? 4.367 50.435 -11.837 1.00 8.88 433 LEU B C 1
ATOM 3676 O O . LEU B 1 209 ? 4.005 51.521 -11.356 1.00 8.98 433 LEU B O 1
ATOM 3681 N N . PRO B 1 210 ? 3.695 49.832 -12.841 1.00 8.61 434 PRO B N 1
ATOM 3682 C CA . PRO B 1 210 ? 2.461 50.390 -13.386 1.00 8.96 434 PRO B CA 1
ATOM 3683 C C . PRO B 1 210 ? 1.239 49.896 -12.633 1.00 8.94 434 PRO B C 1
ATOM 3684 O O . PRO B 1 210 ? 1.215 48.740 -12.214 1.00 9.04 434 PRO B O 1
ATOM 3688 N N . CYS B 1 211 ? 0.231 50.750 -12.497 1.00 8.64 435 CYS B N 1
ATOM 3689 C CA . CYS B 1 211 ? -1.088 50.335 -12.018 1.00 8.25 435 CYS B CA 1
ATOM 3690 C C . CYS B 1 211 ? -2.162 51.071 -12.796 1.00 8.59 435 CYS B C 1
ATOM 3691 O O . CYS B 1 211 ? -1.899 52.097 -13.462 1.00 8.76 435 CYS B O 1
ATOM 3694 N N . LEU B 1 212 ? -3.391 50.569 -12.728 1.00 8.58 436 LEU B N 1
ATOM 3695 C CA . LEU B 1 212 ? -4.496 51.148 -13.503 1.00 8.73 436 LEU B CA 1
ATOM 3696 C C . LEU B 1 212 ? -5.169 52.338 -12.830 1.00 8.67 436 LEU B C 1
ATOM 3697 O O . LEU B 1 212 ? -5.743 53.192 -13.515 1.00 9.09 436 LEU B O 1
ATOM 3702 N N . LEU B 1 213 ? -5.110 52.413 -11.496 1.00 8.22 437 LEU B N 1
ATOM 3703 C CA . LEU B 1 213 ? -5.752 53.529 -10.749 1.00 8.21 437 LEU B CA 1
ATOM 3704 C C . LEU B 1 213 ? -4.914 53.853 -9.537 1.00 7.75 437 LEU B C 1
ATOM 3705 O O . LEU B 1 213 ? -4.440 52.938 -8.871 1.00 7.96 437 LEU B O 1
ATOM 3710 N N . PRO B 1 214 ? -4.754 55.131 -9.185 1.00 7.73 438 PRO B N 1
ATOM 3711 C CA . PRO B 1 214 ? -4.169 55.415 -7.884 1.00 8.35 438 PRO B CA 1
ATOM 3712 C C . PRO B 1 214 ? -5.010 54.797 -6.772 1.00 8.28 438 PRO B C 1
ATOM 3713 O O . PRO B 1 214 ? -6.241 54.698 -6.901 1.00 8.24 438 PRO B O 1
ATOM 3717 N N . GLN B 1 215 ? -4.381 54.436 -5.657 1.00 7.15 439 GLN B N 1
ATOM 3718 C CA . GLN B 1 215 ? -5.150 53.844 -4.578 1.00 7.63 439 GLN B CA 1
ATOM 3719 C C . GLN B 1 215 ? -6.256 54.745 -4.047 1.00 7.93 439 GLN B C 1
ATOM 3720 O O . GLN B 1 215 ? -7.337 54.287 -3.711 1.00 7.60 439 GLN B O 1
ATOM 3726 N N . GLU B 1 216 ? -5.999 56.039 -4.007 1.00 7.58 440 GLU B N 1
ATOM 3727 C CA . GLU B 1 216 ? -6.985 56.968 -3.477 1.00 7.66 440 GLU B CA 1
ATOM 3728 C C . GLU B 1 216 ? -8.199 57.080 -4.392 1.00 8.22 440 GLU B C 1
ATOM 3729 O O . GLU B 1 216 ? -9.278 57.446 -3.925 1.00 8.60 440 GLU B O 1
ATOM 3735 N N . TYR B 1 217 ? -8.039 56.784 -5.675 1.00 8.30 441 TYR B N 1
ATOM 3736 C CA . TYR B 1 217 ? -9.210 56.690 -6.563 1.00 8.92 441 TYR B CA 1
ATOM 3737 C C . TYR B 1 217 ? -10.070 55.508 -6.157 1.00 9.19 441 TYR B C 1
ATOM 3738 O O . TYR B 1 217 ? -11.299 55.582 -6.219 1.00 9.24 441 TYR B O 1
ATOM 3747 N N . ILE B 1 218 ? -9.439 54.401 -5.775 1.00 9.35 442 ILE B N 1
ATOM 3748 C CA . ILE B 1 218 ? -10.159 53.198 -5.367 1.00 9.40 442 ILE B CA 1
ATOM 3749 C C . ILE B 1 218 ? -10.993 53.448 -4.107 1.00 9.34 442 ILE B C 1
ATOM 3750 O O . ILE B 1 218 ? -12.192 53.155 -4.070 1.00 9.36 442 ILE B O 1
ATOM 3755 N N . SER B 1 219 ? -10.405 54.059 -3.085 1.00 9.31 443 SER B N 1
ATOM 3756 C CA A SER B 1 219 ? -11.184 54.314 -1.901 0.50 8.99 443 SER B CA 1
ATOM 3757 C CA B SER B 1 219 ? -11.144 54.368 -1.887 0.50 9.49 443 SER B CA 1
ATOM 3758 C C . SER B 1 219 ? -12.281 55.328 -2.204 1.00 9.55 443 SER B C 1
ATOM 3759 O O . SER B 1 219 ? -13.388 55.199 -1.679 1.00 10.05 443 SER B O 1
ATOM 3764 N N . HIS B 1 220 ? -12.003 56.312 -3.065 1.00 9.75 444 HIS B N 1
ATOM 3765 C CA . HIS B 1 220 ? -13.029 57.293 -3.449 1.00 9.95 444 HIS B CA 1
ATOM 3766 C C . HIS B 1 220 ? -14.196 56.631 -4.151 1.00 9.52 444 HIS B C 1
ATOM 3767 O O . HIS B 1 220 ? -15.336 56.893 -3.818 1.00 9.31 444 HIS B O 1
ATOM 3774 N N . LEU B 1 221 ? -13.916 55.812 -5.154 1.00 9.01 445 LEU B N 1
ATOM 3775 C CA . LEU B 1 221 ? -14.990 55.152 -5.908 1.00 9.12 445 LEU B CA 1
ATOM 3776 C C . LEU B 1 221 ? -15.763 54.185 -5.044 1.00 9.29 445 LEU B C 1
ATOM 3777 O O . LEU B 1 221 ? -16.982 54.071 -5.171 1.00 9.74 445 LEU B O 1
ATOM 3782 N N . ALA B 1 222 ? -15.066 53.476 -4.163 1.00 9.35 446 ALA B N 1
ATOM 3783 C CA . ALA B 1 222 ? -15.730 52.528 -3.271 1.00 9.32 446 ALA B CA 1
ATOM 3784 C C . ALA B 1 222 ? -16.644 53.231 -2.267 1.00 10.77 446 ALA B C 1
ATOM 3785 O O . ALA B 1 222 ? -17.655 52.673 -1.849 1.00 11.05 446 ALA B O 1
ATOM 3787 N N . SER B 1 223 ? -16.266 54.434 -1.855 1.00 10.26 447 SER B N 1
ATOM 3788 C CA . SER B 1 223 ? -17.108 55.242 -0.960 1.00 9.97 447 SER B CA 1
ATOM 3789 C C . SER B 1 223 ? -18.293 55.830 -1.735 1.00 10.95 447 SER B C 1
ATOM 3790 O O . SER B 1 223 ? -19.426 55.800 -1.269 1.00 11.75 447 SER B O 1
ATOM 3793 N N . GLU B 1 224 ? -18.022 56.348 -2.932 1.00 10.70 448 GLU B N 1
ATOM 3794 C CA . GLU B 1 224 ? -19.017 57.071 -3.733 1.00 12.61 448 GLU B CA 1
ATOM 3795 C C . GLU B 1 224 ? -20.152 56.173 -4.198 1.00 12.59 448 GLU B C 1
ATOM 3796 O O . GLU B 1 224 ? -21.321 56.596 -4.214 1.00 12.65 448 GLU B O 1
ATOM 3802 N N . GLN B 1 225 ? -19.836 54.945 -4.613 1.00 12.84 449 GLN B N 1
ATOM 3803 C CA . GLN B 1 225 ? -20.844 53.980 -5.032 1.00 13.59 449 GLN B CA 1
ATOM 3804 C C . GLN B 1 225 ? -21.788 54.603 -6.064 1.00 14.73 449 GLN B C 1
ATOM 3805 O O . GLN B 1 225 ? -23.015 54.519 -5.934 1.00 15.83 449 GLN B O 1
ATOM 3811 N N . ALA B 1 226 ? -21.209 55.233 -7.080 1.00 16.19 450 ALA B N 1
ATOM 3812 C CA . ALA B 1 226 ? -21.956 55.989 -8.095 1.00 18.38 450 ALA B CA 1
ATOM 3813 C C . ALA B 1 226 ? -23.168 55.203 -8.617 1.00 20.50 450 ALA B C 1
ATOM 3814 O O . ALA B 1 226 ? -23.020 54.074 -9.075 1.00 21.86 450 ALA B O 1
ATOM 3816 N N . PRO B 1 227 ? -24.381 55.784 -8.497 1.00 22.25 451 PRO B N 1
ATOM 3817 C CA . PRO B 1 227 ? -25.609 55.119 -8.912 1.00 23.99 451 PRO B CA 1
ATOM 3818 C C . PRO B 1 227 ? -25.919 55.201 -10.409 1.00 25.05 451 PRO B C 1
ATOM 3819 O O . PRO B 1 227 ? -26.779 54.447 -10.867 1.00 26.86 451 PRO B O 1
ATOM 3823 N N . THR B 1 228 ? -25.238 56.085 -11.150 1.00 26.21 452 THR B N 1
ATOM 3824 C CA . THR B 1 228 ? -25.597 56.430 -12.547 1.00 27.42 452 THR B CA 1
ATOM 3825 C C . THR B 1 228 ? -24.405 56.435 -13.524 1.00 27.33 452 THR B C 1
ATOM 3826 O O . THR B 1 228 ? -24.187 57.409 -14.252 1.00 28.77 452 THR B O 1
ATOM 3830 N N . VAL B 1 229 ? -23.640 55.344 -13.556 1.00 26.29 453 VAL B N 1
ATOM 3831 C CA . VAL B 1 229 ? -22.473 55.258 -14.435 1.00 25.36 453 VAL B CA 1
ATOM 3832 C C . VAL B 1 229 ? -22.924 55.036 -15.880 1.00 24.86 453 VAL B C 1
ATOM 3833 O O . VAL B 1 229 ? -23.771 54.182 -16.133 1.00 25.57 453 VAL B O 1
ATOM 3837 N N . GLY B 1 230 ? -22.354 55.808 -16.811 1.00 24.15 454 GLY B N 1
ATOM 3838 C CA . GLY B 1 230 ? -22.666 55.720 -18.254 1.00 23.28 454 GLY B CA 1
ATOM 3839 C C . GLY B 1 230 ? -21.664 54.854 -19.020 1.00 23.11 454 GLY B C 1
ATOM 3840 O O . GLY B 1 230 ? -20.908 54.107 -18.414 1.00 22.83 454 GLY B O 1
ATOM 3841 N N . GLU B 1 231 ? -21.639 54.950 -20.352 1.00 22.27 455 GLU B N 1
ATOM 3842 C CA . GLU B 1 231 ? -20.749 54.095 -21.165 1.00 22.55 455 GLU B CA 1
ATOM 3843 C C . GLU B 1 231 ? -19.258 54.430 -20.977 1.00 20.65 455 GLU B C 1
ATOM 3844 O O . GLU B 1 231 ? -18.412 53.534 -20.949 1.00 20.60 455 GLU B O 1
ATOM 3850 N N . ALA B 1 232 ? -18.943 55.719 -20.900 1.00 20.09 456 ALA B N 1
ATOM 3851 C CA . ALA B 1 232 ? -17.575 56.185 -20.630 1.00 19.22 456 ALA B CA 1
ATOM 3852 C C . ALA B 1 232 ? -17.685 57.568 -20.020 1.00 19.01 456 ALA B C 1
ATOM 3853 O O . ALA B 1 232 ? -18.623 58.314 -20.323 1.00 19.35 456 ALA B O 1
ATOM 3855 N N . ALA B 1 233 ? -16.752 57.902 -19.130 1.00 17.53 457 ALA B N 1
ATOM 3856 C CA . ALA B 1 233 ? -16.706 59.221 -18.528 1.00 17.16 457 ALA B CA 1
ATOM 3857 C C . ALA B 1 233 ? -15.678 60.030 -19.268 1.00 17.37 457 ALA B C 1
ATOM 3858 O O . ALA B 1 233 ? -14.525 59.640 -19.349 1.00 17.65 457 ALA B O 1
ATOM 3860 N N . LEU B 1 234 ? -16.106 61.152 -19.836 1.00 16.81 458 LEU B N 1
ATOM 3861 C CA . LEU B 1 234 ? -15.192 62.126 -20.394 1.00 17.10 458 LEU B CA 1
ATOM 3862 C C . LEU B 1 234 ? -14.568 62.924 -19.249 1.00 16.43 458 LEU B C 1
ATOM 3863 O O . LEU B 1 234 ? -15.274 63.448 -18.405 1.00 15.57 458 LEU B O 1
ATOM 3868 N N . LEU B 1 235 ? -13.241 62.985 -19.249 1.00 16.04 459 LEU B N 1
ATOM 3869 C CA . LEU B 1 235 ? -12.473 63.698 -18.225 1.00 16.17 459 LEU B CA 1
ATOM 3870 C C . LEU B 1 235 ? -11.593 64.746 -18.862 1.00 16.62 459 LEU B C 1
ATOM 3871 O O . LEU B 1 235 ? -11.205 64.607 -20.021 1.00 17.14 459 LEU B O 1
ATOM 3876 N N . HIS B 1 236 ? -11.256 65.784 -18.100 1.00 16.08 460 HIS B N 1
ATOM 3877 C CA . HIS B 1 236 ? -10.155 66.651 -18.443 1.00 16.19 460 HIS B CA 1
ATOM 3878 C C . HIS B 1 236 ? -9.071 66.421 -17.402 1.00 15.30 460 HIS B C 1
ATOM 3879 O O . HIS B 1 236 ? -9.367 66.263 -16.210 1.00 15.06 460 HIS B O 1
ATOM 3886 N N . TYR B 1 237 ? -7.827 66.382 -17.853 1.00 14.57 461 TYR B N 1
ATOM 3887 C CA . TYR B 1 237 ? -6.667 66.428 -16.970 1.00 14.44 461 TYR B CA 1
ATOM 3888 C C . TYR B 1 237 ? -6.281 67.897 -16.827 1.00 14.81 461 TYR B C 1
ATOM 3889 O O . TYR B 1 237 ? -5.785 68.519 -17.768 1.00 15.95 461 TYR B O 1
ATOM 3898 N N . VAL B 1 238 ? -6.537 68.463 -15.657 1.00 15.80 462 VAL B N 1
ATOM 3899 C CA . VAL B 1 238 ? -6.488 69.917 -15.475 1.00 16.68 462 VAL B CA 1
ATOM 3900 C C . VAL B 1 238 ? -5.297 70.352 -14.640 1.00 17.66 462 VAL B C 1
ATOM 3901 O O . VAL B 1 238 ? -4.950 69.715 -13.649 1.00 16.53 462 VAL B O 1
ATOM 3905 N N . ASP B 1 239 ? -4.669 71.455 -15.037 1.00 18.69 463 ASP B N 1
ATOM 3906 C CA . ASP B 1 239 ? -3.670 72.115 -14.211 1.00 20.50 463 ASP B CA 1
ATOM 3907 C C . ASP B 1 239 ? -4.477 72.938 -13.215 1.00 21.57 463 ASP B C 1
ATOM 3908 O O . ASP B 1 239 ? -5.229 73.811 -13.626 1.00 21.79 463 ASP B O 1
ATOM 3913 N N . PRO B 1 240 ? -4.374 72.631 -11.909 1.00 22.54 464 PRO B N 1
ATOM 3914 C CA . PRO B 1 240 ? -5.236 73.285 -10.906 1.00 23.77 464 PRO B CA 1
ATOM 3915 C C . PRO B 1 240 ? -5.139 74.806 -10.852 1.00 25.16 464 PRO B C 1
ATOM 3916 O O . PRO B 1 240 ? -6.147 75.487 -10.648 1.00 25.96 464 PRO B O 1
ATOM 3920 N N . ASP B 1 241 ? -3.931 75.321 -11.018 1.00 26.64 465 ASP B N 1
ATOM 3921 C CA . ASP B 1 241 ? -3.675 76.742 -10.842 1.00 27.90 465 ASP B CA 1
ATOM 3922 C C . ASP B 1 241 ? -4.246 77.558 -11.989 1.00 28.18 465 ASP B C 1
ATOM 3923 O O . ASP B 1 241 ? -4.938 78.563 -11.766 1.00 28.63 465 ASP B O 1
ATOM 3928 N N . THR B 1 242 ? -3.963 77.120 -13.211 1.00 28.39 466 THR B N 1
ATOM 3929 C CA . THR B 1 242 ? -4.379 77.847 -14.405 1.00 28.31 466 THR B CA 1
ATOM 3930 C C . THR B 1 242 ? -5.768 77.426 -14.881 1.00 27.79 466 THR B C 1
ATOM 3931 O O . THR B 1 242 ? -6.415 78.151 -15.641 1.00 28.30 466 THR B O 1
ATOM 3935 N N . GLY B 1 243 ? -6.213 76.242 -14.456 1.00 27.10 467 GLY B N 1
ATOM 3936 C CA . GLY B 1 243 ? -7.474 75.681 -14.927 1.00 26.32 467 GLY B CA 1
ATOM 3937 C C . GLY B 1 243 ? -7.388 75.145 -16.350 1.00 26.09 467 GLY B C 1
ATOM 3938 O O . GLY B 1 243 ? -8.401 74.736 -16.920 1.00 26.22 467 GLY B O 1
ATOM 3939 N N . ARG B 1 244 ? -6.177 75.129 -16.905 1.00 25.70 468 ARG B N 1
ATOM 3940 C CA . ARG B 1 244 ? -5.929 74.702 -18.272 1.00 26.14 468 ARG B CA 1
ATOM 3941 C C . ARG B 1 244 ? -6.201 73.215 -18.395 1.00 24.92 468 ARG B C 1
ATOM 3942 O O . ARG B 1 244 ? -5.736 72.423 -17.566 1.00 23.26 468 ARG B O 1
ATOM 3950 N N . ASN B 1 245 ? -6.958 72.856 -19.427 1.00 23.93 469 ASN B N 1
ATOM 3951 C CA . ASN B 1 245 ? -7.192 71.469 -19.800 1.00 23.66 469 ASN B CA 1
ATOM 3952 C C . ASN B 1 245 ? -5.982 70.968 -20.572 1.00 22.87 469 ASN B C 1
ATOM 3953 O O . ASN B 1 245 ? -5.738 71.397 -21.706 1.00 22.65 469 ASN B O 1
ATOM 3958 N N . LEU B 1 246 ? -5.212 70.077 -19.954 1.00 21.20 470 LEU B N 1
ATOM 3959 C CA . LEU B 1 246 ? -4.005 69.522 -20.562 1.00 20.66 470 LEU B CA 1
ATOM 3960 C C . LEU B 1 246 ? -4.289 68.334 -21.476 1.00 20.38 470 LEU B C 1
ATOM 3961 O O . LEU B 1 246 ? -3.411 67.899 -22.223 1.00 20.56 470 LEU B O 1
ATOM 3966 N N . GLY B 1 247 ? -5.501 67.798 -21.412 1.00 20.05 471 GLY B N 1
ATOM 3967 C CA . GLY B 1 247 ? -5.866 66.695 -22.276 1.00 19.99 471 GLY B CA 1
ATOM 3968 C C . GLY B 1 247 ? -7.176 66.063 -21.892 1.00 20.16 471 GLY B C 1
ATOM 3969 O O . GLY B 1 247 ? -7.524 65.989 -20.705 1.00 20.02 471 GLY B O 1
ATOM 3970 N N . GLU B 1 248 ? -7.902 65.600 -22.903 1.00 19.74 472 GLU B N 1
ATOM 3971 C CA . GLU B 1 248 ? -9.121 64.831 -22.721 1.00 19.56 472 GLU B CA 1
ATOM 3972 C C . GLU B 1 248 ? -8.780 63.370 -22.499 1.00 18.42 472 GLU B C 1
ATOM 3973 O O . GLU B 1 248 ? -7.909 62.817 -23.166 1.00 18.16 472 GLU B O 1
ATOM 3979 N N . PHE B 1 249 ? -9.471 62.755 -21.547 1.00 17.51 473 PHE B N 1
ATOM 3980 C CA . PHE B 1 249 ? -9.294 61.338 -21.254 1.00 16.63 473 PHE B CA 1
ATOM 3981 C C . PHE B 1 249 ? -10.673 60.710 -21.136 1.00 16.12 473 PHE B C 1
ATOM 3982 O O . PHE B 1 249 ? -11.652 61.413 -20.912 1.00 16.44 473 PHE B O 1
ATOM 3990 N N . LYS B 1 250 ? -10.740 59.379 -21.227 1.00 16.36 474 LYS B N 1
ATOM 3991 C CA . LYS B 1 250 ? -11.975 58.642 -20.905 1.00 15.97 474 LYS B CA 1
ATOM 3992 C C . LYS B 1 250 ? -11.720 57.662 -19.761 1.00 15.65 474 LYS B C 1
ATOM 3993 O O . LYS B 1 250 ? -10.665 57.023 -19.713 1.00 16.74 474 LYS B O 1
ATOM 3999 N N . ALA B 1 251 ? -12.675 57.569 -18.844 1.00 14.87 475 ALA B N 1
ATOM 4000 C CA . ALA B 1 251 ? -12.658 56.502 -17.843 1.00 14.16 475 ALA B CA 1
ATOM 4001 C C . ALA B 1 251 ? -13.739 55.507 -18.233 1.00 13.74 475 ALA B C 1
ATOM 4002 O O . ALA B 1 251 ? -14.887 55.888 -18.517 1.00 14.57 475 ALA B O 1
ATOM 4004 N N . TYR B 1 252 ? -13.382 54.235 -18.232 1.00 12.94 476 TYR B N 1
ATOM 4005 C CA . TYR B 1 252 ? -14.320 53.186 -18.590 1.00 13.38 476 TYR B CA 1
ATOM 4006 C C . TYR B 1 252 ? -14.865 52.487 -17.353 1.00 13.15 476 TYR B C 1
ATOM 4007 O O . TYR B 1 252 ? -14.170 52.391 -16.342 1.00 12.59 476 TYR B O 1
ATOM 4016 N N . PRO B 1 253 ? -16.117 52.001 -17.416 1.00 12.96 477 PRO B N 1
ATOM 4017 C CA . PRO B 1 253 ? -16.773 51.373 -16.271 1.00 12.74 477 PRO B CA 1
ATOM 4018 C C . PRO B 1 253 ? -15.937 50.317 -15.545 1.00 12.55 477 PRO B C 1
ATOM 4019 O O . PRO B 1 253 ? -15.989 50.251 -14.321 1.00 11.86 477 PRO B O 1
ATOM 4023 N N . ASP B 1 254 ? -15.139 49.528 -16.261 1.00 12.82 478 ASP B N 1
ATOM 4024 C CA . ASP B 1 254 ? -14.381 48.460 -15.621 1.00 13.54 478 ASP B CA 1
ATOM 4025 C C . ASP B 1 254 ? -13.222 48.973 -14.762 1.00 12.80 478 ASP B C 1
ATOM 4026 O O . ASP B 1 254 ? -12.622 48.206 -14.025 1.00 13.26 478 ASP B O 1
ATOM 4031 N N . GLY B 1 255 ? -12.925 50.262 -14.848 1.00 12.00 479 GLY B N 1
ATOM 4032 C CA . GLY B 1 255 ? -11.985 50.907 -13.932 1.00 11.75 479 GLY B CA 1
ATOM 4033 C C . GLY B 1 255 ? -10.622 51.223 -14.517 1.00 11.96 479 GLY B C 1
ATOM 4034 O O . GLY B 1 255 ? -9.606 51.031 -13.861 1.00 12.60 479 GLY B O 1
ATOM 4035 N N . PHE B 1 256 ? -10.586 51.790 -15.715 1.00 12.22 480 PHE B N 1
ATOM 4036 C CA . PHE B 1 256 ? -9.323 52.213 -16.317 1.00 11.70 480 PHE B CA 1
ATOM 4037 C C . PHE B 1 256 ? -9.520 53.479 -17.121 1.00 12.23 480 PHE B C 1
ATOM 4038 O O . PHE B 1 256 ? -10.648 53.822 -17.494 1.00 11.40 480 PHE B O 1
ATOM 4046 N N . LEU B 1 257 ? -8.412 54.164 -17.349 1.00 12.23 481 LEU B N 1
ATOM 4047 C CA . LEU B 1 257 ? -8.422 55.433 -18.084 1.00 12.60 481 LEU B CA 1
ATOM 4048 C C . LEU B 1 257 ? -7.680 55.272 -19.399 1.00 13.25 481 LEU B C 1
ATOM 4049 O O . LEU B 1 257 ? -6.767 54.446 -19.515 1.00 13.43 481 LEU B O 1
ATOM 4054 N N . THR B 1 258 ? -8.104 56.070 -20.389 1.00 13.92 482 THR B N 1
ATOM 4055 C CA . THR B 1 258 ? -7.450 56.130 -21.694 1.00 14.57 482 THR B CA 1
ATOM 4056 C C . THR B 1 258 ? -7.305 57.562 -22.163 1.00 14.89 482 THR B C 1
ATOM 4057 O O . THR B 1 258 ? -7.996 58.473 -21.706 1.00 15.07 482 THR B O 1
ATOM 4061 N N . CYS B 1 259 ? -6.386 57.738 -23.103 1.00 16.62 483 CYS B N 1
ATOM 4062 C CA . CYS B 1 259 ? -6.285 58.971 -23.878 1.00 16.97 483 CYS B CA 1
ATOM 4063 C C . CYS B 1 259 ? -5.813 58.605 -25.282 1.00 18.74 483 CYS B C 1
ATOM 4064 O O . CYS B 1 259 ? -5.455 57.456 -25.544 1.00 17.83 483 CYS B O 1
ATOM 4067 N N . VAL B 1 260 ? -5.829 59.596 -26.167 1.00 20.15 484 VAL B N 1
ATOM 4068 C CA . VAL B 1 260 ? -5.254 59.450 -27.501 1.00 21.83 484 VAL B CA 1
ATOM 4069 C C . VAL B 1 260 ? -3.991 60.305 -27.548 1.00 23.34 484 VAL B C 1
ATOM 4070 O O . VAL B 1 260 ? -4.080 61.536 -27.520 1.00 24.15 484 VAL B O 1
ATOM 4074 N N . PRO B 1 261 ? -2.815 59.664 -27.582 1.00 25.55 485 PRO B N 1
ATOM 4075 C CA . PRO B 1 261 ? -1.583 60.433 -27.724 1.00 27.31 485 PRO B CA 1
ATOM 4076 C C . PRO B 1 261 ? -1.463 60.990 -29.130 1.00 29.07 485 PRO B C 1
ATOM 4077 O O . PRO B 1 261 ? -1.830 60.310 -30.084 1.00 29.66 485 PRO B O 1
ATOM 4081 N N . ASN B 1 262 ? -0.973 62.217 -29.251 1.00 31.30 486 ASN B N 1
ATOM 4082 C CA . ASN B 1 262 ? -0.720 62.806 -30.560 1.00 32.86 486 ASN B CA 1
ATOM 4083 C C . ASN B 1 262 ? 0.633 62.299 -31.041 1.00 33.83 486 ASN B C 1
ATOM 4084 O O . ASN B 1 262 ? 1.663 62.951 -30.855 1.00 34.66 486 ASN B O 1
ATOM 4089 N N . GLY B 1 263 ? 0.624 61.105 -31.631 1.00 35.06 487 GLY B N 1
ATOM 4090 C CA . GLY B 1 263 ? 1.853 60.417 -32.017 1.00 35.90 487 GLY B CA 1
ATOM 4091 C C . GLY B 1 263 ? 2.724 60.139 -30.806 1.00 36.64 487 GLY B C 1
ATOM 4092 O O . GLY B 1 263 ? 2.220 59.808 -29.730 1.00 37.11 487 GLY B O 1
ATOM 4093 N N . ALA B 1 264 ? 4.035 60.277 -30.975 1.00 37.30 488 ALA B N 1
ATOM 4094 C CA . ALA B 1 264 ? 4.968 60.144 -29.867 1.00 37.41 488 ALA B CA 1
ATOM 4095 C C . ALA B 1 264 ? 5.600 61.495 -29.575 1.00 37.58 488 ALA B C 1
ATOM 4096 O O . ALA B 1 264 ? 6.814 61.608 -29.510 1.00 38.13 488 ALA B O 1
ATOM 4098 N N . SER B 1 265 ? 4.771 62.522 -29.431 1.00 37.26 489 SER B N 1
ATOM 4099 C CA . SER B 1 265 ? 5.241 63.840 -28.987 1.00 36.94 489 SER B CA 1
ATOM 4100 C C . SER B 1 265 ? 4.392 64.392 -27.841 1.00 36.32 489 SER B C 1
ATOM 4101 O O . SER B 1 265 ? 4.854 65.235 -27.069 1.00 36.51 489 SER B O 1
ATOM 4104 N N . SER B 1 266 ? 3.152 63.913 -27.746 1.00 35.20 490 SER B N 1
ATOM 4105 C CA . SER B 1 266 ? 2.265 64.208 -26.635 1.00 34.35 490 SER B CA 1
ATOM 4106 C C . SER B 1 266 ? 1.634 62.894 -26.182 1.00 33.25 490 SER B C 1
ATOM 4107 O O . SER B 1 266 ? 1.299 62.034 -27.005 1.00 33.41 490 SER B O 1
ATOM 4110 N N . GLY B 1 267 ? 1.457 62.746 -24.877 1.00 31.53 491 GLY B N 1
ATOM 4111 C CA . GLY B 1 267 ? 0.915 61.516 -24.330 1.00 30.06 491 GLY B CA 1
ATOM 4112 C C . GLY B 1 267 ? 1.149 61.456 -22.843 1.00 28.64 491 GLY B C 1
ATOM 4113 O O . GLY B 1 267 ? 1.759 62.358 -22.274 1.00 28.18 491 GLY B O 1
ATOM 4114 N N . PRO B 1 268 ? 0.672 60.382 -22.203 1.00 26.66 492 PRO B N 1
ATOM 4115 C CA . PRO B 1 268 ? 0.776 60.249 -20.759 1.00 25.97 492 PRO B CA 1
ATOM 4116 C C . PRO B 1 268 ? 2.159 60.602 -20.216 1.00 25.63 492 PRO B C 1
ATOM 4117 O O . PRO B 1 268 ? 2.249 61.448 -19.329 1.00 24.29 492 PRO B O 1
ATOM 4121 N N . GLN B 1 269 ? 3.221 59.992 -20.746 1.00 25.77 493 GLN B N 1
ATOM 4122 C CA . GLN B 1 269 ? 4.563 60.207 -20.183 1.00 26.58 493 GLN B CA 1
ATOM 4123 C C . GLN B 1 269 ? 5.042 61.659 -20.281 1.00 25.63 493 GLN B C 1
ATOM 4124 O O . GLN B 1 269 ? 5.849 62.106 -19.463 1.00 26.50 493 GLN B O 1
ATOM 4130 N N . GLN B 1 270 ? 4.549 62.397 -21.267 1.00 24.87 494 GLN B N 1
ATOM 4131 C CA . GLN B 1 270 ? 4.982 63.783 -21.453 1.00 24.44 494 GLN B CA 1
ATOM 4132 C C . GLN B 1 270 ? 4.201 64.768 -20.582 1.00 23.32 494 GLN B C 1
ATOM 4133 O O . GLN B 1 270 ? 4.564 65.948 -20.470 1.00 23.94 494 GLN B O 1
ATOM 4139 N N . LEU B 1 271 ? 3.139 64.294 -19.945 1.00 20.97 495 LEU B N 1
ATOM 4140 C CA . LEU B 1 271 ? 2.291 65.181 -19.166 1.00 19.45 495 LEU B CA 1
ATOM 4141 C C . LEU B 1 271 ? 2.884 65.430 -17.789 1.00 18.61 495 LEU B C 1
ATOM 4142 O O . LEU B 1 271 ? 3.495 64.541 -17.213 1.00 17.91 495 LEU B O 1
ATOM 4147 N N . PRO B 1 272 ? 2.685 66.639 -17.251 1.00 18.15 496 PRO B N 1
ATOM 4148 C CA . PRO B 1 272 ? 3.131 66.890 -15.883 1.00 17.24 496 PRO B CA 1
ATOM 4149 C C . PRO B 1 272 ? 2.297 66.012 -14.956 1.00 15.83 496 PRO B C 1
ATOM 4150 O O . PRO B 1 272 ? 1.197 65.607 -15.335 1.00 14.61 496 PRO B O 1
ATOM 4154 N N . ILE B 1 273 ? 2.837 65.706 -13.786 1.00 15.35 497 ILE B N 1
ATOM 4155 C CA . ILE B 1 273 ? 2.192 64.762 -12.877 1.00 15.47 497 ILE B CA 1
ATOM 4156 C C . ILE B 1 273 ? 1.447 65.486 -11.743 1.00 15.16 497 ILE B C 1
ATOM 4157 O O . ILE B 1 273 ? 0.875 64.837 -10.864 1.00 15.61 497 ILE B O 1
ATOM 4162 N N . ASN B 1 274 ? 1.378 66.817 -11.801 1.00 14.61 498 ASN B N 1
ATOM 4163 C CA . ASN B 1 274 ? 0.661 67.621 -10.782 1.00 14.97 498 ASN B CA 1
ATOM 4164 C C . ASN B 1 274 ? -0.758 68.024 -11.170 1.00 14.26 498 ASN B C 1
ATOM 4165 O O . ASN B 1 274 ? -1.359 68.901 -10.540 1.00 14.51 498 ASN B O 1
ATOM 4170 N N . GLY B 1 275 ? -1.318 67.368 -12.188 1.00 12.81 499 GLY B N 1
ATOM 4171 C CA . GLY B 1 275 ? -2.673 67.647 -12.612 1.00 12.35 499 GLY B CA 1
ATOM 4172 C C . GLY B 1 275 ? -3.719 66.823 -11.873 1.00 12.16 499 GLY B C 1
ATOM 4173 O O . GLY B 1 275 ? -3.394 65.879 -11.134 1.00 11.03 499 GLY B O 1
ATOM 4174 N N . VAL B 1 276 ? -4.969 67.176 -12.113 1.00 11.67 500 VAL B N 1
ATOM 4175 C CA . VAL B 1 276 ? -6.117 66.574 -11.485 1.00 11.53 500 VAL B CA 1
ATOM 4176 C C . VAL B 1 276 ? -7.060 66.108 -12.586 1.00 12.25 500 VAL B C 1
ATOM 4177 O O . VAL B 1 276 ? -7.326 66.858 -13.531 1.00 12.92 500 VAL B O 1
ATOM 4181 N N . PHE B 1 277 ? -7.554 64.883 -12.503 1.00 11.83 501 PHE B N 1
ATOM 4182 C CA . PHE B 1 277 ? -8.580 64.434 -13.420 1.00 11.81 501 PHE B CA 1
ATOM 4183 C C . PHE B 1 277 ? -9.925 64.897 -12.929 1.00 12.91 501 PHE B C 1
ATOM 4184 O O . PHE B 1 277 ? -10.277 64.679 -11.774 1.00 12.52 501 PHE B O 1
ATOM 4192 N N . VAL B 1 278 ? -10.683 65.516 -13.833 1.00 13.80 502 VAL B N 1
ATOM 4193 C CA . VAL B 1 278 ? -11.997 66.074 -13.524 1.00 14.77 502 VAL B CA 1
ATOM 4194 C C . VAL B 1 278 ? -13.051 65.484 -14.434 1.00 15.08 502 VAL B C 1
ATOM 4195 O O . VAL B 1 278 ? -12.899 65.522 -15.639 1.00 15.35 502 VAL B O 1
ATOM 4199 N N . PHE B 1 279 ? -14.103 64.929 -13.849 1.00 15.78 503 PHE B N 1
ATOM 4200 C CA . PHE B 1 279 ? -15.245 64.443 -14.610 1.00 16.50 503 PHE B CA 1
ATOM 4201 C C . PHE B 1 279 ? -15.921 65.611 -15.315 1.00 17.13 503 PHE B C 1
ATOM 4202 O O . PHE B 1 279 ? -16.236 66.622 -14.677 1.00 17.80 503 PHE B O 1
ATOM 4210 N N . VAL B 1 280 ? -16.156 65.445 -16.613 1.00 17.67 504 VAL B N 1
ATOM 4211 C CA . VAL B 1 280 ? -16.877 66.446 -17.411 1.00 18.47 504 VAL B CA 1
ATOM 4212 C C . VAL B 1 280 ? -18.313 65.994 -17.675 1.00 18.98 504 VAL B C 1
ATOM 4213 O O . VAL B 1 280 ? -19.278 66.681 -17.302 1.00 20.28 504 VAL B O 1
ATOM 4217 N N . SER B 1 281 ? -18.457 64.834 -18.304 1.00 19.24 505 SER B N 1
ATOM 4218 C CA . SER B 1 281 ? -19.775 64.294 -18.618 1.00 19.88 505 SER B CA 1
ATOM 4219 C C . SER B 1 281 ? -19.687 62.843 -19.055 1.00 19.76 505 SER B C 1
ATOM 4220 O O . SER B 1 281 ? -18.601 62.343 -19.389 1.00 18.96 505 SER B O 1
ATOM 4223 N N . TRP B 1 282 ? -20.843 62.180 -19.065 1.00 19.85 506 TRP B N 1
ATOM 4224 C CA . TRP B 1 282 ? -20.950 60.829 -19.616 1.00 20.26 506 TRP B CA 1
ATOM 4225 C C . TRP B 1 282 ? -21.055 60.922 -21.136 1.00 21.22 506 TRP B C 1
ATOM 4226 O O . TRP B 1 282 ? -21.833 61.723 -21.654 1.00 21.76 506 TRP B O 1
ATOM 4237 N N . VAL B 1 283 ? -20.276 60.110 -21.837 1.00 21.59 507 VAL B N 1
ATOM 4238 C CA . VAL B 1 283 ? -20.274 60.080 -23.299 1.00 22.75 507 VAL B CA 1
ATOM 4239 C C . VAL B 1 283 ? -20.429 58.638 -23.776 1.00 23.64 507 VAL B C 1
ATOM 4240 O O . VAL B 1 283 ? -20.363 57.699 -22.982 1.00 23.37 507 VAL B O 1
ATOM 4244 N N . SER B 1 284 ? -20.661 58.454 -25.072 1.00 24.86 508 SER B N 1
ATOM 4245 C CA . SER B 1 284 ? -20.779 57.113 -25.620 1.00 25.77 508 SER B CA 1
ATOM 4246 C C . SER B 1 284 ? -19.430 56.416 -25.564 1.00 26.48 508 SER B C 1
ATOM 4247 O O . SER B 1 284 ? -18.382 57.065 -25.515 1.00 25.85 508 SER B O 1
ATOM 4250 N N . ARG B 1 285 ? -19.464 55.091 -25.585 1.00 27.60 509 ARG B N 1
ATOM 4251 C CA . ARG B 1 285 ? -18.249 54.298 -25.614 1.00 28.80 509 ARG B CA 1
ATOM 4252 C C . ARG B 1 285 ? -17.324 54.726 -26.756 1.00 29.34 509 ARG B C 1
ATOM 4253 O O . ARG B 1 285 ? -16.106 54.722 -26.596 1.00 29.63 509 ARG B O 1
ATOM 4261 N N . PHE B 1 286 ? -17.911 55.111 -27.894 1.00 29.82 510 PHE B N 1
ATOM 4262 C CA . PHE B 1 286 ? -17.151 55.419 -29.112 1.00 30.42 510 PHE B CA 1
ATOM 4263 C C . PHE B 1 286 ? -16.828 56.910 -29.287 1.00 29.88 510 PHE B C 1
ATOM 4264 O O . PHE B 1 286 ? -16.367 57.323 -30.358 1.00 29.94 510 PHE B O 1
ATOM 4272 N N . TYR B 1 287 ? -17.075 57.711 -28.252 1.00 29.29 511 TYR B N 1
ATOM 4273 C CA . TYR B 1 287 ? -16.734 59.133 -28.276 1.00 28.94 511 TYR B CA 1
ATOM 4274 C C . TYR B 1 287 ? -15.259 59.306 -28.640 1.00 28.56 511 TYR B C 1
ATOM 4275 O O . TYR B 1 287 ? -14.385 58.739 -27.987 1.00 27.97 511 TYR B O 1
ATOM 4284 N N . GLN B 1 288 ? -14.980 60.077 -29.691 1.00 28.19 512 GLN B N 1
ATOM 4285 C CA . GLN B 1 288 ? -13.603 60.269 -30.145 1.00 28.27 512 GLN B CA 1
ATOM 4286 C C . GLN B 1 288 ? -12.943 61.433 -29.404 1.00 28.38 512 GLN B C 1
ATOM 4287 O O . GLN B 1 288 ? -13.419 62.577 -29.448 1.00 28.53 512 GLN B O 1
ATOM 4293 N N . LEU B 1 289 ? -11.837 61.130 -28.730 1.00 28.20 513 LEU B N 1
ATOM 4294 C CA . LEU B 1 289 ? -11.090 62.131 -27.976 1.00 28.06 513 LEU B CA 1
ATOM 4295 C C . LEU B 1 289 ? -10.183 62.949 -28.885 1.00 28.54 513 LEU B C 1
ATOM 4296 O O . LEU B 1 289 ? -9.650 62.437 -29.864 1.00 28.68 513 LEU B O 1
ATOM 4301 N N . LYS B 1 290 ? -9.997 64.217 -28.535 1.00 28.86 514 LYS B N 1
ATOM 4302 C CA . LYS B 1 290 ? -8.969 65.035 -29.160 1.00 29.45 514 LYS B CA 1
ATOM 4303 C C . LYS B 1 290 ? -7.632 64.532 -28.628 1.00 29.14 514 LYS B C 1
ATOM 4304 O O . LYS B 1 290 ? -7.497 64.340 -27.410 1.00 28.70 514 LYS B O 1
ATOM 4310 N N . PRO B 1 291 ? -6.656 64.261 -29.519 1.00 28.45 515 PRO B N 1
ATOM 4311 C CA . PRO B 1 291 ? -5.303 63.873 -29.095 1.00 28.21 515 PRO B CA 1
ATOM 4312 C C . PRO B 1 291 ? -4.682 64.804 -28.040 1.00 28.05 515 PRO B C 1
ATOM 4313 O O . PRO B 1 291 ? -4.846 66.020 -28.116 1.00 27.63 515 PRO B O 1
ATOM 4317 N N . VAL B 1 292 ? -3.978 64.233 -27.062 1.00 28.26 516 VAL B N 1
ATOM 4318 C CA . VAL B 1 292 ? -3.479 65.025 -25.930 1.00 28.10 516 VAL B CA 1
ATOM 4319 C C . VAL B 1 292 ? -2.628 66.200 -26.403 1.00 28.74 516 VAL B C 1
ATOM 4320 O O . VAL B 1 292 ? -1.717 66.019 -27.209 1.00 29.42 516 VAL B O 1
#

Organism: Norovirus (strain Human/NoV/United States/Norwalk/1968/GI) (NCBI:txid524364)

InterPro domains:
  IPR004005 Calicivirus coat protein [PF00915] (5-295)
  IPR013643 Calicivirus coat protein C-terminal [PF08435] (301-523)
  IPR029053 Viral coat protein subunit [G3DSA:2.60.120.20] (1-228)
  IPR033703 Picornavirus/Calicivirus coat protein [cd00205] (71-223)

GO terms:
  GO:0042802 identical protein binding (F, IPI)